Protein AF-A0A2U3EKE1-F1 (afdb_monomer)

pLDDT: mean 77.68, std 24.5, range [23.56, 98.88]

Structure (mmCIF, N/CA/C/O backbone):
data_AF-A0A2U3EKE1-F1
#
_entry.id   AF-A0A2U3EKE1-F1
#
loop_
_atom_site.group_PDB
_atom_site.id
_atom_site.type_symbol
_atom_site.label_atom_id
_atom_site.label_alt_id
_atom_site.label_comp_id
_atom_site.label_asym_id
_atom_site.label_entity_id
_atom_site.label_seq_id
_atom_site.pdbx_PDB_ins_code
_atom_site.Cartn_x
_atom_site.Cartn_y
_atom_site.Cartn_z
_atom_site.occupancy
_atom_site.B_iso_or_equiv
_atom_site.auth_seq_id
_atom_site.auth_comp_id
_atom_site.auth_asym_id
_atom_site.auth_atom_id
_atom_site.pdbx_PDB_model_num
ATOM 1 N N . MET A 1 1 ? -21.934 -7.281 7.543 1.00 77.00 1 MET A N 1
ATOM 2 C CA . MET A 1 1 ? -21.878 -7.103 9.016 1.00 77.00 1 MET A CA 1
ATOM 3 C C . MET A 1 1 ? -21.970 -5.623 9.375 1.00 77.00 1 MET A C 1
ATOM 5 O O . MET A 1 1 ? -21.549 -4.813 8.560 1.00 77.00 1 MET A O 1
ATOM 9 N N . SER A 1 2 ? -22.509 -5.279 10.550 1.00 92.75 2 SER A N 1
ATOM 10 C CA . SER A 1 2 ? -22.551 -3.891 11.050 1.00 92.75 2 SER A CA 1
ATOM 11 C C . SER A 1 2 ? -21.184 -3.447 11.601 1.00 92.75 2 SER A C 1
ATOM 13 O O . SER A 1 2 ? -20.429 -4.266 12.130 1.00 92.75 2 SER A O 1
ATOM 15 N N . LEU A 1 3 ? -20.877 -2.154 11.465 1.00 97.31 3 LEU A N 1
ATOM 16 C CA . LEU A 1 3 ? -19.755 -1.442 12.085 1.00 97.31 3 LEU A CA 1
ATOM 17 C C . LEU A 1 3 ? -20.243 -0.411 13.122 1.00 97.31 3 LEU A C 1
ATOM 19 O O . LEU A 1 3 ? -19.501 0.505 13.479 1.00 97.31 3 LEU A O 1
ATOM 23 N N . ASP A 1 4 ? -21.469 -0.557 13.628 1.00 96.50 4 ASP A N 1
ATOM 24 C CA . ASP A 1 4 ? -22.018 0.315 14.665 1.00 96.50 4 ASP A CA 1
ATOM 25 C C . ASP A 1 4 ? -21.095 0.360 15.890 1.00 96.50 4 ASP A C 1
ATOM 27 O O . ASP A 1 4 ? -20.623 -0.658 16.408 1.00 96.50 4 ASP A O 1
ATOM 31 N N . GLY A 1 5 ? -20.800 1.578 16.343 1.00 96.12 5 GLY A N 1
ATOM 32 C CA . GLY A 1 5 ? -19.887 1.815 17.458 1.00 96.12 5 GLY A CA 1
ATOM 33 C C . GLY A 1 5 ? -18.415 1.526 17.147 1.00 96.12 5 GLY A C 1
ATOM 34 O O . GLY A 1 5 ? -17.599 1.580 18.068 1.00 96.12 5 GLY A O 1
ATOM 35 N N . LYS A 1 6 ? -18.041 1.220 15.897 1.00 98.25 6 LYS A N 1
ATOM 36 C CA . LYS A 1 6 ? -16.645 1.147 15.438 1.00 98.25 6 LYS A CA 1
ATOM 37 C C . LYS A 1 6 ? -16.189 2.488 14.881 1.00 98.25 6 LYS A C 1
ATOM 39 O O . LYS A 1 6 ? -16.994 3.248 14.353 1.00 98.25 6 LYS A O 1
ATOM 44 N N . VAL A 1 7 ? -14.894 2.772 14.990 1.00 98.69 7 VAL A N 1
ATOM 45 C CA . VAL A 1 7 ? -14.299 4.021 14.489 1.00 98.69 7 VAL A CA 1
ATOM 46 C C . VAL A 1 7 ? -13.229 3.714 13.447 1.00 98.69 7 VAL A C 1
ATOM 48 O O . VAL A 1 7 ? -12.298 2.953 13.722 1.00 98.69 7 VAL A O 1
ATOM 51 N N . ALA A 1 8 ? -13.353 4.324 12.269 1.00 98.81 8 ALA A N 1
ATOM 52 C CA . ALA A 1 8 ? -12.406 4.220 11.170 1.00 98.81 8 ALA A CA 1
ATOM 53 C C . ALA A 1 8 ? -11.626 5.525 10.976 1.00 98.81 8 ALA A C 1
ATOM 55 O O . ALA A 1 8 ? -12.206 6.578 10.712 1.00 98.81 8 ALA A O 1
ATOM 56 N N . LEU A 1 9 ? -10.299 5.433 11.067 1.00 98.88 9 LEU A N 1
ATOM 57 C CA . LEU A 1 9 ? -9.361 6.478 10.676 1.00 98.88 9 LEU A CA 1
ATOM 58 C C . LEU A 1 9 ? -8.919 6.250 9.226 1.00 98.88 9 LEU A C 1
ATOM 60 O O . LEU A 1 9 ? -8.255 5.258 8.935 1.00 98.88 9 LEU A O 1
ATOM 64 N N . ILE A 1 10 ? -9.256 7.165 8.316 1.00 98.81 10 ILE A N 1
ATOM 65 C CA . ILE A 1 10 ? -8.906 7.064 6.891 1.00 98.81 10 ILE A CA 1
ATOM 66 C C . ILE A 1 10 ? -8.005 8.236 6.501 1.00 98.81 10 ILE A C 1
ATOM 68 O O . ILE A 1 10 ? -8.447 9.388 6.418 1.00 98.81 10 ILE A O 1
ATOM 72 N N . THR A 1 11 ? -6.729 7.957 6.228 1.00 98.38 11 THR A N 1
ATOM 73 C CA . THR A 1 11 ? -5.804 8.976 5.720 1.00 98.38 11 THR A CA 1
ATOM 74 C C . THR A 1 11 ? -6.040 9.187 4.230 1.00 98.38 11 THR A C 1
ATOM 76 O O . THR A 1 11 ? -6.131 8.221 3.486 1.00 98.38 11 THR A O 1
ATOM 79 N N . GLY A 1 12 ? -6.175 10.444 3.785 1.00 94.94 12 GLY A N 1
ATOM 80 C CA . GLY A 1 12 ? -6.567 10.733 2.39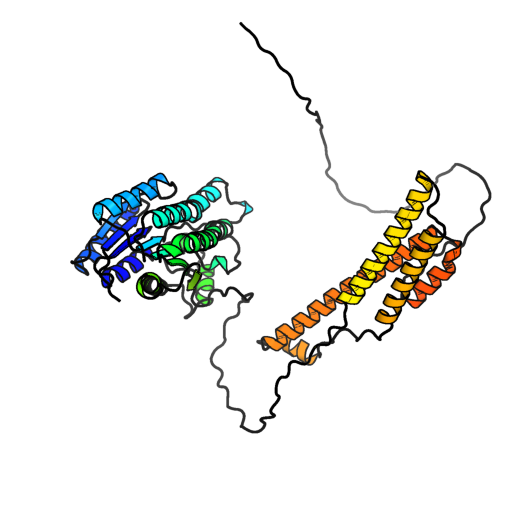8 1.00 94.94 12 GLY A CA 1
ATOM 81 C C . GLY A 1 12 ? -8.073 10.566 2.143 1.00 94.94 12 GLY A C 1
ATOM 82 O O . GLY A 1 12 ? -8.498 10.509 0.994 1.00 94.94 12 GLY A O 1
ATOM 83 N N . GLY A 1 13 ? -8.889 10.530 3.202 1.00 93.62 13 GLY A N 1
ATOM 84 C CA . GLY A 1 13 ? -10.328 10.251 3.166 1.00 93.62 13 GLY A CA 1
ATOM 85 C C . GLY A 1 13 ? -11.224 11.326 2.537 1.00 93.62 13 GLY A C 1
ATOM 86 O O . GLY A 1 13 ? -12.424 11.113 2.434 1.00 93.62 13 GLY A O 1
ATOM 87 N N . ALA A 1 14 ? -10.689 12.482 2.133 1.00 92.62 14 ALA A N 1
ATOM 88 C CA . ALA A 1 14 ? -11.507 13.591 1.626 1.00 92.62 14 ALA A CA 1
ATOM 89 C C . ALA A 1 14 ? -11.915 13.480 0.148 1.00 92.62 14 ALA A C 1
ATOM 91 O O . ALA A 1 14 ? -12.816 14.198 -0.277 1.00 92.62 14 ALA A O 1
ATOM 92 N N . LYS A 1 15 ? -11.231 12.657 -0.660 1.00 91.25 15 LYS A N 1
ATOM 93 C CA . LYS A 1 15 ? -11.450 12.557 -2.117 1.00 91.25 15 LYS A CA 1
ATOM 94 C C . LYS A 1 15 ? -11.190 11.136 -2.627 1.00 91.25 15 LYS A C 1
ATOM 96 O O . LYS A 1 15 ? -10.555 10.336 -1.941 1.00 91.25 15 LYS A O 1
ATOM 101 N N . ASN A 1 16 ? -11.617 10.866 -3.863 1.00 93.06 16 ASN A N 1
ATOM 102 C CA . ASN A 1 16 ? -11.303 9.651 -4.625 1.00 93.06 16 ASN A CA 1
ATOM 103 C C . ASN A 1 16 ? -11.561 8.367 -3.804 1.00 93.06 16 ASN A C 1
ATOM 105 O O . ASN A 1 16 ? -12.609 8.234 -3.173 1.00 93.06 16 ASN A O 1
ATOM 109 N N . LEU A 1 17 ? -10.598 7.437 -3.785 1.00 96.62 17 LEU A N 1
ATOM 110 C CA . LEU A 1 17 ? -10.712 6.153 -3.094 1.00 96.62 17 LEU A CA 1
ATOM 111 C C . LEU A 1 17 ? -10.985 6.305 -1.591 1.00 96.62 17 LEU A C 1
ATOM 113 O O . LEU A 1 17 ? -11.812 5.581 -1.047 1.00 96.62 17 LEU A O 1
ATOM 117 N N . GLY A 1 18 ? -10.338 7.263 -0.921 1.00 96.94 18 GLY A N 1
ATOM 118 C CA . GLY A 1 18 ? -10.552 7.495 0.507 1.00 96.94 18 GLY A CA 1
ATOM 119 C C . GLY A 1 18 ? -11.996 7.899 0.826 1.00 96.94 18 GLY A C 1
ATOM 120 O O . GLY A 1 18 ? -12.576 7.390 1.783 1.00 96.94 18 GLY A O 1
ATOM 121 N N . ALA A 1 19 ? -12.600 8.747 -0.013 1.00 96.69 19 ALA A N 1
ATOM 122 C CA . ALA A 1 19 ? -14.003 9.149 0.118 1.00 96.69 19 ALA A CA 1
ATOM 123 C C . ALA A 1 19 ? -14.980 7.997 -0.182 1.00 96.69 19 ALA A C 1
ATOM 125 O O . ALA A 1 19 ? -15.996 7.847 0.502 1.00 96.69 19 ALA A O 1
ATOM 126 N N . ALA A 1 20 ? -14.661 7.156 -1.172 1.00 97.94 20 ALA A N 1
ATOM 127 C CA . ALA A 1 20 ? -15.448 5.965 -1.486 1.00 97.94 20 ALA A CA 1
ATOM 128 C C . ALA A 1 20 ? -15.440 4.966 -0.316 1.00 97.94 20 ALA A C 1
ATOM 130 O O . ALA A 1 20 ? -16.499 4.523 0.123 1.00 97.94 20 ALA A 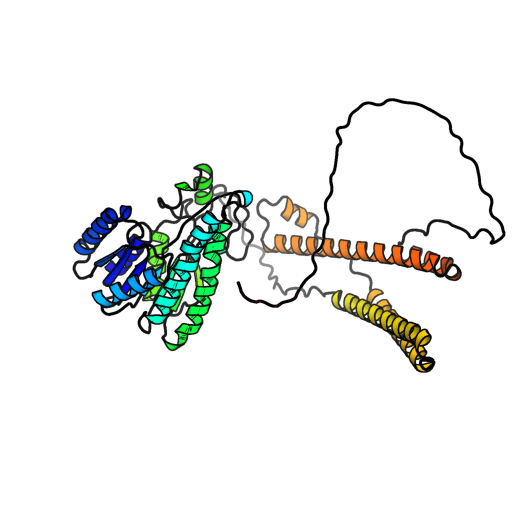O 1
ATOM 131 N N . ILE A 1 21 ? -14.264 4.696 0.265 1.00 98.62 21 ILE A N 1
ATOM 132 C CA . ILE A 1 21 ? -14.131 3.843 1.457 1.00 98.62 21 ILE A CA 1
ATOM 133 C C . ILE A 1 21 ? -14.902 4.448 2.635 1.00 98.62 21 ILE A C 1
ATOM 135 O O . ILE A 1 21 ? -15.652 3.737 3.296 1.00 98.62 21 ILE A O 1
ATOM 139 N N . ALA A 1 22 ? -14.780 5.756 2.881 1.00 98.38 22 ALA A N 1
ATOM 140 C CA . ALA A 1 22 ? -15.541 6.426 3.935 1.00 98.38 22 ALA A CA 1
ATOM 141 C C . ALA A 1 22 ? -17.058 6.232 3.757 1.00 98.38 22 ALA A C 1
ATOM 143 O O . ALA A 1 22 ? -17.758 5.917 4.716 1.00 98.38 22 ALA A O 1
ATOM 144 N N . THR A 1 23 ? -17.556 6.347 2.526 1.00 97.88 23 THR A N 1
ATOM 145 C CA . THR A 1 23 ? -18.980 6.169 2.206 1.00 97.88 23 THR A CA 1
ATOM 146 C C . THR A 1 23 ? -19.457 4.732 2.435 1.00 97.88 23 THR A C 1
ATOM 148 O O . THR A 1 23 ? -20.537 4.543 2.999 1.00 97.88 23 THR A O 1
ATOM 151 N N . GLU A 1 24 ? -18.657 3.733 2.047 1.00 97.94 24 GLU A N 1
ATOM 152 C CA . GLU A 1 24 ? -18.926 2.309 2.306 1.00 97.94 24 GLU A CA 1
ATOM 153 C C . GLU A 1 24 ? -18.970 2.004 3.811 1.00 97.94 24 GLU A C 1
ATOM 155 O O . GLU A 1 24 ? -19.871 1.313 4.284 1.00 97.94 24 GLU A O 1
ATOM 160 N N . LEU A 1 25 ? -18.021 2.537 4.592 1.00 98.44 25 LEU A N 1
ATOM 161 C CA . LEU A 1 25 ? -17.969 2.285 6.036 1.00 98.44 25 LEU A CA 1
ATOM 162 C C . LEU A 1 25 ? -19.057 3.051 6.806 1.00 98.44 25 LEU A C 1
ATOM 164 O O . LEU A 1 25 ? -19.613 2.509 7.763 1.00 98.44 25 LEU A O 1
ATOM 168 N N . ALA A 1 26 ? -19.419 4.262 6.371 1.00 98.00 26 ALA A N 1
ATOM 169 C CA . ALA A 1 26 ? -20.543 5.008 6.940 1.00 98.00 26 ALA A CA 1
ATOM 170 C C . ALA A 1 26 ? -21.881 4.292 6.722 1.00 98.00 26 ALA A C 1
ATOM 172 O O . ALA A 1 26 ? -22.714 4.272 7.627 1.00 98.00 26 ALA A O 1
ATOM 173 N N . ALA A 1 27 ? -22.071 3.644 5.566 1.00 97.50 27 ALA A N 1
ATOM 174 C CA . ALA A 1 27 ? -23.262 2.836 5.295 1.00 97.50 27 ALA A CA 1
ATOM 175 C C . ALA A 1 27 ? -23.432 1.668 6.282 1.00 97.50 27 ALA A C 1
ATOM 177 O O . ALA A 1 27 ? -24.547 1.193 6.488 1.00 97.50 27 ALA A O 1
ATOM 178 N N . LEU A 1 28 ? -22.337 1.225 6.909 1.00 97.94 28 LEU A N 1
ATOM 179 C CA . LEU A 1 28 ? -22.330 0.192 7.943 1.00 97.94 28 LEU A CA 1
ATOM 180 C C . LEU A 1 28 ? -22.355 0.751 9.376 1.00 97.94 28 LEU A C 1
ATOM 182 O O . LEU A 1 28 ? -22.294 -0.040 10.312 1.00 97.94 28 LEU A O 1
ATOM 186 N N . GLY A 1 29 ? -22.425 2.074 9.563 1.00 97.75 29 GLY A N 1
ATOM 187 C CA . GLY A 1 29 ? -22.525 2.711 10.882 1.00 97.75 29 GLY A CA 1
ATOM 188 C C . GLY A 1 29 ? -21.194 3.071 11.556 1.00 97.75 29 GLY A C 1
ATOM 189 O O . GLY A 1 29 ? -21.194 3.476 12.720 1.00 97.75 29 GLY A O 1
ATOM 190 N N . ALA A 1 30 ? -20.057 2.960 10.859 1.00 98.38 30 ALA A N 1
ATOM 191 C CA . ALA A 1 30 ? -18.758 3.321 11.428 1.00 98.38 30 ALA A CA 1
ATOM 192 C C . ALA A 1 30 ? -18.628 4.840 11.626 1.00 98.38 30 ALA A C 1
ATOM 194 O O . ALA A 1 30 ? -18.874 5.605 10.696 1.00 98.38 30 ALA A O 1
ATOM 195 N N . GLY A 1 31 ? -18.149 5.280 12.792 1.00 98.62 31 GLY A N 1
ATOM 196 C CA . GLY A 1 31 ? -17.664 6.648 12.992 1.00 98.62 31 GLY A CA 1
ATOM 197 C C . GLY A 1 31 ? -16.416 6.917 12.146 1.00 98.62 31 GLY A C 1
ATOM 198 O O . GLY A 1 31 ? -15.561 6.043 12.012 1.00 98.62 31 GLY A O 1
ATOM 199 N N . LEU A 1 32 ? -16.298 8.116 11.576 1.00 98.75 32 LEU A N 1
ATOM 200 C CA . LEU A 1 32 ? -15.287 8.445 10.573 1.00 98.75 32 LEU A CA 1
ATOM 201 C C . LEU A 1 32 ? -14.362 9.580 11.019 1.00 98.75 32 LEU A C 1
ATOM 203 O O . LEU A 1 32 ? -14.748 10.752 11.028 1.00 98.75 32 LEU A O 1
ATOM 207 N N . ALA A 1 33 ? -13.108 9.231 11.296 1.00 98.75 33 ALA A N 1
ATOM 208 C CA . ALA A 1 33 ? -11.998 10.165 11.422 1.00 98.75 33 ALA A CA 1
ATOM 209 C C . ALA A 1 33 ? -11.271 10.247 10.069 1.00 98.75 33 ALA A C 1
ATOM 211 O O . ALA A 1 33 ? -10.558 9.332 9.669 1.00 98.75 33 ALA A O 1
ATOM 212 N N . LEU A 1 34 ? -11.471 11.324 9.319 1.00 98.69 34 LEU A N 1
ATOM 213 C CA . LEU A 1 34 ? -10.978 11.457 7.949 1.00 98.69 34 LEU A CA 1
ATOM 214 C C . LEU A 1 34 ? -9.839 12.470 7.885 1.00 98.69 34 LEU A C 1
ATOM 216 O O . LEU A 1 34 ? -9.887 13.515 8.522 1.00 98.69 34 LEU A O 1
ATOM 220 N N . HIS A 1 35 ? -8.806 12.193 7.099 1.00 98.25 35 HIS A N 1
ATOM 221 C CA . HIS A 1 35 ? -7.670 13.102 6.949 1.00 98.25 35 HIS A CA 1
ATOM 222 C C . HIS A 1 35 ? -7.515 13.625 5.517 1.00 98.25 35 HIS A C 1
ATOM 224 O O . HIS A 1 35 ? -7.736 12.892 4.550 1.00 98.25 35 HIS A O 1
ATOM 230 N N . TYR A 1 36 ? -7.069 14.878 5.382 1.00 97.00 36 TYR A N 1
ATOM 231 C CA . TYR A 1 36 ? -6.635 15.474 4.120 1.00 97.00 36 TYR A CA 1
ATOM 232 C C . TYR A 1 36 ? -5.322 16.253 4.270 1.00 97.00 36 TYR A C 1
ATOM 234 O O . TYR A 1 36 ? -5.070 16.887 5.290 1.00 97.00 36 TYR A O 1
ATOM 242 N N . ASN A 1 37 ? -4.496 16.235 3.220 1.00 94.69 37 ASN A N 1
ATOM 243 C CA . ASN A 1 37 ? -3.138 16.777 3.285 1.00 94.69 37 ASN A CA 1
ATOM 244 C C . ASN A 1 37 ? -3.091 18.316 3.220 1.00 94.69 37 ASN A C 1
ATOM 246 O O . ASN A 1 37 ? -2.622 18.972 4.145 1.00 94.69 37 ASN A O 1
ATOM 250 N N . SER A 1 38 ? -3.596 18.907 2.134 1.00 90.81 38 SER A N 1
ATOM 251 C CA . SER A 1 38 ? -3.423 20.337 1.840 1.00 90.81 38 SER A CA 1
ATOM 252 C C . SER A 1 38 ? -4.677 21.162 2.159 1.00 90.81 38 SER A C 1
ATOM 254 O O . SER A 1 38 ? -5.783 20.692 1.869 1.00 90.81 38 SER A O 1
ATOM 256 N N . PRO A 1 39 ? -4.541 22.426 2.617 1.00 90.75 39 PRO A N 1
ATOM 257 C CA . PRO A 1 39 ? -5.662 23.359 2.782 1.00 90.75 39 PRO A CA 1
ATOM 258 C C . PRO A 1 39 ? -6.572 23.478 1.552 1.00 90.75 39 PRO A C 1
ATOM 260 O O . PRO A 1 39 ? -7.776 23.659 1.697 1.00 90.75 39 PRO A O 1
ATOM 263 N N . LYS A 1 40 ? -6.036 23.275 0.339 1.00 90.62 40 LYS A N 1
ATOM 264 C CA . LYS A 1 40 ? -6.807 23.275 -0.920 1.00 90.62 40 LYS A CA 1
ATOM 265 C C . LYS A 1 40 ? -7.893 22.191 -0.990 1.00 90.62 40 LYS A C 1
ATOM 267 O O . LYS A 1 40 ? -8.761 22.240 -1.853 1.00 90.62 40 LYS A O 1
ATOM 272 N N . SER A 1 41 ? -7.838 21.173 -0.129 1.00 92.12 41 SER A N 1
ATOM 273 C CA . SER A 1 41 ? -8.862 20.122 -0.057 1.00 92.12 41 SER A CA 1
ATOM 274 C C . SER A 1 41 ? -9.919 20.369 1.019 1.00 92.12 41 SER A C 1
ATOM 276 O O . SER A 1 41 ? -10.818 19.542 1.152 1.00 92.12 41 SER A O 1
ATOM 278 N N . LYS A 1 42 ? -9.853 21.495 1.742 1.00 93.19 42 LYS A N 1
ATOM 279 C CA . LYS A 1 42 ? -10.791 21.838 2.818 1.00 93.19 42 LYS A CA 1
ATOM 280 C C . LYS A 1 42 ? -12.242 21.885 2.338 1.00 93.19 42 LYS A C 1
ATOM 282 O O . LYS A 1 42 ? -13.098 21.290 2.981 1.00 93.19 42 LYS A O 1
ATOM 287 N N . ASP A 1 43 ? -12.510 22.513 1.197 1.00 93.62 43 ASP A N 1
ATOM 288 C CA . ASP A 1 43 ? -13.884 22.656 0.695 1.00 93.62 43 ASP A CA 1
ATOM 289 C C . ASP A 1 43 ? -14.472 21.312 0.254 1.00 93.62 43 ASP A C 1
ATOM 291 O O . ASP A 1 43 ? -15.624 21.002 0.545 1.00 93.62 43 ASP A O 1
ATOM 295 N N . ALA A 1 44 ? -13.656 20.463 -0.377 1.00 91.56 44 ALA A N 1
ATOM 296 C CA . ALA A 1 44 ? -14.062 19.105 -0.731 1.00 91.56 44 ALA A CA 1
ATOM 297 C C . ALA A 1 44 ? -14.319 18.237 0.512 1.00 91.56 44 ALA A C 1
ATOM 299 O O . ALA A 1 44 ? -15.287 17.483 0.537 1.00 91.56 44 ALA A O 1
ATOM 300 N N . ALA A 1 45 ? -13.489 18.377 1.552 1.00 95.25 45 ALA A N 1
ATOM 301 C CA . ALA A 1 45 ? -13.696 17.708 2.832 1.00 95.25 45 ALA A CA 1
ATOM 302 C C . ALA A 1 45 ? -15.004 18.168 3.500 1.00 95.25 45 ALA A C 1
ATOM 304 O O . ALA A 1 45 ? -15.799 17.334 3.920 1.00 95.25 45 ALA A O 1
ATOM 305 N N . ALA A 1 46 ? -15.267 19.478 3.531 1.00 94.94 46 ALA A N 1
ATOM 306 C CA . ALA A 1 46 ? -16.498 20.035 4.090 1.00 94.94 46 ALA A CA 1
ATOM 307 C C . ALA A 1 46 ? -17.746 19.572 3.321 1.00 94.94 46 ALA A C 1
ATOM 309 O O . ALA A 1 46 ? -18.751 19.216 3.934 1.00 94.94 46 ALA A O 1
ATOM 310 N N . LYS A 1 47 ? -17.671 19.523 1.985 1.00 95.69 47 LYS A N 1
ATOM 311 C CA . LYS A 1 47 ? -18.748 18.998 1.137 1.00 95.69 47 LYS A CA 1
ATOM 312 C C . LYS A 1 47 ? -19.037 17.527 1.451 1.00 95.69 47 LYS A C 1
ATOM 314 O O . LYS A 1 47 ? -20.183 17.180 1.720 1.00 95.69 47 LYS A O 1
ATOM 319 N N . LEU A 1 48 ? -18.002 16.685 1.494 1.00 96.44 48 LEU A N 1
ATOM 320 C CA . LEU A 1 48 ? -18.153 15.267 1.826 1.00 96.44 48 LEU A CA 1
ATOM 321 C C . LEU A 1 48 ? -18.694 15.066 3.250 1.00 96.44 48 LEU A C 1
ATOM 323 O O . LEU A 1 48 ? -19.524 14.191 3.480 1.00 96.44 48 LEU A O 1
ATOM 327 N N . GLU A 1 49 ? -18.271 15.891 4.212 1.00 96.25 49 GLU A N 1
ATOM 328 C CA . GLU A 1 49 ? -18.810 15.864 5.576 1.00 96.25 49 GLU A CA 1
ATOM 329 C C . GLU A 1 49 ? -20.324 16.109 5.591 1.00 96.25 49 GLU A C 1
ATOM 331 O O . GLU A 1 49 ? -21.057 15.400 6.282 1.00 96.25 49 GLU A O 1
ATOM 336 N N . GLN A 1 50 ? -20.800 17.099 4.829 1.00 96.12 50 GLN A N 1
ATOM 337 C CA . GLN A 1 50 ? -22.225 17.413 4.714 1.00 96.12 50 GLN A CA 1
ATOM 338 C C . GLN A 1 50 ? -23.001 16.271 4.051 1.00 96.12 50 GLN A C 1
ATOM 340 O O . GLN A 1 50 ? -24.041 15.866 4.568 1.00 96.12 50 GLN A O 1
ATOM 345 N N . GLU A 1 51 ? -22.478 15.714 2.958 1.00 97.25 51 GLU A N 1
ATOM 346 C CA . GLU A 1 51 ? -23.089 14.585 2.248 1.00 97.25 51 GLU A CA 1
ATOM 347 C C . GLU A 1 51 ? -23.214 13.347 3.148 1.00 97.25 51 GLU A C 1
ATOM 349 O O . GLU A 1 51 ? -24.288 12.746 3.237 1.00 97.25 51 GLU A O 1
ATOM 354 N N . LEU A 1 52 ? -22.147 12.994 3.872 1.00 97.31 52 LEU A N 1
ATOM 355 C CA . LEU A 1 52 ? -22.145 11.845 4.779 1.00 97.31 52 LEU A CA 1
ATOM 356 C C . LEU A 1 52 ? -23.089 12.049 5.964 1.00 97.31 52 LEU A C 1
ATOM 358 O O . LEU A 1 52 ? -23.816 11.123 6.312 1.00 97.31 52 LEU A O 1
ATOM 362 N N . LYS A 1 53 ? -23.138 13.249 6.554 1.00 95.62 53 LYS A N 1
ATOM 363 C CA . LYS A 1 53 ? -24.083 13.556 7.642 1.00 95.62 53 LYS A CA 1
ATOM 364 C C . LYS A 1 53 ? -25.535 13.528 7.177 1.00 95.62 53 LYS A C 1
ATOM 366 O O . LYS A 1 53 ? -26.392 13.052 7.913 1.00 95.62 53 LYS A O 1
ATOM 371 N N . ALA A 1 54 ? -25.814 14.026 5.973 1.00 96.62 54 ALA A N 1
ATOM 372 C CA . ALA A 1 54 ? -27.158 14.006 5.408 1.00 96.62 54 ALA A CA 1
ATOM 373 C C . ALA A 1 54 ? -27.623 12.572 5.119 1.00 96.62 54 ALA A C 1
ATOM 375 O O . ALA A 1 54 ? -28.756 12.213 5.430 1.00 96.62 54 ALA A O 1
ATOM 376 N N . LYS A 1 55 ? -26.738 11.740 4.557 1.00 97.50 55 LYS A N 1
ATOM 377 C CA . LYS A 1 55 ? -27.054 10.353 4.197 1.00 97.50 55 LYS A CA 1
ATOM 378 C C . LYS A 1 55 ? -27.059 9.406 5.403 1.00 97.50 55 LYS A C 1
ATOM 380 O O . LYS A 1 55 ? -27.860 8.476 5.444 1.00 97.50 55 LYS A O 1
ATOM 385 N N . TYR A 1 56 ? -26.194 9.649 6.388 1.00 97.19 56 TYR A N 1
ATOM 386 C CA . TYR A 1 56 ? -25.976 8.790 7.554 1.00 97.19 56 TYR A CA 1
ATOM 387 C C . TYR A 1 56 ? -25.966 9.617 8.856 1.00 97.19 56 TYR A C 1
ATOM 389 O O . TYR A 1 56 ? -24.925 9.776 9.493 1.00 97.19 56 TYR A O 1
ATOM 397 N N . PRO A 1 57 ? -27.123 10.128 9.315 1.00 94.38 57 PRO A N 1
ATOM 398 C CA . PRO A 1 57 ? -27.197 11.092 10.423 1.00 94.38 57 PRO A CA 1
ATOM 399 C C . PRO A 1 57 ? -26.721 10.553 11.781 1.00 94.38 57 PRO A C 1
ATOM 401 O O . PRO A 1 57 ? -26.448 11.330 12.692 1.00 94.38 57 PRO A O 1
ATOM 404 N N . LYS A 1 58 ? -26.620 9.227 11.934 1.00 94.06 58 LYS A N 1
ATOM 405 C CA . LYS A 1 58 ? -26.110 8.565 13.146 1.00 94.06 58 LYS A CA 1
ATOM 406 C C . LYS A 1 58 ? -24.584 8.415 13.158 1.00 94.06 58 LYS A C 1
ATOM 408 O O . LYS A 1 58 ? -24.025 8.043 14.184 1.00 94.06 58 LYS A O 1
ATOM 413 N N . VAL A 1 59 ? -23.917 8.677 12.033 1.00 97.12 59 VAL A N 1
ATOM 414 C CA . VAL A 1 59 ? -22.468 8.535 11.888 1.00 97.12 59 VAL A CA 1
ATOM 415 C C . VAL A 1 59 ? -21.782 9.855 12.222 1.00 97.12 59 VAL A C 1
ATOM 417 O O . VAL A 1 59 ? -21.990 10.878 11.571 1.00 97.12 59 VAL A O 1
ATOM 420 N N . THR A 1 60 ? -20.907 9.828 13.225 1.00 97.50 60 THR A N 1
ATOM 421 C CA . THR A 1 60 ? -20.025 10.959 13.528 1.00 97.50 60 THR A CA 1
ATOM 422 C C . THR A 1 60 ? -18.921 11.042 12.479 1.00 97.50 60 THR A C 1
ATOM 424 O O . THR A 1 60 ? -18.180 10.080 12.291 1.00 97.50 60 THR A O 1
ATOM 427 N N . VAL A 1 61 ? -18.775 12.199 11.831 1.00 98.12 61 VAL A N 1
ATOM 428 C CA . VAL A 1 61 ? -17.717 12.475 10.845 1.00 98.12 61 VAL A CA 1
ATOM 429 C C . VAL A 1 61 ? -16.889 13.670 11.309 1.00 98.12 61 VAL A C 1
ATOM 431 O O . VAL A 1 61 ? -17.448 14.700 11.700 1.00 98.12 61 VAL A O 1
ATOM 434 N N . ARG A 1 62 ? -15.559 13.540 11.270 1.00 97.75 62 ARG A N 1
ATOM 435 C CA . ARG A 1 62 ? -14.599 14.617 11.556 1.00 97.75 62 ARG A CA 1
ATOM 436 C C . ARG A 1 62 ? -13.455 14.592 10.559 1.00 97.75 62 ARG A C 1
ATOM 438 O O . ARG A 1 62 ? -12.981 13.519 10.195 1.00 97.75 62 ARG A O 1
ATOM 445 N N . PHE A 1 63 ? -12.989 15.776 10.171 1.00 97.94 63 PHE A N 1
ATOM 446 C CA . PHE A 1 63 ? -11.840 15.939 9.291 1.00 97.94 63 PHE A CA 1
ATOM 447 C C . PHE A 1 63 ? -10.634 16.544 10.010 1.00 97.94 63 PHE A C 1
ATOM 449 O O . PHE A 1 63 ? -10.763 17.512 10.757 1.00 97.94 63 PHE A O 1
ATOM 456 N N . TYR A 1 64 ? -9.451 16.020 9.702 1.00 97.81 64 TYR A N 1
ATOM 457 C CA . TYR A 1 64 ? -8.163 16.471 10.217 1.00 97.81 64 TYR A CA 1
ATOM 458 C C . TYR A 1 64 ? -7.251 16.861 9.053 1.00 97.81 64 TYR A C 1
ATOM 460 O O . TYR A 1 64 ? -7.113 16.115 8.082 1.00 97.81 64 TYR A O 1
ATOM 468 N N . GLN A 1 65 ? -6.612 18.024 9.153 1.00 97.44 65 GLN A N 1
ATOM 469 C CA . GLN A 1 65 ? -5.651 18.495 8.158 1.00 97.44 65 GLN A CA 1
ATOM 470 C C . GLN A 1 65 ? -4.222 18.294 8.659 1.00 97.44 65 GLN A C 1
ATOM 472 O O . GLN A 1 65 ? -3.926 18.630 9.808 1.00 97.44 65 GLN A O 1
ATOM 477 N N . GLY A 1 66 ? -3.331 17.790 7.806 1.00 96.94 66 GLY A N 1
ATOM 478 C CA . GLY A 1 66 ? -1.905 17.729 8.124 1.00 96.94 66 GLY A CA 1
ATOM 479 C C . GLY A 1 66 ? -1.054 17.106 7.025 1.00 96.94 66 GLY A C 1
ATOM 480 O O . GLY A 1 66 ? -1.542 16.332 6.213 1.00 96.94 66 GLY A O 1
ATOM 481 N N . ASP A 1 67 ? 0.238 17.424 7.000 1.00 97.12 67 ASP A N 1
ATOM 482 C CA . ASP A 1 67 ? 1.194 16.661 6.200 1.00 97.12 67 ASP A CA 1
ATOM 483 C C . ASP A 1 67 ? 1.777 15.514 7.036 1.00 97.12 67 ASP A C 1
ATOM 485 O O . ASP A 1 67 ? 2.363 15.747 8.090 1.00 97.12 67 ASP A O 1
ATOM 489 N N . LEU A 1 68 ? 1.596 14.273 6.579 1.00 97.94 68 LEU A N 1
ATOM 490 C CA . LEU A 1 68 ? 1.933 13.057 7.329 1.00 97.94 68 LEU A CA 1
ATOM 491 C C . LEU A 1 68 ? 3.361 12.546 7.063 1.00 97.94 68 LEU A C 1
ATOM 493 O O . LEU A 1 68 ? 3.694 11.426 7.441 1.00 97.94 68 LEU A O 1
ATOM 497 N N . THR A 1 69 ? 4.220 13.355 6.440 1.00 97.56 69 THR A N 1
ATOM 498 C CA . THR A 1 69 ? 5.638 13.042 6.156 1.00 97.56 69 THR A CA 1
ATOM 499 C C . THR A 1 69 ? 6.534 12.982 7.409 1.00 97.56 69 THR A C 1
ATOM 501 O O . THR A 1 69 ? 7.715 12.617 7.331 1.00 97.56 69 THR A O 1
ATOM 504 N N . THR A 1 70 ? 5.990 13.298 8.590 1.00 98.00 70 THR A N 1
ATOM 505 C CA . THR A 1 70 ? 6.689 13.252 9.884 1.00 98.00 70 THR A CA 1
ATOM 506 C C . THR A 1 70 ? 5.930 12.413 10.909 1.00 98.00 70 THR A C 1
ATOM 508 O O . THR A 1 70 ? 4.700 12.392 10.925 1.00 98.00 70 THR A O 1
ATOM 511 N N . GLU A 1 71 ? 6.667 11.757 11.809 1.00 98.12 71 GLU A N 1
ATOM 512 C CA . GLU A 1 71 ? 6.084 10.973 12.906 1.00 98.12 71 GLU A CA 1
ATOM 513 C C . GLU A 1 71 ? 5.175 11.825 13.797 1.00 98.12 71 GLU A C 1
ATOM 515 O O . GLU A 1 71 ? 4.033 11.453 14.045 1.00 98.12 71 GLU A O 1
ATOM 520 N N . ALA A 1 72 ? 5.634 13.016 14.193 1.00 98.44 72 ALA A N 1
ATOM 521 C CA . ALA A 1 72 ? 4.870 13.919 15.050 1.00 98.44 72 ALA A CA 1
ATOM 522 C C . ALA A 1 72 ? 3.509 14.310 14.443 1.00 98.44 72 ALA A C 1
ATOM 524 O O . ALA A 1 72 ? 2.519 14.442 15.165 1.00 98.44 72 ALA A O 1
ATOM 525 N N . ALA A 1 73 ? 3.431 14.483 13.119 1.00 98.38 73 ALA A N 1
ATOM 526 C CA . ALA A 1 73 ? 2.167 14.772 12.449 1.00 98.38 73 ALA A CA 1
ATOM 527 C C . ALA A 1 73 ? 1.215 13.566 12.454 1.00 98.38 73 ALA A C 1
ATOM 529 O O . ALA A 1 73 ? 0.014 13.737 12.677 1.00 98.38 73 ALA A O 1
ATOM 530 N N . VAL A 1 74 ? 1.744 12.353 12.263 1.00 98.69 74 VAL A N 1
ATOM 531 C CA . VAL A 1 74 ? 0.965 11.113 12.379 1.00 98.69 74 VAL A CA 1
ATOM 532 C C . VAL A 1 74 ? 0.465 10.927 13.814 1.00 98.69 74 VAL A C 1
ATOM 534 O O . VAL A 1 74 ? -0.731 10.723 14.018 1.00 98.69 74 VAL A O 1
ATOM 537 N N . ASP A 1 75 ? 1.323 11.096 14.818 1.00 98.19 75 ASP A N 1
ATOM 538 C CA . ASP A 1 75 ? 0.943 10.995 16.231 1.00 98.19 75 ASP A CA 1
ATOM 539 C C . ASP A 1 75 ? -0.137 12.014 16.611 1.00 98.19 75 ASP A C 1
ATOM 541 O O . ASP A 1 75 ? -1.105 11.685 17.307 1.00 98.19 75 ASP A O 1
ATOM 545 N N . LYS A 1 76 ? -0.025 13.250 16.108 1.00 98.56 76 LYS A N 1
ATOM 546 C CA . LYS A 1 76 ? -1.046 14.286 16.295 1.00 98.56 76 LYS A CA 1
ATOM 547 C C . LYS A 1 76 ? -2.389 13.871 15.693 1.00 98.56 76 LYS A C 1
ATOM 549 O O . LYS A 1 76 ? -3.421 14.099 16.330 1.00 98.56 76 LYS A O 1
ATOM 554 N N . LEU A 1 77 ? -2.396 13.271 14.500 1.00 98.69 77 LEU A N 1
ATOM 555 C CA . LEU A 1 77 ? -3.615 12.771 13.857 1.00 98.69 77 LEU A CA 1
ATOM 556 C C . LEU A 1 77 ? -4.290 11.694 14.716 1.00 98.69 77 LEU A C 1
ATOM 558 O O . LEU A 1 77 ? -5.474 11.822 15.026 1.00 98.69 77 LEU A O 1
ATOM 562 N N . PHE A 1 78 ? -3.540 10.675 15.143 1.00 98.75 78 PHE A N 1
ATOM 563 C CA . PHE A 1 78 ? -4.071 9.595 15.982 1.00 98.75 78 PHE A CA 1
ATOM 564 C C . PHE A 1 78 ? -4.582 10.116 17.327 1.00 98.75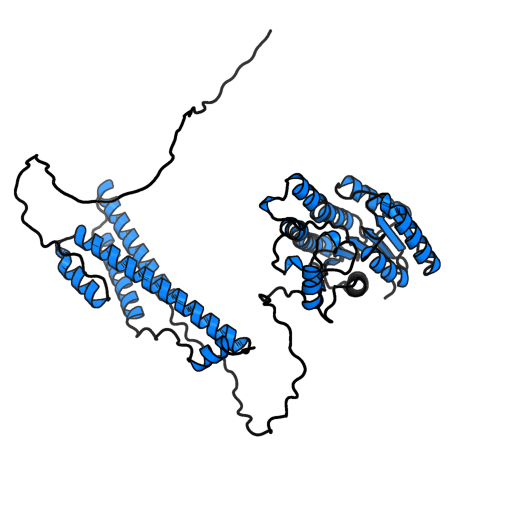 78 PHE A C 1
ATOM 566 O O . PHE A 1 78 ? -5.692 9.781 17.734 1.00 98.75 78 PHE A O 1
ATOM 573 N N . THR A 1 79 ? -3.821 10.989 17.988 1.00 98.44 79 THR A N 1
ATOM 574 C CA . THR A 1 79 ? -4.209 11.579 19.277 1.00 98.44 79 THR A CA 1
ATOM 575 C C . THR A 1 79 ? -5.483 12.414 19.156 1.00 98.44 79 THR A C 1
ATOM 577 O O . THR A 1 79 ? -6.365 12.320 20.007 1.00 98.44 79 THR A O 1
ATOM 580 N N . SER A 1 80 ? -5.615 13.203 18.086 1.00 98.56 80 SER A N 1
ATOM 581 C CA . SER A 1 80 ? -6.815 14.016 17.842 1.00 98.56 80 SER A CA 1
ATOM 582 C C . SER A 1 80 ? -8.035 13.138 17.549 1.00 98.56 80 SER A C 1
ATOM 584 O O . SER A 1 80 ? -9.099 13.364 18.117 1.00 98.56 80 SER A O 1
ATOM 586 N N . ALA A 1 81 ? -7.868 12.090 16.737 1.00 98.56 81 ALA A N 1
ATOM 587 C CA . ALA A 1 81 ? -8.935 11.134 16.455 1.00 98.56 81 ALA A CA 1
ATOM 588 C C . ALA A 1 81 ? -9.382 10.382 17.722 1.00 98.56 81 ALA A C 1
ATOM 590 O O . ALA A 1 81 ? -10.575 10.276 17.987 1.00 98.56 81 ALA A O 1
ATOM 591 N N . ILE A 1 82 ? -8.449 9.918 18.558 1.00 98.50 82 ILE A N 1
ATOM 592 C CA . ILE A 1 82 ? -8.780 9.269 19.837 1.00 98.50 82 ILE A CA 1
ATOM 593 C C . ILE A 1 82 ? -9.479 10.243 20.782 1.00 98.50 82 ILE A C 1
ATOM 595 O O . ILE A 1 82 ? -10.421 9.852 21.461 1.00 98.50 82 ILE A O 1
ATOM 599 N N . LYS A 1 83 ? -9.059 11.509 20.827 1.00 98.38 83 LYS A N 1
ATOM 600 C CA . LYS A 1 83 ? -9.713 12.520 21.661 1.00 98.38 83 LYS A CA 1
ATOM 601 C C . LYS A 1 83 ? -11.182 12.714 21.276 1.00 98.38 83 LYS A C 1
ATOM 603 O O . LYS A 1 83 ? -12.024 12.824 22.161 1.00 98.38 83 LYS A O 1
ATOM 608 N N . ASP A 1 84 ? -11.481 12.747 19.980 1.00 98.00 84 ASP A N 1
ATOM 609 C CA . ASP A 1 84 ? -12.834 13.032 19.492 1.00 98.00 84 ASP A CA 1
ATOM 610 C C . ASP A 1 84 ? -13.747 11.795 19.482 1.00 98.00 84 ASP A C 1
ATOM 612 O O . ASP A 1 84 ? -14.959 11.929 19.647 1.00 98.00 84 ASP A O 1
ATOM 616 N N . PHE A 1 85 ? -13.186 10.596 19.292 1.00 98.19 85 PHE A N 1
ATOM 617 C CA . PHE A 1 85 ? -13.952 9.352 19.128 1.00 98.19 85 PHE A CA 1
ATOM 618 C C . PHE A 1 85 ? -13.772 8.336 20.269 1.00 98.19 85 PHE A C 1
ATOM 620 O O . PHE A 1 85 ? -14.469 7.323 20.311 1.00 98.19 85 PHE A O 1
ATOM 627 N N . GLY A 1 86 ? -12.820 8.555 21.175 1.00 97.88 86 GLY A N 1
ATOM 628 C CA . GLY A 1 86 ? -12.474 7.676 22.299 1.00 97.88 86 GLY A CA 1
ATOM 629 C C . GLY A 1 86 ? -11.621 6.455 21.934 1.00 97.88 86 GLY A C 1
ATOM 630 O O . GLY A 1 86 ? -10.918 5.922 22.789 1.00 97.88 86 GLY A O 1
ATOM 631 N N . LYS A 1 87 ? -11.655 6.002 20.676 1.00 97.75 87 LYS A N 1
ATOM 632 C CA . LYS A 1 87 ? -10.922 4.822 20.193 1.00 97.75 87 LYS A CA 1
ATOM 633 C C . LYS A 1 87 ? -10.751 4.836 18.675 1.00 97.75 87 LYS A C 1
ATOM 635 O O . LYS A 1 87 ? -11.389 5.621 17.980 1.00 97.75 87 LYS A O 1
ATOM 640 N N . ILE A 1 88 ? -9.934 3.914 18.170 1.00 98.69 88 ILE A N 1
ATOM 641 C CA . ILE A 1 88 ? -9.784 3.617 16.742 1.00 98.69 88 ILE A CA 1
ATOM 642 C C . ILE A 1 88 ? -9.856 2.098 16.578 1.00 98.69 88 ILE A C 1
ATOM 644 O O . ILE A 1 88 ? -9.062 1.380 17.176 1.00 98.69 88 ILE A O 1
ATOM 648 N N . ASP A 1 89 ? -10.797 1.593 15.785 1.00 98.69 89 ASP A N 1
ATOM 649 C CA . ASP A 1 89 ? -10.926 0.156 15.499 1.00 98.69 89 ASP A CA 1
ATOM 650 C C . ASP A 1 89 ? -10.325 -0.202 14.127 1.00 98.69 89 ASP A C 1
ATOM 652 O O . ASP A 1 89 ? -9.845 -1.318 13.922 1.00 98.69 89 ASP A O 1
ATOM 656 N N . ILE A 1 90 ? -10.362 0.737 13.178 1.00 98.88 90 ILE A N 1
ATOM 657 C CA . ILE A 1 90 ? -9.958 0.540 11.784 1.00 98.88 90 ILE A CA 1
ATOM 658 C C . ILE A 1 90 ? -9.034 1.688 11.368 1.00 98.88 90 ILE A C 1
ATOM 660 O O . ILE A 1 90 ? -9.351 2.851 11.602 1.00 98.88 90 ILE A O 1
ATOM 664 N N . VAL A 1 91 ? -7.920 1.378 10.708 1.00 98.88 91 VAL A N 1
ATOM 665 C CA . VAL A 1 91 ? -7.058 2.365 10.045 1.00 98.88 91 VAL A CA 1
ATOM 666 C C . VAL A 1 91 ? -6.916 1.988 8.579 1.00 98.88 91 VAL A C 1
ATOM 668 O O . VAL A 1 91 ? -6.518 0.868 8.259 1.00 98.88 91 VAL A O 1
ATOM 671 N N . VAL A 1 92 ? -7.203 2.934 7.689 1.00 98.88 92 VAL A N 1
ATOM 672 C CA . VAL A 1 92 ? -6.991 2.785 6.250 1.00 98.88 92 VAL A CA 1
ATOM 673 C C . VAL A 1 92 ? -6.054 3.880 5.763 1.00 98.88 92 VAL A C 1
ATOM 675 O O . VAL A 1 92 ? -6.383 5.065 5.826 1.00 98.88 92 VAL A O 1
ATOM 678 N N . ASN A 1 93 ? -4.883 3.488 5.266 1.00 98.56 93 ASN A N 1
ATOM 679 C CA . ASN A 1 93 ? -3.916 4.412 4.699 1.00 98.56 93 ASN A CA 1
ATOM 680 C C . ASN A 1 93 ? -4.057 4.495 3.177 1.00 98.56 93 ASN A C 1
ATOM 682 O O . ASN A 1 93 ? -3.649 3.564 2.481 1.00 98.56 93 ASN A O 1
ATOM 686 N N . THR A 1 94 ? -4.576 5.610 2.654 1.00 97.06 94 THR A N 1
ATOM 687 C CA . THR A 1 94 ? -4.642 5.859 1.200 1.00 97.06 94 THR A CA 1
ATOM 688 C C . THR A 1 94 ? -3.668 6.942 0.738 1.00 97.06 94 THR A C 1
ATOM 690 O O . THR A 1 94 ? -3.767 7.411 -0.396 1.00 97.06 94 THR A O 1
ATOM 693 N N . VAL A 1 95 ? -2.740 7.377 1.598 1.00 94.25 95 VAL A N 1
ATOM 694 C CA . VAL A 1 95 ? -1.750 8.398 1.238 1.00 94.25 95 VAL A CA 1
ATOM 695 C C . VAL A 1 95 ? -0.773 7.847 0.202 1.00 94.25 95 VAL A C 1
ATOM 697 O O . VAL A 1 95 ? -0.269 6.720 0.289 1.00 94.25 95 VAL A O 1
ATOM 700 N N . GLY A 1 96 ? -0.494 8.669 -0.801 1.00 93.00 96 GLY A N 1
ATOM 701 C CA . GLY A 1 96 ? 0.547 8.405 -1.770 1.00 93.00 96 GLY A CA 1
ATOM 702 C C . GLY A 1 96 ? 0.772 9.578 -2.710 1.00 93.00 96 GLY A C 1
ATOM 703 O O . GLY A 1 96 ? -0.070 10.467 -2.833 1.00 93.00 96 GLY A O 1
ATOM 704 N N . LYS A 1 97 ? 1.916 9.543 -3.383 1.00 92.81 97 LYS A N 1
ATOM 705 C CA . LYS A 1 97 ? 2.309 10.442 -4.466 1.00 92.81 97 LYS A CA 1
ATOM 706 C C . LYS A 1 97 ? 2.869 9.602 -5.607 1.00 92.81 97 LYS A C 1
ATOM 708 O O . LYS A 1 97 ? 3.570 8.628 -5.347 1.00 92.81 97 LYS A O 1
ATOM 713 N N . VAL A 1 98 ? 2.541 9.956 -6.846 1.00 92.06 98 VAL A N 1
ATOM 714 C CA . VAL A 1 98 ? 3.102 9.332 -8.052 1.00 92.06 98 VAL A CA 1
ATOM 715 C C . VAL A 1 98 ? 4.115 10.285 -8.668 1.00 92.06 98 VAL A C 1
ATOM 717 O O . VAL A 1 98 ? 3.903 11.496 -8.683 1.00 92.06 98 VAL A O 1
ATOM 720 N N . LEU A 1 99 ? 5.196 9.707 -9.180 1.00 92.00 99 LEU A N 1
ATOM 721 C CA . LEU A 1 99 ? 6.163 10.369 -10.038 1.00 92.00 99 LEU A CA 1
ATOM 722 C C . LEU A 1 99 ? 6.520 9.400 -11.161 1.00 92.00 99 LEU A C 1
ATOM 724 O O . LEU A 1 99 ? 7.002 8.296 -10.884 1.00 92.00 99 LEU A O 1
ATOM 728 N N . LYS A 1 100 ? 6.283 9.822 -12.403 1.00 91.81 100 LYS A N 1
ATOM 729 C CA . LYS A 1 100 ? 6.734 9.126 -13.606 1.00 91.81 100 LYS A CA 1
ATOM 730 C C . LYS A 1 100 ? 7.822 9.955 -14.276 1.00 91.81 100 LYS A C 1
ATOM 732 O O . LYS A 1 100 ? 7.555 11.045 -14.772 1.00 91.81 100 LYS A O 1
ATOM 737 N N . LYS A 1 101 ? 9.058 9.460 -14.255 1.00 92.31 101 LYS A N 1
ATOM 738 C CA . LYS A 1 101 ? 10.233 10.188 -14.745 1.00 92.31 101 LYS A CA 1
ATOM 739 C C . LYS A 1 101 ? 11.375 9.224 -15.094 1.00 92.31 101 LYS A C 1
ATOM 741 O O . LYS A 1 101 ? 11.514 8.198 -14.419 1.00 92.31 101 LYS A O 1
ATOM 746 N N . PRO A 1 102 ? 12.205 9.509 -16.116 1.00 94.25 102 PRO A N 1
ATOM 747 C CA . PRO A 1 102 ? 13.446 8.771 -16.343 1.00 94.25 102 PRO A CA 1
ATOM 748 C C . PRO A 1 102 ? 14.323 8.772 -15.094 1.00 94.25 102 PRO A C 1
ATOM 750 O O . PRO A 1 102 ? 14.488 9.807 -14.454 1.00 94.25 102 PRO A O 1
ATOM 753 N N . ILE A 1 103 ? 14.910 7.620 -14.755 1.00 95.38 103 ILE A N 1
ATOM 754 C CA . ILE A 1 103 ? 15.729 7.484 -13.539 1.00 95.38 103 ILE A CA 1
ATOM 755 C C . ILE A 1 103 ? 16.894 8.482 -13.510 1.00 95.38 103 ILE A C 1
ATOM 757 O O . ILE A 1 103 ? 17.227 8.999 -12.451 1.00 95.38 103 ILE A O 1
ATOM 761 N N . THR A 1 104 ? 17.459 8.802 -14.675 1.00 96.88 104 THR A N 1
ATOM 762 C CA . THR A 1 104 ? 18.562 9.755 -14.854 1.00 96.88 104 THR A CA 1
ATOM 763 C C . THR A 1 104 ? 18.178 11.206 -14.571 1.00 96.88 104 THR A C 1
ATOM 765 O O . THR A 1 104 ? 19.060 12.043 -14.426 1.00 96.88 104 THR A O 1
ATOM 768 N N . GLU A 1 105 ? 16.885 11.520 -14.503 1.00 96.75 105 GLU A N 1
ATOM 769 C CA . GLU A 1 105 ? 16.378 12.875 -14.273 1.00 96.75 105 GLU A CA 1
ATOM 770 C C . GLU A 1 105 ? 15.718 13.034 -12.897 1.00 96.75 105 GLU A C 1
ATOM 772 O O . GLU A 1 105 ? 15.293 14.136 -12.541 1.00 96.75 105 GLU A O 1
ATOM 777 N N . ILE A 1 106 ? 15.588 11.952 -12.124 1.00 96.81 106 ILE A N 1
ATOM 778 C CA . ILE A 1 106 ? 15.054 12.019 -10.762 1.00 96.81 106 ILE A CA 1
ATOM 779 C C . ILE A 1 106 ? 16.101 12.689 -9.879 1.00 96.81 106 ILE A C 1
ATOM 781 O O . ILE A 1 106 ? 17.204 12.181 -9.694 1.00 96.81 106 ILE A O 1
ATOM 785 N N . THR A 1 107 ? 15.734 13.839 -9.327 1.00 98.06 107 THR A N 1
ATOM 786 C CA . THR A 1 107 ? 16.559 14.563 -8.361 1.00 98.06 107 THR A CA 1
ATOM 787 C C . THR A 1 107 ? 16.490 13.897 -6.988 1.00 98.06 107 THR A C 1
ATOM 789 O O . THR A 1 107 ? 15.514 13.223 -6.653 1.00 98.06 107 THR A O 1
ATOM 792 N N . GLU A 1 108 ? 17.502 14.130 -6.155 1.00 98.19 108 GLU A N 1
ATOM 793 C CA . GLU A 1 108 ? 17.507 13.664 -4.762 1.00 98.19 108 GLU A CA 1
ATOM 794 C C . GLU A 1 108 ? 16.293 14.191 -3.978 1.00 98.19 108 GLU A C 1
ATOM 796 O O . GLU A 1 108 ? 15.627 13.432 -3.283 1.00 98.19 108 GLU A O 1
ATOM 801 N N . ALA A 1 109 ? 15.910 15.454 -4.189 1.00 98.38 109 ALA A N 1
ATOM 802 C CA . ALA A 1 109 ? 14.729 16.038 -3.555 1.00 98.38 109 ALA A CA 1
ATOM 803 C C . ALA A 1 109 ? 13.420 15.324 -3.951 1.00 98.38 109 ALA A C 1
ATOM 805 O O . ALA A 1 109 ? 12.562 15.082 -3.102 1.00 98.38 109 ALA A O 1
ATOM 806 N N . GLU A 1 110 ? 13.257 14.959 -5.229 1.00 97.75 110 GLU A N 1
ATOM 807 C CA . GLU A 1 110 ? 12.106 14.170 -5.689 1.00 97.75 110 GLU A CA 1
ATOM 808 C C . GLU A 1 110 ? 12.123 12.753 -5.098 1.00 97.75 110 GLU A C 1
ATOM 810 O O . GLU A 1 110 ? 11.069 12.222 -4.744 1.00 97.75 110 GLU A O 1
ATOM 815 N N . TYR A 1 111 ? 13.301 12.135 -4.971 1.00 97.81 111 TYR A N 1
ATOM 816 C CA . TYR A 1 111 ? 13.455 10.845 -4.299 1.00 97.81 111 TYR A CA 1
ATOM 817 C C . TYR A 1 111 ? 13.022 10.930 -2.828 1.00 97.81 111 TYR A C 1
ATOM 819 O O . TYR A 1 111 ? 12.156 10.161 -2.398 1.00 97.81 111 TYR A O 1
ATOM 827 N N . ASP A 1 112 ? 13.558 11.897 -2.085 1.00 98.19 112 ASP A N 1
ATOM 828 C CA . ASP A 1 112 ? 13.262 12.103 -0.669 1.00 98.19 112 ASP A CA 1
ATOM 829 C C . ASP A 1 112 ? 11.779 12.360 -0.435 1.00 98.19 112 ASP A C 1
ATOM 831 O O . ASP A 1 112 ? 11.176 11.769 0.463 1.00 98.19 112 ASP A O 1
ATOM 835 N N . GLU A 1 113 ? 11.153 13.187 -1.272 1.00 97.69 113 GLU A N 1
ATOM 836 C CA . GLU A 1 113 ? 9.725 13.465 -1.177 1.00 97.69 113 GLU A CA 1
ATOM 837 C C . GLU A 1 113 ? 8.884 12.205 -1.438 1.00 97.69 113 GLU A C 1
ATOM 839 O O . GLU A 1 113 ? 7.956 11.899 -0.680 1.00 97.69 113 GLU A O 1
ATOM 844 N N . MET A 1 114 ? 9.219 11.430 -2.475 1.00 97.31 114 MET A N 1
ATOM 845 C CA . MET A 1 114 ? 8.514 10.187 -2.800 1.00 97.31 114 MET A CA 1
ATOM 846 C C . MET A 1 114 ? 8.613 9.172 -1.660 1.00 97.31 114 MET A C 1
ATOM 848 O O . MET A 1 114 ? 7.600 8.586 -1.268 1.00 97.31 114 MET A O 1
ATOM 852 N N . PHE A 1 115 ? 9.797 8.993 -1.070 1.00 98.44 115 PHE A N 1
ATOM 853 C CA . PHE A 1 115 ? 9.985 8.100 0.074 1.00 98.44 115 PHE A CA 1
ATOM 854 C C . PHE A 1 115 ? 9.343 8.641 1.354 1.00 98.44 115 PHE A C 1
ATOM 856 O O . PHE A 1 115 ? 8.759 7.855 2.108 1.00 98.44 115 PHE A O 1
ATOM 863 N N . ALA A 1 116 ? 9.369 9.955 1.585 1.00 98.44 116 ALA A N 1
ATOM 864 C CA . ALA A 1 116 ? 8.700 10.586 2.717 1.00 98.44 116 ALA A CA 1
ATOM 865 C C . ALA A 1 116 ? 7.180 10.346 2.680 1.00 98.44 116 ALA A C 1
ATOM 867 O O . ALA A 1 116 ? 6.585 9.979 3.696 1.00 98.44 116 ALA A O 1
ATOM 868 N N . VAL A 1 117 ? 6.556 10.495 1.507 1.00 97.88 117 VAL A N 1
ATOM 869 C CA . VAL A 1 117 ? 5.102 10.348 1.341 1.00 97.88 117 VAL A CA 1
ATOM 870 C C . VAL A 1 117 ? 4.667 8.883 1.246 1.00 97.88 117 VAL A C 1
ATOM 872 O O . VAL A 1 117 ? 3.690 8.493 1.883 1.00 97.88 117 VAL A O 1
ATOM 875 N N . ASN A 1 118 ? 5.349 8.054 0.452 1.00 98.00 118 ASN A N 1
ATOM 876 C CA . ASN A 1 118 ? 4.873 6.696 0.159 1.00 98.00 118 ASN A CA 1
ATOM 877 C C . ASN A 1 118 ? 5.335 5.648 1.172 1.00 98.00 118 ASN A C 1
ATOM 879 O O . ASN A 1 118 ? 4.567 4.729 1.463 1.00 98.00 118 ASN A O 1
ATOM 883 N N . SER A 1 119 ? 6.557 5.782 1.697 1.00 98.31 119 SER A N 1
ATOM 884 C CA . SER A 1 119 ? 7.184 4.783 2.570 1.00 98.31 119 SER A CA 1
ATOM 885 C C . SER A 1 119 ? 7.172 5.226 4.031 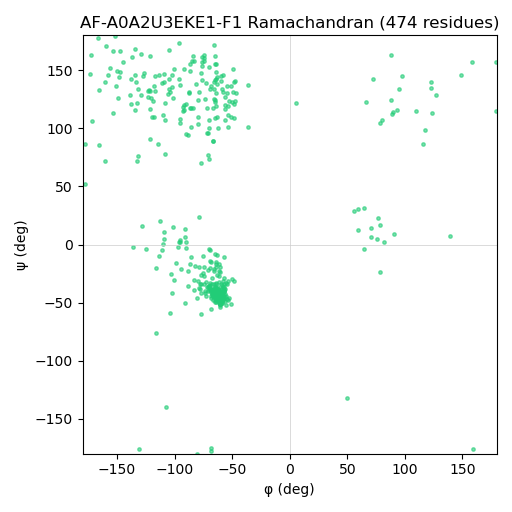1.00 98.31 119 SER A C 1
ATOM 887 O O . SER A 1 119 ? 6.556 4.576 4.874 1.00 98.31 119 SER A O 1
ATOM 889 N N . LYS A 1 120 ? 7.785 6.376 4.336 1.00 98.56 120 LYS A N 1
ATOM 890 C CA . LYS A 1 120 ? 7.945 6.889 5.704 1.00 98.56 120 LYS A CA 1
ATOM 891 C C . LYS A 1 120 ? 6.599 7.176 6.366 1.00 98.56 120 LYS A C 1
ATOM 893 O O . LYS A 1 120 ? 6.363 6.709 7.478 1.00 98.56 120 LYS A O 1
ATOM 898 N N . ALA A 1 121 ? 5.692 7.882 5.685 1.00 98.56 121 ALA A N 1
ATOM 899 C CA . ALA A 1 121 ? 4.349 8.124 6.213 1.00 98.56 121 ALA A CA 1
ATOM 900 C C . ALA A 1 121 ? 3.595 6.807 6.466 1.00 98.56 121 ALA A C 1
ATOM 902 O O . ALA A 1 121 ? 2.997 6.635 7.525 1.00 98.56 121 ALA A O 1
ATOM 903 N N . ALA A 1 122 ? 3.668 5.843 5.539 1.00 98.50 122 ALA A N 1
ATOM 904 C CA . ALA A 1 122 ? 3.035 4.535 5.710 1.00 98.50 122 ALA A CA 1
ATOM 905 C C . ALA A 1 122 ? 3.611 3.764 6.908 1.00 98.50 122 ALA A C 1
ATOM 907 O O . ALA A 1 122 ? 2.845 3.203 7.690 1.00 98.50 122 ALA A O 1
ATOM 908 N N . PHE A 1 123 ? 4.933 3.788 7.095 1.00 98.75 123 PHE A N 1
ATOM 909 C CA . PHE A 1 123 ? 5.596 3.190 8.252 1.00 98.75 123 PHE A CA 1
ATOM 910 C C . PHE A 1 123 ? 5.090 3.791 9.568 1.00 98.75 123 PHE A C 1
ATOM 912 O O . PHE A 1 123 ? 4.674 3.053 10.460 1.00 98.75 123 PHE A O 1
ATOM 919 N N . PHE A 1 124 ? 5.054 5.122 9.686 1.00 98.81 124 PHE A N 1
ATOM 920 C CA . PHE A 1 124 ? 4.584 5.770 10.913 1.00 98.81 124 PHE A CA 1
ATOM 921 C C . PHE A 1 124 ? 3.083 5.592 11.144 1.00 98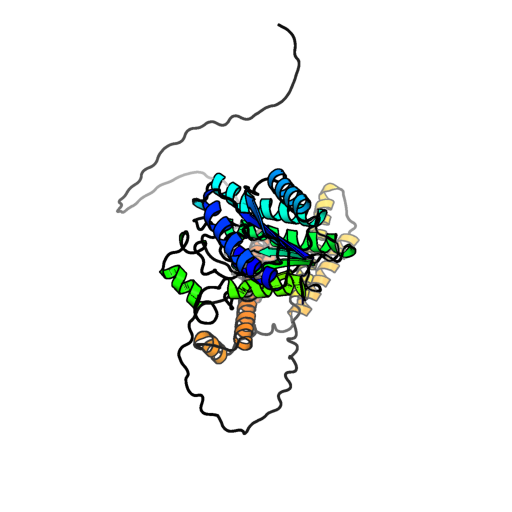.81 124 PHE A C 1
ATOM 923 O O . PHE A 1 124 ? 2.671 5.428 12.289 1.00 98.81 124 PHE A O 1
ATOM 930 N N . ILE A 1 125 ? 2.263 5.540 10.091 1.00 98.81 125 ILE A N 1
ATOM 931 C CA . ILE A 1 125 ? 0.835 5.216 10.221 1.00 98.81 125 ILE A CA 1
ATOM 932 C C . ILE A 1 125 ? 0.650 3.780 10.721 1.00 98.81 125 ILE A C 1
ATOM 934 O O . ILE A 1 125 ? -0.177 3.551 11.601 1.00 98.81 125 ILE A O 1
ATOM 938 N N . LEU A 1 126 ? 1.427 2.818 10.214 1.00 98.75 126 LEU A N 1
ATOM 939 C CA . LEU A 1 126 ? 1.403 1.439 10.706 1.00 98.75 126 LEU A CA 1
ATOM 940 C C . LEU A 1 126 ? 1.899 1.348 12.155 1.00 98.75 126 LEU A C 1
ATOM 942 O O . LEU A 1 126 ? 1.266 0.665 12.953 1.00 98.75 126 LEU A O 1
ATOM 946 N N . LYS A 1 127 ? 2.964 2.072 12.520 1.00 98.69 127 LYS A N 1
ATOM 947 C CA . LYS A 1 127 ? 3.482 2.155 13.897 1.00 98.69 127 LYS A CA 1
ATOM 948 C C . LYS A 1 127 ? 2.441 2.732 14.861 1.00 98.69 127 LYS A C 1
ATOM 950 O O . LYS A 1 127 ? 2.165 2.142 15.904 1.00 98.69 127 LYS A O 1
ATOM 955 N N . ALA A 1 128 ? 1.833 3.864 14.513 1.00 98.69 128 ALA A N 1
ATOM 956 C CA . ALA A 1 128 ? 0.787 4.485 15.319 1.00 98.69 128 ALA A CA 1
ATOM 957 C C . ALA A 1 128 ? -0.464 3.595 15.387 1.00 98.69 128 ALA A C 1
ATOM 959 O O . ALA A 1 128 ? -1.025 3.401 16.464 1.00 98.69 128 ALA A O 1
ATOM 960 N N . GLY A 1 129 ? -0.845 2.965 14.272 1.00 98.38 129 GLY A N 1
ATOM 961 C CA . GLY A 1 129 ? -1.896 1.951 14.217 1.00 98.38 129 GLY A CA 1
ATOM 962 C C . GLY A 1 129 ? -1.620 0.786 15.163 1.00 98.38 129 GLY A C 1
ATOM 963 O O . GLY A 1 129 ? -2.470 0.454 15.982 1.00 98.38 129 GLY A O 1
ATOM 964 N N . ALA A 1 130 ? -0.411 0.227 15.131 1.00 98.19 130 ALA A N 1
ATOM 965 C CA . ALA A 1 130 ? 0.022 -0.847 16.018 1.00 98.19 130 ALA A CA 1
ATOM 966 C C . ALA A 1 130 ? -0.043 -0.458 17.500 1.00 98.19 130 ALA A C 1
ATOM 968 O O . ALA A 1 130 ? -0.371 -1.295 18.337 1.00 98.19 130 ALA A O 1
ATOM 969 N N . LYS A 1 131 ? 0.209 0.810 17.834 1.00 98.12 131 LYS A N 1
ATOM 970 C CA . LYS A 1 131 ? 0.120 1.324 19.206 1.00 98.12 131 LYS A CA 1
ATOM 971 C C . LYS A 1 131 ? -1.318 1.581 19.665 1.00 98.12 131 LYS A C 1
ATOM 973 O O . LYS A 1 131 ? -1.632 1.345 20.827 1.00 98.12 131 LYS A O 1
ATOM 978 N N . HIS A 1 132 ? -2.176 2.078 18.778 1.00 98.19 132 HIS A N 1
ATOM 979 C CA . HIS A 1 132 ? -3.432 2.723 19.169 1.00 98.19 132 HIS A CA 1
ATOM 980 C C . HIS A 1 132 ? -4.712 2.022 18.712 1.00 98.19 132 HIS A C 1
ATOM 982 O O . HIS A 1 132 ? -5.770 2.291 19.282 1.00 98.19 132 HIS A O 1
ATOM 988 N N . VAL A 1 133 ? -4.653 1.159 17.696 1.00 98.12 133 VAL A N 1
ATOM 989 C CA . VAL A 1 133 ? -5.843 0.432 17.242 1.00 98.12 133 VAL A CA 1
ATOM 990 C C . VAL A 1 133 ? -6.334 -0.491 18.355 1.00 98.12 133 VAL A C 1
ATOM 992 O O . VAL A 1 133 ? -5.522 -1.068 19.073 1.00 98.12 133 VAL A O 1
ATOM 995 N N . ALA A 1 134 ? -7.645 -0.628 18.521 1.00 98.06 134 ALA A N 1
ATOM 996 C CA . ALA A 1 134 ? -8.236 -1.537 19.492 1.00 98.06 134 ALA A CA 1
ATOM 997 C C . ALA A 1 134 ? -7.901 -3.005 19.172 1.00 98.06 134 ALA A C 1
ATOM 999 O O . ALA A 1 134 ? -7.660 -3.372 18.018 1.00 98.06 134 ALA A O 1
ATOM 1000 N N . ASP A 1 135 ? -7.931 -3.863 20.192 1.00 97.88 135 ASP A N 1
ATOM 1001 C CA . ASP A 1 135 ? -7.799 -5.309 20.000 1.00 97.88 135 ASP A CA 1
ATOM 1002 C C . ASP A 1 135 ? -8.930 -5.832 19.100 1.00 97.88 135 ASP A C 1
ATOM 1004 O O . ASP A 1 135 ? -10.073 -5.371 19.154 1.00 97.88 135 ASP A O 1
ATOM 1008 N N . GLY A 1 136 ? -8.603 -6.771 18.212 1.00 97.38 136 GLY A N 1
ATOM 1009 C CA . GLY A 1 136 ? -9.505 -7.178 17.134 1.00 97.38 136 GLY A CA 1
ATOM 1010 C C . GLY A 1 136 ? -9.600 -6.176 15.974 1.00 97.38 136 GLY A C 1
ATOM 1011 O O . GLY A 1 136 ? -10.416 -6.376 15.069 1.00 97.38 136 GLY A O 1
ATOM 1012 N N . GLY A 1 137 ? -8.803 -5.105 15.985 1.00 98.06 137 GLY A N 1
ATOM 1013 C CA . GLY A 1 137 ? -8.805 -4.041 14.984 1.00 98.06 137 GLY A CA 1
ATOM 1014 C C . GLY A 1 137 ? -8.305 -4.446 13.596 1.00 98.06 137 GLY A C 1
ATOM 1015 O O . GLY A 1 137 ? -8.013 -5.618 13.325 1.00 98.06 137 GLY A O 1
ATOM 1016 N N . LYS A 1 138 ? -8.252 -3.465 12.689 1.00 98.62 138 LYS A N 1
ATOM 1017 C CA . LYS A 1 138 ? -7.929 -3.660 11.266 1.00 98.62 138 LYS A CA 1
ATOM 1018 C C . LYS A 1 138 ? -7.016 -2.553 10.751 1.00 98.62 138 LYS A C 1
ATOM 1020 O O . LYS A 1 138 ? -7.343 -1.380 10.898 1.00 98.62 138 LYS A O 1
ATOM 1025 N N . LEU A 1 139 ? -5.909 -2.919 10.112 1.00 98.75 139 LEU A N 1
ATOM 1026 C CA . LEU A 1 139 ? -5.008 -1.993 9.426 1.00 98.75 139 LEU A CA 1
ATOM 1027 C C . LEU A 1 139 ? -4.953 -2.364 7.939 1.00 98.75 139 LEU A C 1
ATOM 1029 O O . LEU A 1 139 ? -4.627 -3.498 7.588 1.00 98.75 139 LEU A O 1
ATOM 1033 N N . VAL A 1 140 ? -5.266 -1.418 7.056 1.00 98.81 140 VAL A N 1
ATOM 1034 C CA . VAL A 1 140 ? -5.215 -1.616 5.602 1.00 98.81 140 VAL A CA 1
ATOM 1035 C C . VAL A 1 140 ? -4.418 -0.489 4.962 1.00 98.81 140 VAL A C 1
ATOM 1037 O O . VAL A 1 140 ? -4.700 0.679 5.206 1.00 98.81 140 VAL A O 1
ATOM 1040 N N . 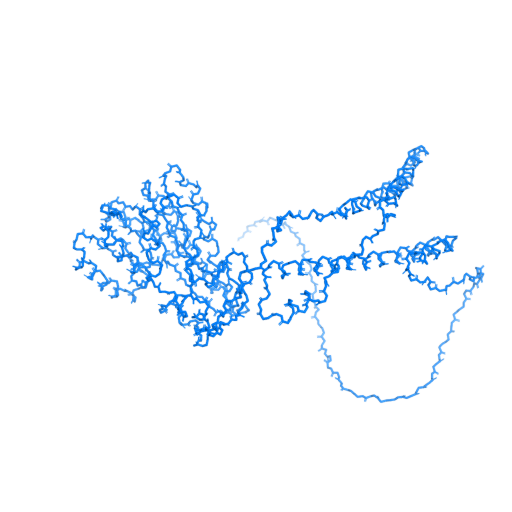THR A 1 141 ? -3.435 -0.811 4.124 1.00 98.56 141 THR A N 1
ATOM 1041 C CA . THR A 1 141 ? -2.680 0.199 3.364 1.00 98.56 141 THR A CA 1
ATOM 1042 C C . THR A 1 141 ? -2.856 0.017 1.864 1.00 98.56 141 THR A C 1
ATOM 1044 O O . THR A 1 141 ? -2.778 -1.096 1.352 1.00 98.56 141 THR A O 1
ATOM 1047 N N . ILE A 1 142 ? -3.061 1.117 1.142 1.00 98.19 142 ILE A N 1
ATOM 1048 C CA . ILE A 1 142 ? -3.121 1.110 -0.317 1.00 98.19 142 ILE A CA 1
ATOM 1049 C C . ILE A 1 142 ? -1.706 1.258 -0.892 1.00 98.19 142 ILE A C 1
ATOM 1051 O O . ILE A 1 142 ? -1.007 2.260 -0.686 1.00 98.19 142 ILE A O 1
ATOM 1055 N N . VAL A 1 143 ? -1.291 0.227 -1.621 1.00 97.12 143 VAL A N 1
ATOM 1056 C CA . VAL A 1 143 ? -0.046 0.163 -2.389 1.00 97.12 143 VAL A CA 1
ATOM 1057 C C . VAL A 1 143 ? -0.369 0.254 -3.887 1.00 97.12 143 VAL A C 1
ATOM 1059 O O . VAL A 1 143 ? -1.203 1.067 -4.273 1.00 97.12 143 VAL A O 1
ATOM 1062 N N . THR A 1 144 ? 0.303 -0.510 -4.748 1.00 94.81 144 THR A N 1
ATOM 1063 C CA . THR A 1 144 ? 0.131 -0.444 -6.204 1.00 94.81 144 THR A CA 1
ATOM 1064 C C . THR A 1 144 ? 0.337 -1.812 -6.848 1.00 94.81 144 THR A C 1
ATOM 1066 O O . THR A 1 144 ? 1.160 -2.603 -6.386 1.00 94.81 144 THR A O 1
ATOM 1069 N N . ALA A 1 145 ? -0.368 -2.090 -7.945 1.00 93.81 145 ALA A N 1
ATOM 1070 C CA . ALA A 1 145 ? -0.121 -3.259 -8.782 1.00 93.81 145 ALA A CA 1
ATOM 1071 C C . ALA A 1 145 ? 1.298 -3.282 -9.383 1.00 93.81 145 ALA A C 1
ATOM 1073 O O . ALA A 1 145 ? 1.792 -4.356 -9.719 1.00 93.81 145 ALA A O 1
ATOM 1074 N N . LEU A 1 146 ? 2.001 -2.142 -9.437 1.00 91.88 146 LEU A N 1
ATOM 1075 C CA . LEU A 1 146 ? 3.402 -2.078 -9.875 1.00 91.88 146 LEU A CA 1
ATOM 1076 C C . LEU A 1 146 ? 4.374 -2.850 -8.968 1.00 91.88 146 LEU A C 1
ATOM 1078 O O . LEU A 1 146 ? 5.517 -3.060 -9.346 1.00 91.88 146 LEU A O 1
ATOM 1082 N N . LEU A 1 147 ? 3.930 -3.338 -7.804 1.00 91.56 147 LEU A N 1
ATOM 1083 C CA . LEU A 1 147 ? 4.709 -4.295 -7.008 1.00 91.56 147 LEU A CA 1
ATOM 1084 C C . LEU A 1 147 ? 4.815 -5.688 -7.659 1.00 91.56 147 LEU A C 1
ATOM 1086 O O . LEU A 1 147 ? 5.624 -6.508 -7.225 1.00 91.56 147 LEU A O 1
ATOM 1090 N N . ALA A 1 148 ? 3.989 -5.968 -8.670 1.00 88.06 148 ALA A N 1
ATOM 1091 C CA . ALA A 1 148 ? 4.004 -7.203 -9.453 1.00 88.06 148 ALA A CA 1
ATOM 1092 C C . ALA A 1 148 ? 4.145 -6.967 -10.969 1.00 88.06 148 ALA A C 1
ATOM 1094 O O . ALA A 1 148 ? 4.244 -7.933 -11.718 1.00 88.06 148 ALA A O 1
ATOM 1095 N N . ALA A 1 149 ? 4.154 -5.716 -11.437 1.00 81.81 149 ALA A N 1
ATOM 1096 C CA . ALA A 1 149 ? 4.373 -5.371 -12.842 1.00 81.81 149 ALA A CA 1
ATOM 1097 C C . ALA A 1 149 ? 5.743 -4.708 -13.030 1.00 81.81 149 ALA A C 1
ATOM 1099 O O . ALA A 1 149 ? 6.184 -3.949 -12.171 1.00 81.81 149 ALA A O 1
ATOM 1100 N N . PHE A 1 150 ? 6.386 -4.940 -14.174 1.00 73.31 150 PHE A N 1
ATOM 1101 C CA . PHE A 1 150 ? 7.562 -4.176 -14.584 1.00 73.31 150 PHE A CA 1
ATOM 1102 C C . PHE A 1 150 ? 7.130 -3.136 -15.623 1.00 73.31 150 PHE A C 1
ATOM 1104 O O . PHE A 1 150 ? 6.482 -3.457 -16.613 1.00 73.31 150 PHE A O 1
ATOM 1111 N N . THR A 1 151 ? 7.442 -1.867 -15.384 1.00 74.94 151 THR A N 1
ATOM 1112 C CA . THR A 1 151 ? 7.139 -0.770 -16.310 1.00 74.94 151 THR A CA 1
ATOM 1113 C C . THR A 1 151 ? 8.210 0.302 -16.180 1.00 74.94 151 THR A C 1
ATOM 1115 O O . THR A 1 151 ? 8.715 0.557 -15.084 1.00 74.94 151 THR A O 1
ATOM 1118 N N . GLY A 1 152 ? 8.563 0.934 -17.298 1.00 84.44 152 GLY A N 1
ATOM 1119 C CA . GLY A 1 152 ? 9.531 2.028 -17.313 1.00 84.44 152 GLY A CA 1
ATOM 1120 C C . GLY A 1 152 ? 9.035 3.263 -16.556 1.00 84.44 152 GLY A C 1
ATOM 1121 O O . GLY A 1 152 ? 7.840 3.417 -16.304 1.00 84.44 152 GLY A O 1
ATOM 1122 N N . PHE A 1 153 ? 9.970 4.153 -16.213 1.00 89.25 153 PHE A N 1
ATOM 1123 C CA . PHE A 1 153 ? 9.733 5.501 -15.664 1.00 89.25 153 PHE A CA 1
ATOM 1124 C C . PHE A 1 153 ? 9.063 5.586 -14.281 1.00 89.25 153 PHE A C 1
ATOM 1126 O O . PHE A 1 153 ? 8.955 6.673 -13.725 1.00 89.25 153 PHE A O 1
ATOM 1133 N N . TYR A 1 154 ? 8.661 4.467 -13.680 1.00 91.06 154 TYR A N 1
ATOM 1134 C CA . TYR A 1 154 ? 8.024 4.425 -12.359 1.00 91.06 154 TYR A CA 1
ATOM 1135 C C . TYR A 1 154 ? 8.964 4.009 -11.221 1.00 91.06 154 TYR A C 1
ATOM 1137 O O . TYR A 1 154 ? 8.500 3.681 -10.128 1.00 91.06 154 TYR A O 1
ATOM 1145 N N . THR A 1 155 ? 10.280 4.028 -11.448 1.00 91.44 155 THR A N 1
ATOM 1146 C CA . THR A 1 155 ? 11.287 3.492 -10.520 1.00 91.44 155 THR A CA 1
ATOM 1147 C C . THR A 1 155 ? 11.124 4.022 -9.093 1.00 91.44 155 THR A C 1
ATOM 1149 O O . THR A 1 155 ? 11.015 3.231 -8.158 1.00 91.44 155 THR A O 1
ATOM 1152 N N . SER A 1 156 ? 11.035 5.346 -8.913 1.00 93.81 156 SER A N 1
ATOM 1153 C CA . SER A 1 156 ? 10.870 5.948 -7.579 1.00 93.81 156 SER A CA 1
ATOM 1154 C C . SER A 1 156 ? 9.482 5.682 -6.981 1.00 93.81 156 SER A C 1
ATOM 1156 O O . SER A 1 156 ? 9.355 5.418 -5.786 1.00 93.81 156 SER A O 1
ATOM 1158 N N . TYR A 1 157 ? 8.420 5.658 -7.792 1.00 94.19 157 TYR A N 1
ATOM 1159 C CA . TYR A 1 157 ? 7.071 5.377 -7.295 1.00 94.19 157 TYR A CA 1
ATOM 1160 C C . TYR A 1 157 ? 6.896 3.927 -6.828 1.00 94.19 157 TYR A C 1
ATOM 1162 O O . TYR A 1 157 ? 6.540 3.694 -5.672 1.00 94.19 157 TYR A O 1
ATOM 1170 N N . ALA A 1 158 ? 7.185 2.950 -7.691 1.00 93.00 158 ALA A N 1
ATOM 1171 C CA . ALA A 1 158 ? 7.097 1.537 -7.334 1.00 93.00 158 ALA A CA 1
ATOM 1172 C C . ALA A 1 158 ? 8.085 1.196 -6.204 1.00 93.00 158 ALA A C 1
ATOM 1174 O O . ALA A 1 158 ? 7.701 0.562 -5.220 1.00 93.00 158 ALA A O 1
ATOM 1175 N N . GLY A 1 159 ? 9.320 1.708 -6.293 1.00 94.50 159 GLY A N 1
ATOM 1176 C CA . GLY A 1 159 ? 10.353 1.537 -5.273 1.00 94.50 159 GLY A CA 1
ATOM 1177 C C . GLY A 1 159 ? 9.962 2.111 -3.911 1.00 94.50 159 GLY A C 1
ATOM 1178 O O . GLY A 1 159 ? 10.148 1.445 -2.901 1.00 94.50 159 GLY A O 1
ATOM 1179 N N . SER A 1 160 ? 9.341 3.293 -3.855 1.00 96.94 160 SER A N 1
ATOM 1180 C CA . SER A 1 160 ? 8.892 3.895 -2.588 1.00 96.94 160 SER A CA 1
ATOM 1181 C C . SER A 1 160 ? 7.636 3.235 -1.998 1.00 96.94 160 SER A C 1
ATOM 1183 O O . SER A 1 160 ? 7.389 3.357 -0.799 1.00 96.94 160 SER A O 1
ATOM 1185 N N . LYS A 1 161 ? 6.847 2.496 -2.791 1.00 96.88 161 LYS A N 1
ATOM 1186 C CA . LYS A 1 161 ? 5.716 1.685 -2.296 1.00 96.88 161 LYS A CA 1
ATOM 1187 C C . LYS A 1 161 ? 6.120 0.260 -1.894 1.00 96.88 161 LYS A C 1
ATOM 1189 O O . LYS A 1 161 ? 5.425 -0.341 -1.077 1.00 96.88 161 LYS A O 1
ATOM 1194 N N . ALA A 1 162 ? 7.227 -0.274 -2.410 1.00 96.44 162 ALA A N 1
ATOM 1195 C CA . ALA A 1 162 ? 7.668 -1.645 -2.141 1.00 96.44 162 ALA A CA 1
ATOM 1196 C C . ALA A 1 162 ? 7.961 -1.960 -0.654 1.00 96.44 162 ALA A C 1
ATOM 1198 O O . ALA A 1 162 ? 7.520 -3.016 -0.189 1.00 96.44 162 ALA A O 1
ATOM 1199 N N . PRO A 1 163 ? 8.603 -1.076 0.144 1.00 98.19 163 PRO A N 1
ATOM 1200 C CA . PRO A 1 163 ? 8.843 -1.333 1.567 1.00 98.19 163 PRO A CA 1
ATOM 1201 C C . PRO A 1 163 ? 7.564 -1.588 2.369 1.00 98.19 163 PRO A C 1
ATOM 1203 O O . PRO A 1 163 ? 7.561 -2.385 3.306 1.00 98.19 163 PRO A O 1
ATOM 1206 N N . VAL A 1 164 ? 6.451 -0.968 1.964 1.00 98.19 164 VAL A N 1
ATOM 1207 C CA . VAL A 1 164 ? 5.160 -1.061 2.657 1.00 98.19 164 VAL A CA 1
ATOM 1208 C C . VAL A 1 164 ? 4.636 -2.497 2.700 1.00 98.19 164 VAL A C 1
ATOM 1210 O O . VAL A 1 164 ? 4.015 -2.894 3.687 1.00 98.19 164 VAL A O 1
ATOM 1213 N N . GLU A 1 165 ? 4.929 -3.311 1.684 1.00 95.94 165 GLU A N 1
ATOM 1214 C CA . GLU A 1 165 ? 4.591 -4.735 1.694 1.00 95.94 165 GLU A CA 1
ATOM 1215 C C . GLU A 1 165 ? 5.318 -5.482 2.826 1.00 95.94 165 GLU A C 1
ATOM 1217 O O . GLU A 1 165 ? 4.716 -6.295 3.529 1.00 95.94 165 GLU A O 1
ATOM 1222 N N . HIS A 1 166 ? 6.596 -5.177 3.054 1.00 97.56 166 HIS A N 1
ATOM 1223 C CA . HIS A 1 166 ? 7.364 -5.796 4.135 1.00 97.56 166 HIS A CA 1
ATOM 1224 C C . HIS A 1 166 ? 6.947 -5.260 5.507 1.00 97.56 166 HIS A C 1
ATOM 1226 O O . HIS A 1 166 ? 6.786 -6.049 6.437 1.00 97.56 166 HIS A O 1
ATOM 1232 N N . PHE A 1 167 ? 6.678 -3.955 5.625 1.00 98.56 167 PHE A N 1
ATOM 1233 C CA . PHE A 1 167 ? 6.145 -3.368 6.860 1.00 98.56 167 PHE A CA 1
ATOM 1234 C C . PHE A 1 167 ? 4.817 -4.018 7.257 1.00 98.56 167 PHE A C 1
ATOM 1236 O O . PHE A 1 167 ? 4.629 -4.385 8.413 1.00 98.56 167 PHE A O 1
ATOM 1243 N N . THR A 1 168 ? 3.928 -4.236 6.286 1.00 98.44 168 THR A N 1
ATOM 1244 C CA . THR A 1 168 ? 2.638 -4.910 6.491 1.00 98.44 168 THR A CA 1
ATOM 1245 C C . THR A 1 168 ? 2.831 -6.302 7.094 1.00 98.44 168 THR A C 1
ATOM 1247 O O . THR A 1 168 ? 2.170 -6.635 8.074 1.00 98.44 168 THR A O 1
ATOM 1250 N N . ARG A 1 169 ? 3.763 -7.104 6.560 1.00 98.25 169 ARG A N 1
ATOM 1251 C CA . ARG A 1 169 ? 4.059 -8.456 7.069 1.00 98.25 169 ARG A CA 1
ATOM 1252 C C . ARG A 1 169 ? 4.641 -8.434 8.483 1.00 98.25 169 ARG A C 1
ATOM 1254 O O . ARG A 1 169 ? 4.214 -9.227 9.318 1.00 98.25 169 ARG A O 1
ATOM 1261 N N . GLY A 1 170 ? 5.583 -7.526 8.751 1.00 98.31 170 GLY A N 1
ATOM 1262 C CA . GLY A 1 170 ? 6.188 -7.369 10.077 1.00 98.31 170 GLY A CA 1
ATOM 1263 C C . GLY A 1 170 ? 5.145 -7.007 11.134 1.00 98.31 170 GLY A C 1
ATOM 1264 O O . GLY A 1 170 ? 4.948 -7.743 12.098 1.00 98.31 170 GLY A O 1
ATOM 1265 N N . VAL A 1 171 ? 4.372 -5.949 10.883 1.00 98.56 171 VAL A N 1
ATOM 1266 C CA . VAL A 1 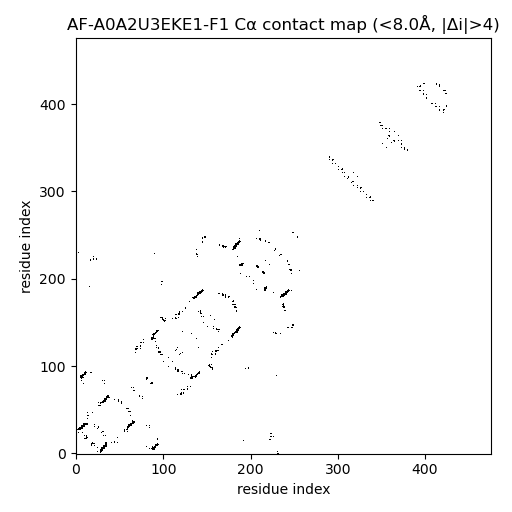171 ? 3.333 -5.482 11.813 1.00 98.56 171 VAL A CA 1
ATOM 1267 C C . VAL A 1 171 ? 2.210 -6.514 11.970 1.00 98.56 171 VAL A C 1
ATOM 1269 O O . VAL A 1 171 ? 1.726 -6.728 13.080 1.00 98.56 171 VAL A O 1
ATOM 1272 N N . ALA A 1 172 ? 1.830 -7.226 10.901 1.00 98.38 172 ALA A N 1
ATOM 1273 C CA . ALA A 1 172 ? 0.889 -8.346 10.993 1.00 98.38 172 ALA A CA 1
ATOM 1274 C C . ALA A 1 172 ? 1.371 -9.425 11.970 1.00 98.38 172 ALA A C 1
ATOM 1276 O O . ALA A 1 172 ? 0.566 -9.988 12.714 1.00 98.38 172 ALA A O 1
ATOM 1277 N N . LYS A 1 173 ? 2.676 -9.725 11.960 1.00 98.06 173 LYS A N 1
ATOM 1278 C CA . LYS A 1 173 ? 3.273 -10.740 12.828 1.00 98.06 173 LYS A CA 1
ATOM 1279 C C . LYS A 1 173 ? 3.318 -10.287 14.286 1.00 98.06 173 LYS A C 1
ATOM 1281 O O . LYS A 1 173 ? 3.019 -11.085 15.171 1.00 98.06 173 LYS A O 1
ATOM 1286 N N . GLU A 1 174 ? 3.631 -9.018 14.528 1.00 98.19 174 GLU A N 1
ATOM 1287 C CA . GLU A 1 174 ? 3.702 -8.434 15.872 1.00 98.19 174 GLU A CA 1
ATOM 1288 C C . GLU A 1 174 ? 2.327 -8.307 16.544 1.00 98.19 174 GLU A C 1
ATOM 1290 O O . GLU A 1 174 ? 2.205 -8.504 17.752 1.00 98.19 174 GLU A O 1
ATOM 1295 N N . LEU A 1 175 ? 1.266 -8.031 15.778 1.00 98.00 175 LEU A N 1
ATOM 1296 C CA . LEU A 1 175 ? -0.070 -7.794 16.335 1.00 98.00 175 LEU A CA 1
ATOM 1297 C C . LEU A 1 175 ? -0.958 -9.047 16.455 1.00 98.00 175 LEU A C 1
ATOM 1299 O O . LEU A 1 175 ? -2.122 -8.935 16.856 1.00 98.00 175 LEU A O 1
ATOM 1303 N N . GLN A 1 176 ? -0.423 -10.244 16.179 1.00 95.94 176 GLN A N 1
ATOM 1304 C CA . GLN A 1 176 ? -1.161 -11.510 16.320 1.00 95.94 176 GLN A CA 1
ATOM 1305 C C . GLN A 1 176 ? -1.804 -11.698 17.709 1.00 95.94 176 GLN A C 1
ATOM 1307 O O . GLN A 1 176 ? -2.994 -12.027 17.749 1.00 95.94 176 GLN A O 1
ATOM 1312 N N . PRO A 1 177 ? -1.111 -11.442 18.844 1.00 97.62 177 PRO A N 1
ATOM 1313 C CA . PRO A 1 177 ? -1.698 -11.631 20.176 1.00 97.62 177 PRO A CA 1
ATOM 1314 C C . PRO A 1 177 ? -2.921 -10.743 20.431 1.00 97.62 177 PRO A C 1
ATOM 1316 O O . PRO A 1 177 ? -3.815 -11.109 21.187 1.00 97.62 177 PRO A O 1
ATOM 1319 N N . ARG A 1 178 ? -2.985 -9.591 19.754 1.00 97.88 178 ARG A N 1
ATOM 1320 C CA . ARG A 1 178 ? -4.066 -8.605 19.865 1.00 97.88 178 ARG A CA 1
ATOM 1321 C C . ARG A 1 178 ? -5.200 -8.849 18.870 1.00 97.88 178 ARG A C 1
ATOM 1323 O O . ARG A 1 178 ? -6.148 -8.069 18.810 1.00 97.88 178 ARG A O 1
ATOM 1330 N N . ARG A 1 179 ? -5.113 -9.918 18.066 1.00 97.31 179 ARG A N 1
ATOM 1331 C CA . ARG A 1 179 ? -6.087 -10.286 17.021 1.00 97.31 179 ARG A CA 1
ATOM 1332 C C . ARG A 1 179 ? -6.337 -9.171 15.994 1.00 97.31 179 ARG A C 1
ATOM 1334 O O . ARG A 1 179 ? -7.431 -9.077 15.436 1.00 97.31 179 ARG A O 1
ATOM 1341 N N . VAL A 1 180 ? -5.342 -8.321 15.748 1.00 98.56 180 VAL A N 1
ATOM 1342 C CA . VAL A 1 180 ? -5.419 -7.266 14.729 1.00 98.56 180 VAL A CA 1
ATOM 1343 C C . VAL A 1 180 ? -4.961 -7.844 13.394 1.00 98.56 180 VAL A C 1
ATOM 1345 O O . VAL A 1 180 ? -3.899 -8.463 13.325 1.00 98.56 180 VAL A O 1
ATOM 1348 N N . SER A 1 181 ? -5.741 -7.639 12.328 1.00 98.50 181 SER A N 1
ATOM 1349 C CA . SER A 1 181 ? -5.299 -7.995 10.975 1.00 98.50 181 SER A CA 1
ATOM 1350 C C . SER A 1 181 ? -4.704 -6.792 10.252 1.00 98.50 181 SER A C 1
ATOM 1352 O O . SER A 1 181 ? -5.167 -5.660 10.410 1.00 98.50 181 SER A O 1
ATOM 1354 N N . VAL A 1 182 ? -3.649 -7.044 9.477 1.00 98.81 182 VAL A N 1
ATOM 1355 C CA . VAL A 1 182 ? -2.850 -6.010 8.813 1.00 98.81 182 VAL A CA 1
ATOM 1356 C C . VAL A 1 182 ? -2.609 -6.444 7.376 1.00 98.81 182 VAL A C 1
ATOM 1358 O O . VAL A 1 182 ? -1.978 -7.471 7.153 1.00 98.81 182 VAL A O 1
ATOM 1361 N N . ASN A 1 183 ? -3.130 -5.703 6.400 1.00 98.75 183 ASN A N 1
ATOM 1362 C CA . ASN A 1 183 ? -3.025 -6.058 4.982 1.00 98.75 183 ASN A CA 1
ATOM 1363 C C . ASN A 1 183 ? -2.694 -4.850 4.107 1.00 98.75 183 ASN A C 1
ATOM 1365 O O . ASN A 1 183 ? -2.925 -3.697 4.474 1.00 98.75 183 ASN A O 1
ATOM 1369 N N . ALA A 1 184 ? -2.212 -5.138 2.906 1.00 98.50 184 ALA A N 1
ATOM 1370 C CA . ALA A 1 184 ? -2.059 -4.183 1.830 1.00 98.50 184 ALA A CA 1
ATOM 1371 C C . ALA A 1 184 ? -3.004 -4.534 0.672 1.00 98.50 184 ALA A C 1
ATOM 1373 O O . ALA A 1 184 ? -3.255 -5.706 0.391 1.00 98.50 184 ALA A O 1
ATOM 1374 N N . VAL A 1 185 ? -3.516 -3.519 -0.018 1.00 98.44 185 VAL A N 1
ATOM 1375 C CA . VAL A 1 185 ? -4.293 -3.673 -1.255 1.00 98.44 185 VAL A CA 1
ATOM 1376 C C . VAL A 1 185 ? -3.532 -2.988 -2.377 1.00 98.44 185 VAL A C 1
ATOM 1378 O O . VAL A 1 185 ? -3.087 -1.853 -2.215 1.00 98.44 185 VAL A O 1
ATOM 1381 N N . ALA A 1 186 ? -3.378 -3.676 -3.503 1.00 96.75 186 ALA A N 1
ATOM 1382 C CA . ALA A 1 186 ? -2.631 -3.246 -4.676 1.00 96.75 186 ALA A CA 1
ATOM 1383 C C . ALA A 1 186 ? -3.581 -3.054 -5.875 1.00 96.75 186 ALA A C 1
ATOM 1385 O O . ALA A 1 186 ? -3.768 -3.992 -6.657 1.00 96.75 186 ALA A O 1
ATOM 1386 N N . PRO A 1 187 ? -4.200 -1.866 -6.023 1.00 95.88 187 PRO A N 1
ATOM 1387 C CA . PRO A 1 187 ? -5.023 -1.543 -7.182 1.00 95.88 187 PRO A CA 1
ATOM 1388 C C . PRO A 1 187 ? -4.217 -1.485 -8.479 1.00 95.88 187 PRO A C 1
ATOM 1390 O O . PRO A 1 187 ? -3.019 -1.180 -8.458 1.00 95.88 187 PRO A O 1
ATOM 1393 N N . GLY A 1 188 ? -4.898 -1.710 -9.604 1.00 92.88 188 GLY A N 1
ATOM 1394 C CA . GLY A 1 188 ? -4.405 -1.322 -10.926 1.00 92.88 188 GLY A CA 1
ATOM 1395 C C . GLY A 1 188 ? -4.380 0.204 -11.105 1.00 92.88 188 GLY A C 1
ATOM 1396 O O . GLY A 1 188 ? -4.660 0.949 -10.159 1.00 92.88 188 GLY A O 1
ATOM 1397 N N . PRO A 1 189 ? -4.040 0.700 -12.307 1.00 91.31 189 PRO A N 1
ATOM 1398 C CA . PRO A 1 189 ? -4.161 2.119 -12.626 1.00 91.31 189 PRO A CA 1
ATOM 1399 C C . PRO A 1 189 ? -5.605 2.592 -12.405 1.00 91.31 189 PRO A C 1
ATOM 1401 O O . PRO A 1 189 ? -6.535 2.040 -12.996 1.00 91.31 189 PRO A O 1
ATOM 1404 N N . MET A 1 190 ? -5.800 3.569 -11.515 1.00 92.38 190 MET A N 1
ATOM 1405 C CA . MET A 1 190 ? -7.136 4.003 -11.093 1.00 92.38 190 MET A CA 1
ATOM 1406 C C . MET A 1 190 ? -7.636 5.207 -11.889 1.00 92.38 190 MET A C 1
ATOM 1408 O O . MET A 1 190 ? -6.905 6.188 -12.036 1.00 92.38 190 MET A O 1
ATOM 1412 N N . ASP A 1 191 ? -8.908 5.178 -12.290 1.00 91.06 191 ASP A N 1
ATOM 1413 C CA . ASP A 1 191 ? -9.609 6.286 -12.941 1.00 91.06 191 ASP A CA 1
ATOM 1414 C C . ASP A 1 191 ? -9.881 7.425 -11.950 1.00 91.06 191 ASP A C 1
ATOM 1416 O O . ASP A 1 191 ? -10.956 7.572 -11.367 1.00 91.06 191 ASP A O 1
ATOM 1420 N N . THR A 1 192 ? -8.844 8.205 -11.663 1.00 87.19 192 THR A N 1
ATOM 1421 C CA . THR A 1 192 ? -8.922 9.324 -10.729 1.00 87.19 192 THR A CA 1
ATOM 1422 C C . THR A 1 192 ? -8.028 10.466 -11.202 1.00 87.19 192 THR A C 1
ATOM 1424 O O . THR A 1 192 ? -7.014 10.218 -11.861 1.00 87.19 192 THR A O 1
ATOM 1427 N N . PRO A 1 193 ? -8.289 11.718 -10.778 1.00 84.44 193 PRO A N 1
ATOM 1428 C CA . PRO A 1 193 ? -7.408 12.855 -11.068 1.00 84.44 193 PRO A CA 1
ATOM 1429 C C . PRO A 1 193 ? -5.954 12.686 -10.592 1.00 84.44 193 PRO A C 1
ATOM 1431 O O . PRO A 1 193 ? -5.103 13.501 -10.922 1.00 84.44 193 PRO A O 1
ATOM 1434 N N . PHE A 1 194 ? -5.668 11.658 -9.786 1.00 78.69 194 PHE A N 1
ATOM 1435 C CA . PHE A 1 194 ? -4.326 11.303 -9.333 1.00 78.69 194 PHE A CA 1
ATOM 1436 C C . PHE A 1 194 ? -3.477 10.625 -10.425 1.00 78.69 194 PHE A C 1
ATOM 1438 O O . PHE A 1 194 ? -2.254 10.683 -10.350 1.00 78.69 194 PHE A O 1
ATOM 1445 N N . PHE A 1 195 ? -4.108 9.993 -11.420 1.00 84.75 195 PHE A N 1
ATOM 1446 C CA . PHE A 1 195 ? -3.440 9.210 -12.464 1.00 84.75 195 PHE A CA 1
ATOM 1447 C C . PHE A 1 195 ? -3.088 10.045 -13.705 1.00 84.75 195 PHE A C 1
ATOM 1449 O O . PHE A 1 195 ? -1.937 10.072 -14.131 1.00 84.75 195 PHE A O 1
ATOM 1456 N N . TYR A 1 196 ? -4.060 10.788 -14.238 1.00 85.44 196 TYR A N 1
ATOM 1457 C CA . TYR A 1 196 ? -3.940 11.510 -15.512 1.00 85.44 196 TYR A CA 1
ATOM 1458 C C . TYR A 1 196 ? -2.769 12.504 -15.634 1.00 85.44 196 TYR A C 1
ATOM 1460 O O . TYR A 1 196 ? -2.158 12.540 -16.695 1.00 85.44 196 TYR A O 1
ATOM 1468 N N . PRO A 1 197 ? -2.379 13.284 -14.602 1.00 86.69 197 PRO A N 1
ATOM 1469 C CA . PRO A 1 197 ? -1.297 14.268 -14.742 1.00 86.69 197 PRO A CA 1
ATOM 1470 C C . PRO A 1 197 ? 0.092 13.679 -15.020 1.00 86.69 197 PRO A C 1
ATOM 1472 O O . PRO A 1 197 ? 1.040 14.436 -15.202 1.00 86.69 197 PRO A O 1
ATOM 1475 N N . GLN A 1 198 ? 0.245 12.356 -14.952 1.00 84.25 198 GLN A N 1
ATOM 1476 C CA . GLN A 1 198 ? 1.503 11.651 -15.196 1.00 84.25 198 GLN A CA 1
ATOM 1477 C C . GLN A 1 198 ? 1.463 10.839 -16.495 1.00 84.25 198 GLN A C 1
ATOM 1479 O O . GLN A 1 198 ? 2.439 10.168 -16.820 1.00 84.25 198 GLN A O 1
ATOM 1484 N N . GLU A 1 199 ? 0.352 10.870 -17.233 1.00 86.62 199 GLU A N 1
ATOM 1485 C CA . GLU A 1 199 ? 0.112 9.973 -18.357 1.00 86.62 199 GLU A CA 1
ATOM 1486 C C . GLU A 1 199 ? -0.264 10.713 -19.638 1.00 86.62 199 GLU A C 1
ATOM 1488 O O . GLU A 1 199 ? -0.934 11.741 -19.608 1.00 86.62 199 GLU A O 1
ATOM 1493 N N . SER A 1 200 ? 0.180 10.169 -20.773 1.00 86.19 200 SER A N 1
ATOM 1494 C CA . SER A 1 200 ? -0.312 10.560 -22.094 1.00 86.19 200 SER A CA 1
ATOM 1495 C C . SER A 1 200 ? -1.609 9.819 -22.412 1.00 86.19 200 SER A C 1
ATOM 1497 O O . SER A 1 200 ? -1.856 8.734 -21.881 1.00 86.19 200 SER A O 1
ATOM 1499 N N . ASP A 1 201 ? -2.411 10.358 -23.329 1.00 86.06 201 ASP A N 1
ATOM 1500 C CA . ASP A 1 201 ? -3.664 9.723 -23.756 1.00 86.06 201 ASP A CA 1
ATOM 1501 C C . ASP A 1 201 ? -3.439 8.301 -24.302 1.00 86.06 201 ASP A C 1
ATOM 1503 O O . ASP A 1 201 ? -4.199 7.384 -23.978 1.00 86.06 201 ASP A O 1
ATOM 1507 N N . ASP A 1 202 ? -2.345 8.084 -25.040 1.00 84.44 202 ASP A N 1
ATOM 1508 C CA . ASP A 1 202 ? -1.961 6.759 -25.543 1.00 84.44 202 ASP A CA 1
ATOM 1509 C C . ASP A 1 202 ? -1.655 5.778 -24.406 1.00 84.44 202 ASP A C 1
ATOM 1511 O O . ASP A 1 202 ? -2.084 4.622 -24.437 1.00 84.44 202 ASP A O 1
ATOM 1515 N N . ALA A 1 203 ? -0.949 6.231 -23.366 1.00 85.38 203 ALA A N 1
ATOM 1516 C CA . ALA A 1 203 ? -0.648 5.400 -22.210 1.00 85.38 203 ALA A CA 1
ATOM 1517 C C . ALA A 1 203 ? -1.919 5.083 -21.409 1.00 85.38 203 ALA A C 1
ATOM 1519 O O . ALA A 1 203 ? -2.116 3.944 -20.990 1.00 85.38 203 ALA A O 1
ATOM 1520 N N . VAL A 1 204 ? -2.838 6.044 -21.268 1.00 88.56 204 VAL A N 1
ATOM 1521 C CA . VAL A 1 204 ? -4.160 5.815 -20.663 1.00 88.56 204 VAL A CA 1
ATOM 1522 C C . VAL A 1 204 ? -4.939 4.749 -21.439 1.00 88.56 204 VAL A C 1
ATOM 1524 O O . VAL A 1 204 ? -5.467 3.816 -20.830 1.00 88.56 204 VAL A O 1
ATOM 1527 N N . ALA A 1 205 ? -5.011 4.861 -22.769 1.00 86.62 205 ALA A N 1
ATOM 1528 C CA . ALA A 1 205 ? -5.698 3.892 -23.625 1.00 86.62 205 ALA A CA 1
ATOM 1529 C C . ALA A 1 205 ? -5.066 2.497 -23.524 1.00 86.62 205 ALA A C 1
ATOM 1531 O O . ALA A 1 205 ? -5.769 1.489 -23.403 1.00 86.62 205 ALA A O 1
ATOM 1532 N N . PHE A 1 206 ? -3.737 2.442 -23.487 1.00 86.94 206 PHE A N 1
ATOM 1533 C CA . PHE A 1 206 ? -3.007 1.212 -23.248 1.00 86.94 206 PHE A CA 1
ATOM 1534 C C . PHE A 1 206 ? -3.360 0.604 -21.885 1.00 86.94 206 PHE A C 1
ATOM 1536 O O . PHE A 1 206 ? -3.777 -0.549 -21.841 1.00 86.94 206 PHE A O 1
ATOM 1543 N N . HIS A 1 207 ? -3.297 1.360 -20.787 1.00 87.88 207 HIS A N 1
ATOM 1544 C CA . HIS A 1 207 ? -3.628 0.850 -19.453 1.00 87.88 207 HIS A CA 1
ATOM 1545 C C . HIS A 1 207 ? -5.068 0.324 -19.362 1.00 87.88 207 HIS A C 1
ATOM 1547 O O . HIS A 1 207 ? -5.290 -0.723 -18.755 1.00 87.88 207 HIS A O 1
ATOM 1553 N N . LYS A 1 208 ? -6.024 0.989 -20.024 1.00 89.50 208 LYS A N 1
ATOM 1554 C CA . LYS A 1 208 ? -7.409 0.514 -20.171 1.00 89.50 208 LYS A CA 1
ATOM 1555 C C . LYS A 1 208 ? -7.482 -0.850 -20.859 1.00 89.50 208 LYS A C 1
ATOM 1557 O O . LYS A 1 208 ? -8.160 -1.743 -20.368 1.00 89.50 208 LYS A O 1
ATOM 1562 N N . SER A 1 209 ? -6.740 -1.039 -21.952 1.00 88.19 209 SER A N 1
ATOM 1563 C CA . SER A 1 209 ? -6.739 -2.297 -22.719 1.00 88.19 209 SER A CA 1
ATOM 1564 C C . SER A 1 209 ? -6.201 -3.516 -21.957 1.00 88.19 209 SER A C 1
ATOM 1566 O O . SER A 1 209 ? -6.393 -4.642 -22.409 1.00 88.19 209 SER A O 1
ATOM 1568 N N . GLN A 1 210 ? -5.512 -3.303 -20.830 1.00 86.31 210 GLN A N 1
ATOM 1569 C CA . GLN A 1 210 ? -4.874 -4.360 -20.039 1.00 86.31 210 GLN A CA 1
ATOM 1570 C C . GLN A 1 210 ? -5.715 -4.844 -18.855 1.00 86.31 210 GLN A C 1
ATOM 1572 O O . GLN A 1 210 ? -5.283 -5.737 -18.132 1.00 86.31 210 GLN A O 1
ATOM 1577 N N . ALA A 1 211 ? -6.889 -4.261 -18.627 1.00 88.31 211 ALA A N 1
ATOM 1578 C CA . ALA A 1 211 ? -7.756 -4.622 -17.517 1.00 88.31 211 ALA A CA 1
ATOM 1579 C C . ALA A 1 211 ? -9.133 -5.093 -18.006 1.00 88.31 211 ALA A C 1
ATOM 1581 O O . ALA A 1 211 ? -9.529 -4.861 -19.151 1.00 88.31 211 ALA A O 1
ATOM 1582 N N . LEU A 1 212 ? -9.855 -5.778 -17.116 1.00 89.12 212 LEU A N 1
ATOM 1583 C CA . LEU A 1 212 ? -11.235 -6.211 -17.326 1.00 89.12 212 LEU A CA 1
ATOM 1584 C C . LEU A 1 212 ? -12.094 -5.059 -17.860 1.00 89.12 212 LEU A C 1
ATOM 1586 O O . LEU A 1 212 ? -11.941 -3.905 -17.460 1.00 89.12 212 LEU A O 1
ATOM 1590 N N . ASP A 1 213 ? -12.981 -5.402 -18.791 1.00 90.69 213 ASP A N 1
ATOM 1591 C CA . ASP A 1 213 ? -13.891 -4.489 -19.489 1.00 90.69 213 ASP A CA 1
ATOM 1592 C C . ASP A 1 213 ? -13.211 -3.354 -20.278 1.00 90.69 213 ASP A C 1
ATOM 1594 O O . ASP A 1 213 ? -13.882 -2.419 -20.715 1.00 90.69 213 ASP A O 1
ATOM 1598 N N . GLY A 1 214 ? -11.890 -3.417 -20.498 1.00 91.56 214 GLY A N 1
ATOM 1599 C CA . GLY A 1 214 ? -11.175 -2.400 -21.268 1.00 91.56 214 GLY A CA 1
ATOM 1600 C C . GLY A 1 214 ? -11.203 -1.019 -20.605 1.00 91.56 214 GLY A C 1
ATOM 1601 O O . GLY A 1 214 ? -11.242 -0.003 -21.302 1.00 91.56 214 GLY A O 1
ATOM 1602 N N . ARG A 1 215 ? -11.232 -0.965 -19.266 1.00 94.06 215 ARG A N 1
ATOM 1603 C CA . ARG A 1 215 ? -11.322 0.271 -18.472 1.00 94.06 215 ARG A CA 1
ATOM 1604 C C . ARG A 1 215 ? -10.254 0.335 -17.382 1.00 94.06 215 ARG A C 1
ATOM 1606 O O . ARG A 1 215 ? -9.636 -0.660 -17.030 1.00 94.06 215 ARG A O 1
ATOM 1613 N N . LEU A 1 216 ? -10.040 1.527 -16.831 1.00 93.88 216 LEU A N 1
ATOM 1614 C CA . LEU A 1 216 ? -9.198 1.696 -15.646 1.00 93.88 216 LEU A CA 1
ATOM 1615 C C . LEU A 1 216 ? -9.937 1.201 -14.393 1.00 93.88 216 LEU A C 1
ATOM 1617 O O . LEU A 1 216 ? -11.159 1.054 -14.385 1.00 93.88 216 LEU A O 1
ATOM 1621 N N . THR A 1 217 ? -9.182 0.972 -13.318 1.00 94.88 217 THR A N 1
ATOM 1622 C CA . THR A 1 217 ? -9.744 0.595 -12.016 1.00 94.88 217 THR A CA 1
ATOM 1623 C C . THR A 1 217 ? -10.585 1.743 -11.460 1.00 94.88 217 THR A C 1
ATOM 1625 O O . THR A 1 217 ? -10.091 2.854 -11.272 1.00 94.88 217 THR A O 1
ATOM 1628 N N . GLU A 1 218 ? -11.843 1.487 -11.145 1.00 95.62 218 GLU A N 1
ATOM 1629 C CA . GLU A 1 218 ? -12.715 2.450 -10.485 1.00 95.62 218 GLU A CA 1
ATOM 1630 C C . GLU A 1 218 ? -12.550 2.349 -8.966 1.00 95.62 218 GLU A C 1
ATOM 1632 O O . GLU A 1 218 ? -12.188 1.308 -8.411 1.00 95.62 218 GLU A O 1
ATOM 1637 N N . VAL A 1 219 ? -12.844 3.428 -8.238 1.00 96.31 219 VAL A N 1
ATOM 1638 C CA . VAL A 1 219 ? -12.776 3.389 -6.765 1.00 96.31 219 VAL A CA 1
ATOM 1639 C C . VAL A 1 219 ? -13.784 2.391 -6.178 1.00 96.31 219 VAL A C 1
ATOM 1641 O O . VAL A 1 219 ? -13.546 1.831 -5.107 1.00 96.31 219 VAL A O 1
ATOM 1644 N N . GLN A 1 220 ? -14.868 2.130 -6.911 1.00 96.12 220 GLN A N 1
ATOM 1645 C CA . GLN A 1 220 ? -15.914 1.153 -6.626 1.00 96.12 220 GLN A CA 1
ATOM 1646 C C . GLN A 1 220 ? -15.434 -0.296 -6.765 1.00 96.12 220 GLN A C 1
ATOM 1648 O O . GLN A 1 220 ? -16.024 -1.172 -6.143 1.00 96.12 220 GLN A O 1
ATOM 1653 N N . ASP A 1 221 ? -14.342 -0.561 -7.488 1.00 96.38 221 ASP A N 1
ATOM 1654 C CA . ASP A 1 221 ? -13.747 -1.903 -7.542 1.00 96.38 221 ASP A CA 1
ATOM 1655 C C . ASP A 1 221 ? -12.935 -2.214 -6.271 1.00 96.38 221 ASP A C 1
ATOM 1657 O O . ASP A 1 221 ? -12.771 -3.370 -5.882 1.00 96.38 221 ASP A O 1
ATOM 1661 N N . ILE A 1 222 ? -12.418 -1.176 -5.601 1.00 98.12 222 ILE A N 1
ATOM 1662 C CA . ILE A 1 222 ? -11.475 -1.311 -4.479 1.00 98.12 222 ILE A CA 1
ATOM 1663 C C . ILE A 1 222 ? -12.150 -1.108 -3.122 1.00 98.12 222 ILE A C 1
ATOM 1665 O O . ILE A 1 222 ? -11.860 -1.839 -2.171 1.00 98.12 222 ILE A O 1
ATOM 1669 N N . ALA A 1 223 ? -13.043 -0.125 -2.997 1.00 98.19 223 ALA A N 1
ATOM 1670 C CA . ALA A 1 223 ? -13.687 0.190 -1.723 1.00 98.19 223 ALA A CA 1
ATOM 1671 C C . ALA A 1 223 ? -14.445 -1.011 -1.106 1.00 98.19 223 ALA A C 1
ATOM 1673 O O . ALA A 1 223 ? -14.279 -1.240 0.098 1.00 98.19 223 ALA A O 1
ATOM 1674 N N . PRO A 1 224 ? -15.166 -1.854 -1.879 1.00 98.00 224 PRO A N 1
ATOM 1675 C CA . PRO A 1 224 ? -15.794 -3.066 -1.353 1.00 98.00 224 PRO A CA 1
ATOM 1676 C C . PRO A 1 224 ? -14.795 -4.102 -0.825 1.00 98.00 224 PRO A C 1
ATOM 1678 O O . PRO A 1 224 ? -15.087 -4.768 0.169 1.00 98.00 224 PRO A O 1
ATOM 1681 N N . LEU A 1 225 ? -13.606 -4.220 -1.429 1.00 98.50 225 LEU A N 1
ATOM 1682 C CA . LEU A 1 225 ? -12.551 -5.099 -0.918 1.00 98.50 225 LEU A CA 1
ATOM 1683 C C . LEU A 1 225 ? -12.030 -4.597 0.431 1.00 98.50 225 LEU A C 1
ATOM 1685 O O . LEU A 1 225 ? -11.875 -5.382 1.365 1.00 98.50 225 LEU A O 1
ATOM 1689 N N . VAL A 1 226 ? -11.805 -3.287 0.570 1.00 98.56 226 VAL A N 1
ATOM 1690 C CA . VAL A 1 226 ? -11.414 -2.702 1.861 1.00 98.56 226 VAL A CA 1
ATOM 1691 C C . VAL A 1 226 ? -12.512 -2.925 2.900 1.00 98.56 226 VAL A C 1
ATOM 1693 O O . VAL A 1 226 ? -12.210 -3.388 3.999 1.00 98.56 226 VAL A O 1
ATOM 1696 N N . ARG A 1 227 ? -13.785 -2.688 2.547 1.00 98.31 227 ARG A N 1
ATOM 1697 C CA . ARG A 1 227 ? -14.945 -2.990 3.404 1.00 98.31 227 ARG A CA 1
ATOM 1698 C C . ARG A 1 227 ? -14.933 -4.448 3.860 1.00 98.31 227 ARG A C 1
ATOM 1700 O O . ARG A 1 227 ? -15.096 -4.707 5.051 1.00 98.31 227 ARG A O 1
ATOM 1707 N N . PHE A 1 228 ? -14.718 -5.393 2.946 1.00 98.50 228 PHE A N 1
ATOM 1708 C CA . PHE A 1 228 ? -14.620 -6.817 3.263 1.00 98.50 228 PHE A CA 1
ATOM 1709 C C . PHE A 1 228 ? -13.477 -7.103 4.246 1.00 98.50 228 PHE A C 1
ATOM 1711 O O . PHE A 1 228 ? -13.712 -7.716 5.286 1.00 98.50 228 PHE A O 1
ATOM 1718 N N . LEU A 1 229 ? -12.267 -6.596 3.986 1.00 98.44 229 LEU A N 1
ATOM 1719 C CA . LEU A 1 229 ? -11.101 -6.802 4.856 1.00 98.44 229 LEU A CA 1
ATOM 1720 C C . LEU A 1 229 ? -11.323 -6.286 6.283 1.00 98.44 229 LEU A C 1
ATOM 1722 O O . LEU A 1 229 ? -10.837 -6.896 7.236 1.00 98.44 229 LEU A O 1
ATOM 1726 N N . VAL A 1 230 ? -12.068 -5.187 6.444 1.00 98.00 230 VAL A N 1
ATOM 1727 C CA . VAL A 1 230 ? -12.335 -4.596 7.764 1.00 98.00 230 VAL A CA 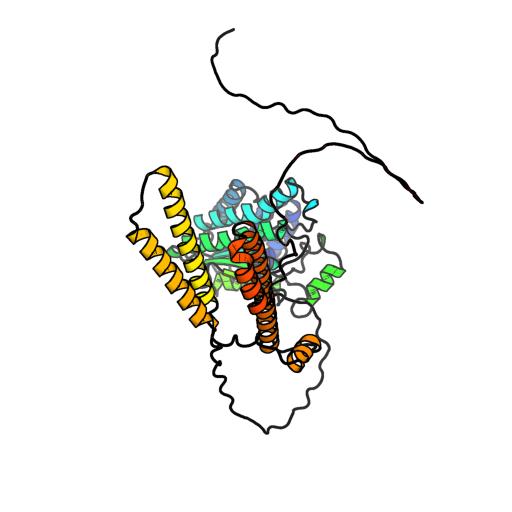1
ATOM 1728 C C . VAL A 1 230 ? -13.591 -5.143 8.454 1.00 98.00 230 VAL A C 1
ATOM 1730 O O . VAL A 1 230 ? -13.855 -4.781 9.599 1.00 98.00 230 VAL A O 1
ATOM 1733 N N . THR A 1 231 ? -14.343 -6.029 7.796 1.00 97.25 231 THR A N 1
ATOM 1734 C CA . THR A 1 231 ? -15.548 -6.671 8.348 1.00 97.25 231 THR A CA 1
ATOM 1735 C C . THR A 1 231 ? -15.362 -8.182 8.481 1.00 97.25 231 THR A C 1
ATOM 1737 O O . THR A 1 231 ? -15.124 -8.683 9.575 1.00 97.25 231 THR A O 1
ATOM 1740 N N . GLU A 1 232 ? -15.438 -8.906 7.370 1.00 96.50 232 GLU A N 1
ATOM 1741 C CA . GLU A 1 232 ? -15.470 -10.373 7.311 1.00 96.50 232 GLU A CA 1
ATOM 1742 C C . GLU A 1 232 ? -14.073 -10.980 7.088 1.00 96.50 232 GLU A C 1
ATOM 1744 O O . GLU A 1 232 ? -13.813 -12.127 7.443 1.00 96.50 232 GLU A O 1
ATOM 1749 N N . GLY A 1 233 ? -13.129 -10.196 6.567 1.00 95.69 233 GLY A N 1
ATOM 1750 C CA . GLY A 1 233 ? -11.778 -10.630 6.211 1.00 95.69 233 GLY A CA 1
ATOM 1751 C C . GLY A 1 233 ? -10.798 -10.752 7.380 1.00 95.69 233 GLY A C 1
ATOM 1752 O O . GLY A 1 233 ? -9.592 -10.676 7.162 1.00 95.69 233 GLY A O 1
ATOM 1753 N N . SER A 1 234 ? -11.257 -10.936 8.624 1.00 89.19 234 SER A N 1
ATOM 1754 C CA . SER A 1 234 ? -10.376 -10.940 9.806 1.00 89.19 234 SER A CA 1
ATOM 1755 C C . SER A 1 234 ? -9.307 -12.037 9.800 1.00 89.19 234 SER A C 1
ATOM 1757 O O . SER A 1 234 ? -8.300 -11.895 10.488 1.00 89.19 234 SER A O 1
ATOM 1759 N N . TRP A 1 235 ? -9.528 -13.126 9.056 1.00 95.81 235 TRP A N 1
ATOM 1760 C CA . TRP A 1 235 ? -8.565 -14.226 8.915 1.00 95.81 235 TRP A CA 1
ATOM 1761 C C . TRP A 1 235 ? -7.426 -13.911 7.933 1.00 95.81 235 TRP A C 1
ATOM 1763 O O . TRP A 1 235 ? -6.369 -14.533 7.977 1.00 95.81 235 TRP A O 1
ATOM 1773 N N . ILE A 1 236 ? -7.625 -12.927 7.054 1.00 98.25 236 ILE A N 1
ATOM 1774 C CA . ILE A 1 236 ? -6.620 -12.483 6.093 1.00 98.25 236 ILE A CA 1
ATOM 1775 C C . ILE A 1 236 ? -5.715 -11.488 6.817 1.00 98.25 236 ILE A C 1
ATOM 1777 O O . ILE A 1 236 ? -6.181 -10.445 7.276 1.00 98.25 236 ILE A O 1
ATOM 1781 N N . THR A 1 237 ? -4.429 -11.802 6.953 1.00 98.31 237 THR A N 1
ATOM 1782 C CA . THR A 1 237 ? -3.430 -10.909 7.558 1.00 98.31 237 THR A CA 1
ATOM 1783 C C . THR A 1 237 ? -2.047 -11.152 6.951 1.00 98.31 237 THR A C 1
ATOM 1785 O O . THR A 1 237 ? -1.731 -12.262 6.514 1.00 98.31 237 THR A O 1
ATOM 1788 N N . GLY A 1 238 ? -1.224 -10.107 6.887 1.00 97.75 238 GLY A N 1
ATOM 1789 C CA . GLY A 1 238 ? 0.105 -10.116 6.277 1.00 97.75 238 GLY A CA 1
ATOM 1790 C C . GLY A 1 238 ? 0.103 -10.214 4.749 1.00 97.75 238 GLY A C 1
ATOM 1791 O O . GLY A 1 238 ? 1.143 -10.524 4.171 1.00 97.75 238 GLY A O 1
ATOM 1792 N N . GLN A 1 239 ? -1.041 -9.987 4.092 1.00 97.88 239 GLN A N 1
ATOM 1793 C CA . GLN A 1 239 ? -1.190 -10.175 2.647 1.00 97.88 239 GLN A CA 1
ATOM 1794 C C . GLN A 1 239 ? -1.114 -8.859 1.871 1.00 97.88 239 GLN A C 1
ATOM 1796 O O . GLN A 1 239 ? -1.545 -7.814 2.358 1.00 97.88 239 GLN A O 1
ATOM 1801 N N . THR A 1 240 ? -0.644 -8.950 0.626 1.00 97.38 240 THR A N 1
ATOM 1802 C CA . THR A 1 240 ? -0.819 -7.918 -0.404 1.00 97.38 240 THR A CA 1
ATOM 1803 C C . THR A 1 240 ? -1.821 -8.439 -1.427 1.00 97.38 240 THR A C 1
ATOM 1805 O O . THR A 1 240 ? -1.498 -9.337 -2.204 1.00 97.38 240 THR A O 1
ATOM 1808 N N . LEU A 1 241 ? -3.042 -7.905 -1.418 1.00 96.81 241 LEU A N 1
ATOM 1809 C CA . LEU A 1 241 ? -4.113 -8.340 -2.311 1.00 96.81 241 LEU A CA 1
ATOM 1810 C C . LEU A 1 241 ? -4.117 -7.490 -3.584 1.00 96.81 241 LEU A C 1
ATOM 1812 O O . LEU A 1 241 ? -4.367 -6.287 -3.528 1.00 96.81 241 LEU A O 1
ATOM 1816 N N . PHE A 1 242 ? -3.861 -8.118 -4.729 1.00 95.38 242 PHE A N 1
ATOM 1817 C CA . PHE A 1 242 ? -3.861 -7.462 -6.037 1.00 95.38 242 PHE A CA 1
ATOM 1818 C C . PHE A 1 242 ? -5.277 -7.430 -6.615 1.00 95.38 242 PHE A C 1
ATOM 1820 O O . PHE A 1 242 ? -5.767 -8.424 -7.140 1.00 95.38 242 PHE A O 1
ATOM 1827 N N . ALA A 1 243 ? -5.932 -6.275 -6.509 1.00 94.44 243 ALA A N 1
ATOM 1828 C CA . ALA A 1 243 ? -7.257 -6.019 -7.065 1.00 94.44 243 ALA A CA 1
ATOM 1829 C C . ALA A 1 243 ? -7.108 -5.079 -8.262 1.00 94.44 243 ALA A C 1
ATOM 1831 O O . ALA A 1 243 ? -7.272 -3.870 -8.151 1.00 94.44 243 ALA A O 1
ATOM 1832 N N . ASN A 1 244 ? -6.681 -5.629 -9.394 1.00 92.00 244 ASN A N 1
ATOM 1833 C CA . ASN A 1 244 ? -6.190 -4.844 -10.527 1.00 92.00 244 ASN A CA 1
ATOM 1834 C C . ASN A 1 244 ? -6.865 -5.204 -11.857 1.00 92.00 244 ASN A C 1
ATOM 1836 O O . ASN A 1 244 ? -6.334 -4.879 -12.911 1.00 92.00 244 ASN A O 1
ATOM 1840 N N . GLY A 1 245 ? -8.003 -5.905 -11.818 1.00 90.44 245 GLY A N 1
ATOM 1841 C CA . GLY A 1 245 ? -8.754 -6.269 -13.019 1.00 90.44 245 GLY A CA 1
ATOM 1842 C C . GLY A 1 245 ? -7.958 -7.113 -14.018 1.00 90.44 245 GLY A C 1
ATOM 1843 O O . GLY A 1 245 ? -8.166 -6.968 -15.212 1.00 90.44 245 GLY A O 1
ATOM 1844 N N . GLY A 1 246 ? -7.010 -7.940 -13.566 1.00 88.12 246 GLY A N 1
ATOM 1845 C CA . GLY A 1 246 ? -6.164 -8.743 -14.458 1.00 88.12 246 GLY A CA 1
ATOM 1846 C C . GLY A 1 246 ? -4.973 -7.990 -15.059 1.00 88.12 246 GLY A C 1
ATOM 1847 O O . GLY A 1 246 ? -4.194 -8.598 -15.783 1.00 88.12 246 GLY A O 1
ATOM 1848 N N . TYR A 1 247 ? -4.775 -6.714 -14.700 1.00 85.81 247 TYR A N 1
ATOM 1849 C CA . TYR A 1 247 ? -3.679 -5.874 -15.199 1.00 85.81 247 TYR A CA 1
ATOM 1850 C C . TYR A 1 247 ? -2.286 -6.484 -14.988 1.00 85.81 247 TYR A C 1
ATOM 1852 O O . TYR A 1 247 ? -1.373 -6.278 -15.781 1.00 85.81 247 TYR A O 1
ATOM 1860 N N . THR A 1 248 ? -2.096 -7.222 -13.894 1.00 83.75 248 THR A N 1
ATOM 1861 C CA . THR A 1 248 ? -0.882 -8.014 -13.670 1.00 83.75 248 THR A CA 1
ATOM 1862 C C . THR A 1 248 ? -1.155 -9.165 -12.712 1.00 83.75 248 THR A C 1
ATOM 1864 O O . THR A 1 248 ? -2.001 -9.064 -11.819 1.00 83.75 248 THR A O 1
ATOM 1867 N N . THR A 1 249 ? -0.388 -10.241 -12.854 1.00 74.19 249 THR A N 1
ATOM 1868 C CA . THR A 1 249 ? -0.367 -11.371 -11.927 1.00 74.19 249 THR A CA 1
ATOM 1869 C C . THR A 1 249 ? 1.046 -11.579 -11.408 1.00 74.19 249 THR A C 1
ATOM 1871 O O . THR A 1 249 ? 1.996 -11.672 -12.186 1.00 74.19 249 THR A O 1
ATOM 1874 N N . ARG A 1 250 ? 1.196 -11.725 -10.091 1.00 65.75 250 ARG A N 1
ATOM 1875 C CA . ARG A 1 250 ? 2.475 -12.110 -9.490 1.00 65.75 250 ARG A CA 1
ATOM 1876 C C . ARG A 1 250 ? 2.724 -13.591 -9.806 1.00 65.75 250 ARG A C 1
ATOM 1878 O O . ARG A 1 250 ? 2.176 -14.449 -9.125 1.00 65.75 250 ARG A O 1
ATOM 1885 N N . GLY A 1 251 ? 3.485 -13.879 -10.866 1.00 43.50 251 GLY A N 1
ATOM 1886 C CA . GLY A 1 251 ? 3.799 -15.256 -11.280 1.00 43.50 251 GLY A CA 1
ATOM 1887 C C . GLY A 1 251 ? 3.785 -15.568 -12.781 1.00 43.50 251 GLY A C 1
ATOM 1888 O O . GLY A 1 251 ? 3.922 -16.734 -13.121 1.00 43.50 251 GLY A O 1
ATOM 1889 N N . SER A 1 252 ? 3.649 -14.590 -13.684 1.00 32.88 252 SER A N 1
ATOM 1890 C CA . SER A 1 252 ? 3.814 -14.835 -15.127 1.00 32.88 252 SER A CA 1
ATOM 1891 C C . SER A 1 252 ? 4.315 -13.571 -15.843 1.00 32.88 252 SER A C 1
ATOM 1893 O O . SER A 1 252 ? 3.830 -12.483 -15.518 1.00 32.88 252 SER A O 1
ATOM 1895 N N . PRO A 1 253 ? 5.289 -13.652 -16.774 1.00 36.22 253 PRO A N 1
ATOM 1896 C CA . PRO A 1 253 ? 5.672 -12.515 -17.602 1.00 36.22 253 PRO A CA 1
ATOM 1897 C C . PRO A 1 253 ? 4.531 -12.229 -18.587 1.00 36.22 253 PRO A C 1
ATOM 1899 O O . PRO A 1 253 ? 4.359 -12.925 -19.583 1.00 36.22 253 PRO A O 1
ATOM 1902 N N . ALA A 1 254 ? 3.711 -11.224 -18.287 1.00 35.31 254 ALA A N 1
ATOM 1903 C CA . ALA A 1 254 ? 2.644 -10.790 -19.179 1.00 35.31 254 ALA A CA 1
ATOM 1904 C C . ALA A 1 254 ? 3.240 -10.246 -20.492 1.00 35.31 254 ALA A C 1
ATOM 1906 O O . ALA A 1 254 ? 3.989 -9.270 -20.476 1.00 35.31 254 ALA A O 1
ATOM 1907 N N . HIS A 1 255 ? 2.899 -10.867 -21.624 1.00 35.84 255 HIS A N 1
ATOM 1908 C CA . HIS A 1 255 ? 3.100 -10.305 -22.961 1.00 35.84 255 HIS A CA 1
ATOM 1909 C C . HIS A 1 255 ? 1.750 -9.814 -23.502 1.00 35.84 255 HIS A C 1
ATOM 1911 O O . HIS A 1 255 ? 0.754 -10.533 -23.454 1.00 35.84 255 HIS A O 1
ATOM 1917 N N . HIS A 1 256 ? 1.731 -8.583 -24.011 1.00 41.25 256 HIS A N 1
ATOM 1918 C CA . HIS A 1 256 ? 0.576 -7.934 -24.633 1.00 41.25 256 HIS A CA 1
ATOM 1919 C C . HIS A 1 256 ? 0.122 -8.603 -25.936 1.00 41.25 256 HIS A C 1
ATOM 1921 O O . HIS A 1 256 ? 0.944 -8.898 -26.801 1.00 41.25 256 HIS A O 1
ATOM 1927 N N . GLY A 1 257 ? -1.197 -8.707 -26.120 1.00 32.28 257 GLY A N 1
ATOM 1928 C CA . GLY A 1 257 ? -1.845 -8.938 -27.413 1.00 32.28 257 GLY A CA 1
ATOM 1929 C C . GLY A 1 257 ? -3.368 -9.032 -27.267 1.00 32.28 257 GLY A C 1
ATOM 1930 O O . GLY A 1 257 ? -3.862 -9.940 -26.611 1.00 32.28 257 GLY A O 1
ATOM 1931 N N . GLN A 1 258 ? -4.108 -8.078 -27.843 1.00 31.91 258 GLN A N 1
ATOM 1932 C CA . GLN A 1 258 ? -5.583 -8.041 -27.902 1.00 31.91 258 GLN A CA 1
ATOM 1933 C C . GLN A 1 258 ? -6.217 -9.362 -28.397 1.00 31.91 258 GLN A C 1
ATOM 1935 O O . GLN A 1 258 ? -5.640 -10.019 -29.266 1.00 31.91 258 GLN A O 1
ATOM 1940 N N . PRO A 1 259 ? -7.454 -9.700 -27.976 1.00 32.31 259 PRO A N 1
ATOM 1941 C CA . PRO A 1 259 ? -8.230 -10.767 -28.605 1.00 32.31 259 PRO A CA 1
ATOM 1942 C C . PRO A 1 259 ? -8.941 -10.263 -29.884 1.00 32.31 259 PRO A C 1
ATOM 1944 O O . PRO A 1 259 ? -9.512 -9.170 -29.861 1.00 32.31 259 PRO A O 1
ATOM 1947 N N . PRO A 1 260 ? -8.983 -11.028 -30.996 1.00 33.16 260 PRO A N 1
ATOM 1948 C CA . PRO A 1 260 ? -9.953 -10.807 -32.069 1.00 33.16 260 PRO A CA 1
ATOM 1949 C C . PRO A 1 260 ? -11.310 -11.489 -31.761 1.00 33.16 260 PRO A C 1
ATOM 1951 O O . PRO A 1 260 ? -11.384 -12.356 -30.886 1.00 33.16 260 PRO A O 1
ATOM 1954 N N . PRO A 1 261 ? -12.398 -11.079 -32.446 1.00 34.19 261 PRO A N 1
ATOM 1955 C CA . PRO A 1 261 ? -13.778 -11.350 -32.047 1.00 34.19 261 PRO A CA 1
ATOM 1956 C C . PRO A 1 261 ? -14.209 -12.801 -32.290 1.00 34.19 261 PRO A C 1
ATOM 1958 O O . PRO A 1 261 ? -13.625 -13.527 -33.090 1.00 34.19 261 PRO A O 1
ATOM 1961 N N . SER A 1 262 ? -15.273 -13.185 -31.587 1.00 41.84 262 SER A N 1
ATOM 1962 C CA . SER A 1 262 ? -15.943 -14.487 -31.569 1.00 41.84 262 SER A CA 1
ATOM 1963 C C . SER A 1 262 ? -15.988 -15.190 -32.935 1.00 41.84 262 SER A C 1
ATOM 1965 O O . SER A 1 262 ? -16.850 -14.904 -33.765 1.00 41.84 262 SER A O 1
ATOM 1967 N N . ALA A 1 263 ? -15.105 -16.169 -33.143 1.00 30.05 263 ALA A N 1
ATOM 1968 C CA . ALA A 1 263 ? -15.263 -17.170 -34.189 1.00 30.05 263 ALA A CA 1
ATOM 1969 C C . ALA A 1 263 ? -15.984 -18.386 -33.594 1.00 30.05 263 ALA A C 1
ATOM 1971 O O . ALA A 1 263 ? -15.517 -19.018 -32.649 1.00 30.05 263 ALA A O 1
ATOM 1972 N N . ILE A 1 264 ? -17.158 -18.666 -34.148 1.00 40.47 264 ILE A N 1
ATOM 1973 C CA . ILE A 1 264 ? -18.007 -19.826 -33.882 1.00 40.47 264 ILE A CA 1
ATOM 1974 C C . ILE A 1 264 ? -17.164 -21.104 -34.014 1.00 40.47 264 ILE A C 1
ATOM 1976 O O . ILE A 1 264 ? -16.787 -21.489 -35.121 1.00 40.47 264 ILE A O 1
ATOM 1980 N N . ILE A 1 265 ? -16.878 -21.783 -32.899 1.00 28.44 265 ILE A N 1
ATOM 1981 C CA . ILE A 1 265 ? -16.344 -23.147 -32.937 1.00 28.44 265 ILE A CA 1
ATOM 1982 C C . ILE A 1 265 ? -17.526 -24.078 -33.193 1.00 28.44 265 ILE A C 1
ATOM 1984 O O . ILE A 1 265 ? -18.344 -24.349 -32.314 1.00 28.44 265 ILE A O 1
ATOM 1988 N N . THR A 1 266 ? -17.611 -24.554 -34.430 1.00 30.61 266 THR A N 1
ATOM 1989 C CA . THR A 1 266 ? -18.439 -25.705 -34.786 1.00 30.61 266 THR A CA 1
ATOM 1990 C C . THR A 1 266 ? -17.843 -26.930 -34.093 1.00 30.61 266 THR A C 1
ATOM 1992 O O . THR A 1 266 ? -16.649 -27.197 -34.214 1.00 30.61 266 THR A O 1
ATOM 1995 N N . ALA A 1 267 ? -18.665 -27.635 -33.318 1.00 29.88 267 ALA A N 1
ATOM 1996 C CA . ALA A 1 267 ? -18.274 -28.814 -32.558 1.00 29.88 267 ALA A CA 1
ATOM 1997 C C . ALA A 1 267 ? -17.700 -29.921 -33.463 1.00 29.88 267 ALA A C 1
ATOM 1999 O O . ALA A 1 267 ? -18.316 -30.304 -34.457 1.00 29.88 267 ALA A O 1
ATOM 2000 N N . CYS A 1 268 ? -16.541 -30.464 -33.082 1.00 26.02 268 CYS A N 1
ATOM 2001 C CA . CYS A 1 268 ? -16.020 -31.722 -33.617 1.00 26.02 268 CYS A CA 1
ATOM 2002 C C . CYS A 1 268 ? -16.793 -32.906 -32.981 1.00 26.02 268 CYS A C 1
ATOM 2004 O O . CYS A 1 268 ? -17.126 -32.821 -31.792 1.00 26.02 268 CYS A O 1
ATOM 2006 N N . PRO A 1 269 ? -17.119 -33.990 -33.716 1.00 31.39 269 PRO A N 1
ATOM 2007 C CA . PRO A 1 269 ? -17.993 -35.055 -33.221 1.00 31.39 269 PRO A CA 1
ATOM 2008 C C . PRO A 1 269 ? -17.334 -35.909 -32.121 1.00 31.39 269 PRO A C 1
ATOM 2010 O O . PRO A 1 269 ? -16.112 -36.071 -32.104 1.00 31.39 269 PRO A O 1
ATOM 2013 N N . PRO A 1 270 ? -18.122 -36.522 -31.217 1.00 31.61 270 PRO A N 1
ATOM 2014 C CA . PRO A 1 270 ? -17.596 -37.322 -30.122 1.00 31.61 270 PRO A CA 1
ATOM 2015 C C . PRO A 1 270 ? -17.222 -38.718 -30.628 1.00 31.61 270 PRO A C 1
ATOM 2017 O O . PRO A 1 270 ? -18.092 -39.530 -30.930 1.00 31.61 270 PRO A O 1
ATOM 2020 N N . GLY A 1 271 ? -15.928 -39.024 -30.701 1.00 36.22 271 GLY A N 1
ATOM 2021 C CA . GLY A 1 271 ? -15.521 -40.350 -31.158 1.00 36.22 271 GLY A CA 1
ATOM 2022 C C . GLY A 1 271 ? -14.027 -40.609 -31.162 1.00 36.22 271 GLY A C 1
ATOM 2023 O O . GLY A 1 271 ? -13.524 -41.017 -32.193 1.00 36.22 271 GLY A O 1
ATOM 2024 N N . GLN A 1 272 ? -13.336 -40.371 -30.041 1.00 29.45 272 GLN A N 1
ATOM 2025 C CA . GLN A 1 272 ? -12.084 -41.049 -29.658 1.00 29.45 272 GLN A CA 1
ATOM 2026 C C . GLN A 1 272 ? -11.633 -40.526 -28.285 1.00 29.45 272 GLN A C 1
ATOM 2028 O O . GLN A 1 272 ? -10.873 -39.572 -28.168 1.00 29.45 272 GLN A O 1
ATOM 2033 N N . ARG A 1 273 ? -12.148 -41.136 -27.209 1.00 28.39 273 ARG A N 1
ATOM 2034 C CA . ARG A 1 273 ? -11.520 -41.039 -25.884 1.00 28.39 273 ARG A CA 1
ATOM 2035 C C . ARG A 1 273 ? -10.539 -42.196 -25.762 1.00 28.39 273 ARG A C 1
ATOM 2037 O O . ARG A 1 273 ? -10.940 -43.296 -25.396 1.00 28.39 273 ARG A O 1
ATOM 2044 N N . THR A 1 274 ? -9.272 -41.955 -26.061 1.00 29.44 274 THR A N 1
ATOM 2045 C CA . THR A 1 274 ? -8.185 -42.778 -25.531 1.00 29.44 274 THR A CA 1
ATOM 2046 C C . THR A 1 274 ? -7.809 -42.223 -24.163 1.00 29.44 274 THR A C 1
ATOM 2048 O O . THR A 1 274 ? -7.427 -41.067 -24.005 1.00 29.44 274 THR A O 1
ATOM 2051 N N . THR A 1 275 ? -7.987 -43.053 -23.142 1.00 30.73 275 THR A N 1
ATOM 2052 C CA . THR A 1 275 ? -7.530 -42.816 -21.776 1.00 30.73 275 THR A CA 1
ATOM 2053 C C . THR A 1 275 ? -6.004 -42.830 -21.750 1.00 30.73 275 THR A C 1
ATOM 2055 O O . THR A 1 275 ? -5.396 -43.877 -21.544 1.00 30.73 275 THR A O 1
ATOM 2058 N N . ALA A 1 276 ? -5.377 -41.679 -21.973 1.00 27.20 276 ALA A N 1
ATOM 2059 C CA . ALA A 1 276 ? -3.990 -41.467 -21.593 1.00 27.20 276 ALA A CA 1
ATOM 2060 C C . ALA A 1 276 ? -3.981 -40.953 -20.150 1.00 27.20 276 ALA A C 1
ATOM 2062 O O . ALA A 1 276 ? -4.157 -39.766 -19.883 1.00 27.20 276 ALA A O 1
ATOM 2063 N N . THR A 1 277 ? -3.820 -41.869 -19.196 1.00 25.50 277 THR A N 1
ATOM 2064 C CA . THR A 1 277 ? -3.285 -41.523 -17.880 1.00 25.50 277 THR A CA 1
ATOM 2065 C C . THR A 1 277 ? -1.929 -40.869 -18.114 1.00 25.50 277 THR A C 1
ATOM 2067 O O . THR A 1 277 ? -0.980 -41.547 -18.505 1.00 25.50 277 THR A O 1
ATOM 2070 N N . ALA A 1 278 ? -1.852 -39.552 -17.930 1.00 27.95 278 ALA A N 1
ATOM 2071 C CA . ALA A 1 278 ? -0.603 -38.805 -17.927 1.00 27.95 278 ALA A CA 1
ATOM 2072 C C . ALA A 1 278 ? 0.186 -39.169 -16.661 1.00 27.95 278 ALA A C 1
ATOM 2074 O O . ALA A 1 278 ? 0.250 -38.418 -15.691 1.00 27.95 278 ALA A O 1
ATOM 2075 N N . THR A 1 279 ? 0.756 -40.369 -16.656 1.00 26.70 279 THR A N 1
ATOM 2076 C CA . THR A 1 279 ? 1.899 -40.686 -15.813 1.00 26.70 279 THR A CA 1
ATOM 2077 C C . THR A 1 279 ? 3.021 -39.804 -16.340 1.00 26.70 279 THR A C 1
ATOM 2079 O O . THR A 1 279 ? 3.465 -39.995 -17.471 1.00 26.70 279 THR A O 1
ATOM 2082 N N . MET A 1 280 ? 3.417 -38.785 -15.571 1.00 28.20 280 MET A N 1
ATOM 2083 C CA . MET A 1 280 ? 4.647 -38.040 -15.827 1.00 28.20 280 MET A CA 1
ATOM 2084 C C . MET A 1 280 ? 5.756 -39.069 -16.038 1.00 28.20 280 MET A C 1
ATOM 2086 O O . MET A 1 280 ? 6.121 -39.780 -15.101 1.00 28.20 280 MET A O 1
ATOM 2090 N N . ALA A 1 281 ? 6.232 -39.207 -17.276 1.00 28.91 281 ALA A N 1
ATOM 2091 C CA . ALA A 1 281 ? 7.413 -40.002 -17.545 1.00 28.91 281 ALA A CA 1
ATOM 2092 C C . ALA A 1 281 ? 8.534 -39.428 -16.666 1.00 28.91 281 ALA A C 1
ATOM 2094 O O . ALA A 1 281 ? 8.737 -38.207 -16.687 1.00 28.91 281 ALA A O 1
ATOM 2095 N N . PRO A 1 282 ? 9.231 -40.245 -15.861 1.00 31.05 282 PRO A N 1
ATOM 2096 C CA . PRO A 1 282 ? 10.430 -39.769 -15.212 1.00 31.05 282 PRO A CA 1
ATOM 2097 C C . PRO A 1 282 ? 11.395 -39.446 -16.349 1.00 31.05 282 PRO A C 1
ATOM 2099 O O . PRO A 1 282 ? 11.847 -40.336 -17.064 1.00 31.05 282 PRO A O 1
ATOM 2102 N N . VAL A 1 283 ? 11.664 -38.161 -16.568 1.00 37.12 283 VAL A N 1
ATOM 2103 C CA . VAL A 1 283 ? 12.868 -37.779 -17.296 1.00 37.12 283 VAL A CA 1
ATOM 2104 C C . VAL A 1 283 ? 13.990 -38.298 -16.412 1.00 37.12 283 VAL A C 1
ATOM 2106 O O . VAL A 1 283 ? 14.249 -37.717 -15.356 1.00 37.12 283 VAL A O 1
ATOM 2109 N N . GLU A 1 284 ? 14.566 -39.446 -16.770 1.00 38.31 284 GLU A N 1
ATOM 2110 C CA . GLU A 1 284 ? 15.794 -39.938 -16.163 1.00 38.31 284 GLU A CA 1
ATOM 2111 C C . GLU A 1 284 ? 16.805 -38.802 -16.288 1.00 38.31 284 GLU A C 1
ATOM 2113 O O . GLU A 1 284 ? 17.327 -38.509 -17.364 1.00 38.31 284 GLU A O 1
ATOM 2118 N N . ARG A 1 285 ? 17.010 -38.076 -15.186 1.00 43.06 285 ARG A N 1
ATOM 2119 C CA . ARG A 1 285 ? 18.099 -37.121 -15.072 1.00 43.06 285 ARG A CA 1
ATOM 2120 C C . ARG A 1 285 ? 19.364 -37.961 -15.089 1.00 43.06 285 ARG A C 1
ATOM 2122 O O . ARG A 1 285 ? 19.836 -38.372 -14.037 1.00 43.06 285 ARG A O 1
ATOM 2129 N N . LEU A 1 286 ? 19.897 -38.226 -16.279 1.00 47.78 286 LEU A N 1
ATOM 2130 C CA . LEU A 1 286 ? 21.306 -38.559 -16.411 1.00 47.78 286 LEU A CA 1
ATOM 2131 C C . LEU A 1 286 ? 22.074 -37.478 -15.651 1.00 47.78 286 LEU A C 1
ATOM 2133 O O . LEU A 1 286 ? 21.859 -36.271 -15.829 1.00 47.78 286 LEU A O 1
ATOM 2137 N N . SER A 1 287 ? 22.853 -37.957 -14.700 1.00 56.66 287 SER A N 1
ATOM 2138 C CA . SER A 1 287 ? 23.315 -37.278 -13.509 1.00 56.66 287 SER A CA 1
ATOM 2139 C C . SER A 1 287 ? 24.458 -36.310 -13.808 1.00 56.66 287 SER A C 1
ATOM 2141 O O . SER A 1 287 ? 25.607 -36.489 -13.418 1.00 56.66 287 SER A O 1
ATOM 2143 N N . HIS A 1 288 ? 24.132 -35.220 -14.499 1.00 61.12 288 HIS A N 1
ATOM 2144 C CA . HIS A 1 288 ? 25.066 -34.118 -14.737 1.00 61.12 288 HIS A CA 1
ATOM 2145 C C . HIS A 1 288 ? 25.640 -33.568 -13.427 1.00 61.12 288 HIS A C 1
ATOM 2147 O O . HIS A 1 288 ? 26.805 -33.188 -13.391 1.00 61.12 288 HIS A O 1
ATOM 2153 N N . ASP A 1 289 ? 24.843 -33.585 -12.356 1.00 65.56 289 ASP A N 1
ATOM 2154 C CA . ASP A 1 289 ? 25.283 -33.214 -11.011 1.00 65.56 289 ASP A CA 1
ATOM 2155 C C . ASP A 1 289 ? 26.331 -34.202 -10.459 1.00 65.56 289 ASP A C 1
ATOM 2157 O O . ASP A 1 289 ? 27.261 -33.779 -9.777 1.00 65.56 289 ASP A O 1
ATOM 2161 N N . GLU A 1 290 ? 26.240 -35.497 -10.789 1.00 73.44 290 GLU A N 1
ATOM 2162 C CA . GLU A 1 290 ? 27.234 -36.505 -10.386 1.00 73.44 290 GLU A CA 1
ATOM 2163 C C . GLU A 1 290 ? 28.534 -36.352 -11.177 1.00 73.44 290 GLU A C 1
ATOM 2165 O O . GLU A 1 290 ? 29.601 -36.358 -10.573 1.00 73.44 290 GLU A O 1
ATOM 2170 N N . LEU A 1 291 ? 28.470 -36.142 -12.498 1.00 73.00 291 LEU A N 1
ATOM 2171 C CA . LEU A 1 291 ? 29.665 -35.863 -13.309 1.00 73.00 291 LEU A CA 1
ATOM 2172 C C . LEU A 1 291 ? 30.343 -34.553 -12.882 1.00 73.00 291 LEU A C 1
ATOM 2174 O O . LEU A 1 291 ? 31.568 -34.481 -12.796 1.00 73.00 291 LEU A O 1
ATOM 2178 N N . GLU A 1 292 ? 29.554 -33.517 -12.581 1.00 75.12 292 GLU A N 1
ATOM 2179 C CA . GLU A 1 292 ? 30.069 -32.247 -12.070 1.00 75.12 292 GLU A CA 1
ATOM 2180 C C . GLU A 1 292 ? 30.740 -32.430 -10.701 1.00 75.12 292 GLU A C 1
ATOM 2182 O O . GLU A 1 292 ? 31.790 -31.838 -10.448 1.00 75.12 292 GLU A O 1
ATOM 2187 N N . GLN A 1 293 ? 30.172 -33.268 -9.831 1.00 79.56 293 GLN A N 1
ATOM 2188 C CA . GLN A 1 293 ? 30.769 -33.586 -8.539 1.00 79.56 293 GLN A CA 1
ATOM 2189 C C . GLN A 1 293 ? 32.060 -34.402 -8.689 1.00 79.56 293 GLN A C 1
ATOM 2191 O O . GLN A 1 293 ? 33.073 -34.028 -8.108 1.00 79.56 293 GLN A O 1
ATOM 2196 N N . GLN A 1 294 ? 32.070 -35.435 -9.533 1.00 82.00 294 GLN A N 1
ATOM 2197 C CA . GLN A 1 294 ? 33.267 -36.236 -9.819 1.00 82.00 294 GLN A CA 1
ATOM 2198 C C . GLN A 1 294 ? 34.406 -35.380 -10.392 1.00 82.00 294 GLN A C 1
ATOM 2200 O O . GLN A 1 294 ? 35.571 -35.573 -10.047 1.00 82.00 294 GLN A O 1
ATOM 2205 N N . LEU A 1 295 ? 34.084 -34.390 -11.231 1.00 80.19 295 LEU A N 1
ATOM 2206 C CA . LEU A 1 295 ? 35.072 -33.442 -11.740 1.00 80.19 295 LEU A CA 1
ATOM 2207 C C . LEU A 1 295 ? 35.637 -32.546 -10.626 1.00 80.19 295 LEU A C 1
ATOM 2209 O O . LEU A 1 295 ? 36.844 -32.306 -10.585 1.00 80.19 295 LEU A O 1
ATOM 2213 N N . LYS A 1 296 ? 34.788 -32.066 -9.707 1.00 82.81 296 LYS A N 1
ATOM 2214 C CA . LYS A 1 296 ? 35.232 -31.297 -8.529 1.00 82.81 296 LYS A CA 1
ATOM 2215 C C . LYS A 1 296 ? 36.151 -32.127 -7.636 1.00 82.81 296 LYS A C 1
ATOM 2217 O O . LYS A 1 296 ? 37.159 -31.599 -7.171 1.00 82.81 296 LYS A O 1
ATOM 2222 N N . ASP A 1 297 ? 35.847 -33.408 -7.455 1.00 84.94 297 ASP A N 1
ATOM 2223 C CA . ASP A 1 297 ? 36.665 -34.324 -6.658 1.00 84.94 297 ASP A CA 1
ATOM 2224 C C . ASP A 1 297 ? 38.056 -34.516 -7.292 1.00 84.94 297 ASP A C 1
ATOM 2226 O O . ASP A 1 297 ? 39.066 -34.420 -6.599 1.00 84.94 297 ASP A O 1
ATOM 2230 N N . ILE A 1 298 ? 38.141 -34.643 -8.623 1.00 85.56 298 ILE A N 1
ATOM 2231 C CA . ILE A 1 298 ? 39.425 -34.704 -9.349 1.00 85.56 298 ILE A CA 1
ATOM 2232 C C . ILE A 1 298 ? 40.226 -33.404 -9.205 1.00 85.56 298 ILE A C 1
ATOM 2234 O O . ILE A 1 298 ? 41.438 -33.445 -8.983 1.00 85.56 298 ILE A O 1
ATOM 2238 N N . ILE A 1 299 ? 39.576 -32.239 -9.310 1.00 83.56 299 ILE A N 1
ATOM 2239 C CA . ILE A 1 299 ? 40.238 -30.939 -9.102 1.00 83.56 299 ILE A CA 1
ATOM 2240 C C . ILE A 1 299 ? 40.799 -30.857 -7.676 1.00 83.56 299 ILE A C 1
ATOM 2242 O O . ILE A 1 299 ? 41.924 -30.392 -7.477 1.00 83.56 299 ILE A O 1
ATOM 2246 N N . GLN A 1 300 ? 40.044 -31.341 -6.688 1.00 83.44 300 GLN A N 1
ATOM 2247 C CA . GLN A 1 300 ? 40.484 -31.386 -5.299 1.00 83.44 300 GLN A CA 1
ATOM 2248 C C . GLN A 1 300 ? 41.660 -32.355 -5.101 1.00 83.44 300 GLN A C 1
ATOM 2250 O O . GLN A 1 300 ? 42.612 -32.010 -4.398 1.00 83.44 300 GLN A O 1
ATOM 2255 N N . ASP A 1 301 ? 41.641 -33.527 -5.741 1.00 85.75 301 ASP A N 1
ATOM 2256 C CA . ASP A 1 301 ? 42.742 -34.496 -5.713 1.00 85.75 301 ASP A CA 1
ATOM 2257 C C . ASP A 1 301 ? 44.029 -33.904 -6.310 1.00 85.75 301 ASP A C 1
ATOM 2259 O O . ASP A 1 301 ? 45.099 -33.997 -5.701 1.00 85.75 301 ASP A O 1
ATOM 2263 N N . LEU A 1 302 ? 43.928 -33.222 -7.456 1.00 83.25 302 LEU A N 1
ATOM 2264 C CA . LEU A 1 302 ? 45.050 -32.523 -8.091 1.00 83.25 302 LEU A CA 1
ATOM 2265 C C . LEU A 1 302 ? 45.593 -31.391 -7.213 1.00 83.25 302 LEU A C 1
ATOM 2267 O O . LEU A 1 302 ? 46.808 -31.270 -7.047 1.00 83.25 302 LEU A O 1
ATOM 2271 N N . TYR A 1 303 ? 44.713 -30.594 -6.602 1.00 82.56 303 TYR A N 1
ATOM 2272 C CA . TYR A 1 303 ? 45.110 -29.549 -5.658 1.00 82.56 303 TYR A CA 1
ATOM 2273 C C . TYR A 1 303 ? 45.850 -30.132 -4.448 1.00 82.56 303 TYR A C 1
ATOM 2275 O O . TYR A 1 303 ? 46.897 -29.622 -4.052 1.00 82.56 303 TYR A O 1
ATOM 2283 N N . ASN A 1 304 ? 45.354 -31.237 -3.888 1.00 82.62 304 ASN A N 1
ATOM 2284 C CA . ASN A 1 304 ? 45.985 -31.908 -2.755 1.00 82.62 304 ASN A CA 1
ATOM 2285 C C . ASN A 1 304 ? 47.387 -32.427 -3.103 1.00 82.62 304 ASN A C 1
ATOM 2287 O O . ASN A 1 304 ? 48.300 -32.298 -2.285 1.00 82.62 304 ASN A O 1
ATOM 2291 N N . ILE A 1 305 ? 47.571 -32.972 -4.309 1.00 84.06 305 ILE A N 1
ATOM 2292 C CA . ILE A 1 305 ? 48.884 -33.399 -4.810 1.00 84.06 305 ILE A CA 1
ATOM 2293 C C . ILE A 1 305 ? 49.808 -32.187 -4.981 1.00 84.06 305 ILE A C 1
ATOM 2295 O O . ILE A 1 305 ? 50.933 -32.207 -4.485 1.00 84.06 305 ILE A O 1
ATOM 2299 N N . MET A 1 306 ? 49.331 -31.108 -5.612 1.00 81.31 306 MET A N 1
ATOM 2300 C CA . MET A 1 306 ? 50.098 -29.869 -5.792 1.00 81.31 306 MET A CA 1
ATOM 2301 C C . MET A 1 306 ? 50.574 -29.305 -4.448 1.00 81.31 306 MET A C 1
ATOM 2303 O O . MET A 1 306 ? 51.745 -28.954 -4.305 1.00 81.31 306 MET A O 1
ATOM 2307 N N . VAL A 1 307 ? 49.699 -29.261 -3.439 1.00 81.06 307 VAL A N 1
ATOM 2308 C CA . VAL A 1 307 ? 50.057 -28.808 -2.089 1.00 81.06 307 VAL A CA 1
ATOM 2309 C C . VAL A 1 307 ? 51.126 -29.715 -1.482 1.00 81.06 307 VAL A C 1
ATOM 2311 O O . VAL A 1 307 ? 52.134 -29.205 -1.001 1.00 81.06 307 VAL A O 1
ATOM 2314 N N . GLN A 1 308 ? 50.980 -31.042 -1.541 1.00 74.31 308 GLN A N 1
ATOM 2315 C CA . GLN A 1 308 ? 51.981 -31.966 -0.984 1.00 74.31 308 GLN A CA 1
ATOM 2316 C C . GLN A 1 308 ? 53.350 -31.847 -1.669 1.00 74.31 308 GLN A C 1
ATOM 2318 O O . GLN A 1 308 ? 54.377 -31.887 -0.993 1.00 74.31 308 GLN A O 1
ATOM 2323 N N . VAL A 1 309 ? 53.375 -31.640 -2.987 1.00 73.69 309 VAL A N 1
ATOM 2324 C CA . VAL A 1 309 ? 54.611 -31.420 -3.753 1.00 73.69 309 VAL A CA 1
ATOM 2325 C C . VAL A 1 309 ? 55.217 -30.041 -3.465 1.00 73.69 309 VAL A C 1
ATOM 2327 O O . VAL A 1 309 ? 56.424 -29.921 -3.333 1.00 73.69 309 VAL A O 1
ATOM 2330 N N . THR A 1 310 ? 54.418 -28.996 -3.263 1.00 69.75 310 THR A N 1
ATOM 2331 C CA . THR A 1 310 ? 54.951 -27.661 -2.915 1.00 69.75 310 THR A CA 1
ATOM 2332 C C . THR A 1 310 ? 55.471 -27.613 -1.469 1.00 69.75 310 THR A C 1
ATOM 2334 O O . THR A 1 310 ? 56.444 -26.929 -1.145 1.00 69.75 310 THR A O 1
ATOM 2337 N N . THR A 1 311 ? 54.845 -28.380 -0.572 1.00 63.56 311 THR A N 1
ATOM 2338 C CA . THR A 1 311 ? 55.261 -28.495 0.836 1.00 63.56 311 THR A CA 1
ATOM 2339 C C . THR A 1 311 ? 56.533 -29.351 0.981 1.00 63.56 311 THR A C 1
ATOM 2341 O O . THR A 1 311 ? 57.337 -29.115 1.888 1.00 63.56 311 THR A O 1
ATOM 2344 N N . TYR A 1 312 ? 56.770 -30.283 0.042 1.00 58.94 312 TYR A N 1
ATOM 2345 C CA . TYR A 1 312 ? 58.015 -31.056 -0.103 1.00 58.94 312 TYR A CA 1
ATOM 2346 C C . TYR A 1 312 ? 59.245 -30.145 -0.221 1.00 58.94 312 TYR A C 1
ATOM 2348 O O . TYR A 1 312 ? 60.229 -30.358 0.491 1.00 58.94 312 TYR A O 1
ATOM 2356 N N . ASP A 1 313 ? 59.165 -29.110 -1.063 1.00 57.00 313 ASP A N 1
ATOM 2357 C CA . ASP A 1 313 ? 60.278 -28.189 -1.336 1.00 57.00 313 ASP A CA 1
ATOM 2358 C C . ASP A 1 313 ? 60.607 -27.263 -0.156 1.00 57.00 313 ASP A C 1
ATOM 2360 O O . ASP A 1 313 ? 61.723 -26.756 -0.052 1.00 57.00 313 ASP A O 1
ATOM 2364 N N . THR A 1 314 ? 59.659 -27.053 0.762 1.00 58.41 314 THR A N 1
ATOM 2365 C CA . THR A 1 314 ? 59.795 -26.079 1.857 1.00 58.41 314 THR A CA 1
ATOM 2366 C C . THR A 1 314 ? 60.112 -26.697 3.219 1.00 58.41 314 THR A C 1
ATOM 2368 O O . THR A 1 314 ? 60.701 -26.014 4.055 1.00 58.41 314 THR A O 1
ATOM 2371 N N . THR A 1 315 ? 59.755 -27.964 3.477 1.00 55.94 315 THR A N 1
ATOM 2372 C CA . THR A 1 315 ? 59.833 -28.542 4.841 1.00 55.94 315 THR A CA 1
ATOM 2373 C C . THR A 1 315 ? 60.416 -29.957 4.948 1.00 55.94 315 THR A C 1
ATOM 2375 O O . THR A 1 315 ? 60.626 -30.444 6.060 1.00 55.94 315 THR A O 1
ATOM 2378 N N . GLY A 1 316 ? 60.774 -30.604 3.834 1.00 59.78 316 GLY A N 1
ATOM 2379 C CA . GLY A 1 316 ? 61.273 -31.983 3.836 1.00 59.78 316 GLY A CA 1
ATOM 2380 C C . GLY A 1 316 ? 60.164 -33.043 3.734 1.00 59.78 316 GLY A C 1
ATOM 2381 O O . GLY A 1 316 ? 58.981 -32.767 3.898 1.00 59.78 316 GLY A O 1
ATOM 2382 N N . ARG A 1 317 ? 60.575 -34.271 3.384 1.00 56.66 317 ARG A N 1
ATOM 2383 C CA . ARG A 1 317 ? 59.770 -35.328 2.732 1.00 56.66 317 ARG A CA 1
ATOM 2384 C C . ARG A 1 317 ? 58.373 -35.608 3.347 1.00 56.66 317 ARG A C 1
ATOM 2386 O O . ARG A 1 317 ? 58.308 -36.119 4.465 1.00 56.66 317 ARG A O 1
ATOM 2393 N N . PRO A 1 318 ? 57.281 -35.509 2.562 1.00 60.56 318 PRO A N 1
ATOM 2394 C CA . PRO A 1 318 ? 56.104 -36.365 2.703 1.00 60.56 318 PRO A CA 1
ATOM 2395 C C . PRO A 1 318 ? 56.527 -37.833 2.548 1.00 60.56 318 PRO A C 1
ATOM 2397 O O . PRO A 1 318 ? 57.441 -38.144 1.772 1.00 60.56 318 PRO A O 1
ATOM 2400 N N . SER A 1 319 ? 55.890 -38.767 3.259 1.00 65.62 319 SER A N 1
ATOM 2401 C CA . SER A 1 319 ? 56.218 -40.180 3.059 1.00 65.62 319 SER A CA 1
ATOM 2402 C C . SER A 1 319 ? 55.876 -40.576 1.619 1.00 65.62 319 SER A C 1
ATOM 2404 O O . SER A 1 319 ? 54.837 -40.193 1.078 1.00 65.62 319 SER A O 1
ATOM 2406 N N . ARG A 1 320 ? 56.756 -41.355 0.976 1.00 71.75 320 ARG A N 1
ATOM 2407 C CA . ARG A 1 320 ? 56.513 -41.935 -0.359 1.00 71.75 320 ARG A CA 1
ATOM 2408 C C . ARG A 1 320 ? 55.138 -42.611 -0.432 1.00 71.75 320 ARG A C 1
ATOM 2410 O O . ARG A 1 320 ? 54.498 -42.593 -1.479 1.00 71.75 320 ARG A O 1
ATOM 2417 N N . ASP A 1 321 ? 54.686 -43.155 0.692 1.00 73.06 321 ASP A N 1
ATOM 2418 C CA . ASP A 1 321 ? 53.385 -43.792 0.851 1.00 73.06 321 ASP A CA 1
ATOM 2419 C C . ASP A 1 321 ? 52.220 -42.795 0.768 1.00 73.06 321 ASP A C 1
ATOM 2421 O O . ASP A 1 321 ? 51.212 -43.110 0.144 1.00 73.06 321 ASP A O 1
ATOM 2425 N N . VAL A 1 322 ? 52.351 -41.578 1.312 1.00 76.31 322 VAL A N 1
ATOM 2426 C CA . VAL A 1 322 ? 51.317 -40.529 1.218 1.00 76.31 322 VAL A CA 1
ATOM 2427 C C . VAL A 1 322 ? 51.142 -40.060 -0.225 1.00 76.31 322 VAL A C 1
ATOM 2429 O O . VAL A 1 322 ? 50.014 -40.039 -0.715 1.00 76.31 322 VAL A O 1
ATOM 2432 N N . LEU A 1 323 ? 52.237 -39.765 -0.933 1.00 78.62 323 LEU A N 1
ATOM 2433 C CA . LEU A 1 323 ? 52.160 -39.352 -2.339 1.00 78.62 323 LEU A CA 1
ATOM 2434 C C . LEU A 1 323 ? 51.637 -40.494 -3.227 1.00 78.62 323 LEU A C 1
ATOM 2436 O O . LEU A 1 323 ? 50.767 -40.284 -4.067 1.00 78.62 323 LEU A O 1
ATOM 2440 N N . SER A 1 324 ? 52.107 -41.723 -2.991 1.00 80.06 324 SER A N 1
ATOM 2441 C CA . SER A 1 324 ? 51.614 -42.928 -3.673 1.00 80.06 324 SER A CA 1
ATOM 2442 C C . SER A 1 324 ? 50.111 -43.129 -3.464 1.00 80.06 324 SER A C 1
ATOM 2444 O O . SER A 1 324 ? 49.390 -43.435 -4.412 1.00 80.06 324 SER A O 1
ATOM 2446 N N . ASN A 1 325 ? 49.613 -42.911 -2.244 1.00 82.88 325 ASN A N 1
ATOM 2447 C CA . ASN A 1 325 ? 48.189 -43.025 -1.943 1.00 82.88 325 ASN A CA 1
ATOM 2448 C C . ASN A 1 325 ? 47.364 -41.932 -2.628 1.00 82.88 325 ASN A C 1
ATOM 2450 O O . ASN A 1 325 ? 46.322 -42.249 -3.184 1.00 82.88 325 ASN A O 1
ATOM 2454 N N . GLN A 1 326 ? 47.837 -40.685 -2.671 1.00 83.06 326 GLN A N 1
ATOM 2455 C CA . GLN A 1 326 ? 47.130 -39.610 -3.378 1.00 83.06 326 GLN A CA 1
ATOM 2456 C C . GLN A 1 326 ? 47.066 -39.838 -4.890 1.00 83.06 326 GLN A C 1
ATOM 2458 O O . GLN A 1 326 ? 46.018 -39.634 -5.497 1.00 83.06 326 GLN A O 1
ATOM 2463 N N . VAL A 1 327 ? 48.150 -40.327 -5.498 1.00 85.19 327 VAL A N 1
ATOM 2464 C CA . VAL A 1 327 ? 48.161 -40.687 -6.925 1.00 85.19 327 VAL A CA 1
ATOM 2465 C C . VAL A 1 327 ? 47.200 -41.849 -7.203 1.00 85.19 327 VAL A C 1
ATOM 2467 O O . VAL A 1 327 ? 46.505 -41.847 -8.219 1.00 85.19 327 VAL A O 1
ATOM 2470 N N . LYS A 1 328 ? 47.098 -42.827 -6.292 1.00 86.88 328 LYS A N 1
ATOM 2471 C CA . LYS A 1 328 ? 46.094 -43.901 -6.390 1.00 86.88 328 LYS A CA 1
ATOM 2472 C C . LYS A 1 328 ? 44.665 -43.375 -6.261 1.00 86.88 328 LYS A C 1
ATOM 2474 O O . LYS A 1 328 ? 43.801 -43.834 -7.008 1.00 86.88 328 LYS A O 1
ATOM 2479 N N . THR A 1 329 ? 44.418 -42.424 -5.361 1.00 87.94 329 THR A N 1
ATOM 2480 C CA . THR A 1 329 ? 43.111 -41.766 -5.227 1.00 87.94 329 THR A CA 1
ATOM 2481 C C . THR A 1 329 ? 42.741 -41.051 -6.519 1.00 87.94 329 THR A C 1
ATOM 2483 O O . THR A 1 329 ? 41.710 -41.377 -7.094 1.00 87.94 329 THR A O 1
ATOM 2486 N N . LEU A 1 330 ? 43.633 -40.211 -7.058 1.00 86.50 330 LEU A N 1
ATOM 2487 C CA . LEU A 1 330 ? 43.414 -39.523 -8.332 1.00 86.50 330 LEU A CA 1
ATOM 2488 C C . LEU A 1 330 ? 43.115 -40.509 -9.473 1.00 86.50 330 LEU A C 1
ATOM 2490 O O . LEU A 1 330 ? 42.184 -40.304 -10.247 1.00 86.50 330 LEU A O 1
ATOM 2494 N N . SER A 1 331 ? 43.877 -41.603 -9.562 1.00 85.12 331 SER A N 1
ATOM 2495 C CA . SER A 1 331 ? 43.647 -42.660 -10.555 1.00 85.12 331 SER A CA 1
ATOM 2496 C C . SER A 1 331 ? 42.254 -43.289 -10.417 1.00 85.12 331 SER A C 1
ATOM 2498 O O . SER A 1 331 ? 41.557 -43.486 -11.410 1.00 85.12 331 SER A O 1
ATOM 2500 N N . THR A 1 332 ? 41.805 -43.535 -9.184 1.00 88.00 332 THR A N 1
ATOM 2501 C CA . THR A 1 332 ? 40.470 -44.085 -8.898 1.00 88.00 332 THR A CA 1
ATOM 2502 C C . THR A 1 332 ? 39.364 -43.090 -9.264 1.00 88.00 332 THR A C 1
ATOM 2504 O O . THR A 1 332 ? 38.369 -43.473 -9.884 1.00 88.00 332 THR A O 1
ATOM 2507 N N . SER A 1 333 ? 39.548 -41.807 -8.944 1.00 83.44 333 SER A N 1
ATOM 2508 C CA . SER A 1 333 ? 38.622 -40.726 -9.300 1.00 83.44 333 SER A CA 1
ATOM 2509 C C . SER A 1 333 ? 38.492 -40.585 -10.823 1.00 83.44 333 SER A C 1
ATOM 2511 O O . SER A 1 333 ? 37.382 -40.533 -11.351 1.00 83.44 333 SER A O 1
ATOM 2513 N N . LEU A 1 334 ? 39.612 -40.641 -11.554 1.00 82.00 334 LEU A N 1
ATOM 2514 C CA . LEU A 1 334 ? 39.634 -40.618 -13.022 1.00 82.00 334 LEU A CA 1
ATOM 2515 C C . LEU A 1 334 ? 38.951 -41.844 -13.643 1.00 82.00 334 LEU A C 1
ATOM 2517 O O . LEU A 1 334 ? 38.205 -41.704 -14.609 1.00 82.00 334 LEU A O 1
ATOM 2521 N N . GLN A 1 335 ? 39.161 -43.039 -13.086 1.00 80.69 335 GLN A N 1
ATOM 2522 C CA . GLN A 1 335 ? 38.484 -44.261 -13.537 1.00 80.69 335 GLN A CA 1
ATOM 2523 C C . GLN A 1 335 ? 36.973 -44.207 -13.292 1.00 80.69 335 GLN A C 1
ATOM 2525 O O . GLN A 1 335 ? 36.196 -44.647 -14.138 1.00 80.69 335 GLN A O 1
ATOM 2530 N N . THR A 1 336 ? 36.553 -43.631 -12.166 1.00 82.38 336 THR A N 1
ATOM 2531 C CA . THR A 1 336 ? 35.137 -43.454 -11.817 1.00 82.38 336 THR A CA 1
ATOM 2532 C C . THR A 1 336 ? 34.459 -42.468 -12.765 1.00 82.38 336 THR A C 1
ATOM 2534 O O . THR A 1 336 ? 33.378 -42.759 -13.284 1.00 82.38 336 THR A O 1
ATOM 2537 N N . LEU A 1 337 ? 35.122 -41.344 -13.058 1.00 79.88 337 LEU A N 1
ATOM 2538 C CA . LEU A 1 337 ? 34.648 -40.387 -14.053 1.00 79.88 337 LEU A CA 1
ATOM 2539 C C . LEU A 1 337 ? 34.574 -41.029 -15.440 1.00 79.88 337 LEU A C 1
ATOM 2541 O O . LEU A 1 337 ? 33.569 -40.879 -16.128 1.00 79.88 337 LEU A O 1
ATOM 2545 N N . HIS A 1 338 ? 35.598 -41.788 -15.838 1.00 76.44 338 HIS A N 1
ATOM 2546 C CA . HIS A 1 338 ? 35.607 -42.481 -17.123 1.00 76.44 338 HIS A CA 1
ATOM 2547 C C . HIS A 1 338 ? 34.455 -43.484 -17.243 1.00 76.44 338 HIS A C 1
ATOM 2549 O O . HIS A 1 338 ? 33.749 -43.468 -18.243 1.00 76.44 338 HIS A O 1
ATOM 2555 N N . ALA A 1 339 ? 34.214 -44.311 -16.223 1.00 77.38 339 ALA A N 1
ATOM 2556 C CA . ALA A 1 339 ? 33.103 -45.262 -16.222 1.00 77.38 339 ALA A CA 1
ATOM 2557 C C . ALA A 1 339 ? 31.738 -44.557 -16.296 1.00 77.38 339 ALA A C 1
ATOM 2559 O O . ALA A 1 339 ? 30.856 -44.993 -17.032 1.00 77.38 339 ALA A O 1
ATOM 2560 N N . SER A 1 340 ? 31.591 -43.436 -15.584 1.00 71.44 340 SER A N 1
ATOM 2561 C CA . SER A 1 340 ? 30.361 -42.635 -15.577 1.00 71.44 340 SER A CA 1
ATOM 2562 C C . SER A 1 340 ? 30.131 -41.920 -16.915 1.00 71.44 340 SER A C 1
ATOM 2564 O O . SER A 1 340 ? 28.997 -41.808 -17.374 1.00 71.44 340 SER A O 1
ATOM 2566 N N . ALA A 1 341 ? 31.205 -41.478 -17.574 1.00 66.75 341 ALA A N 1
ATOM 2567 C CA . ALA A 1 341 ? 31.172 -40.783 -18.860 1.00 66.75 341 ALA A CA 1
ATOM 2568 C C . ALA A 1 341 ? 31.167 -41.722 -20.084 1.00 66.75 341 ALA A C 1
ATOM 2570 O O . ALA A 1 341 ? 30.834 -41.283 -21.182 1.00 66.75 341 ALA A O 1
ATOM 2571 N N . ALA A 1 342 ? 31.533 -42.999 -19.921 1.00 61.97 342 ALA A N 1
ATOM 2572 C CA . ALA A 1 342 ? 31.569 -43.997 -20.995 1.00 61.97 342 ALA A CA 1
ATOM 2573 C C . ALA A 1 342 ? 30.177 -44.505 -21.404 1.00 61.97 342 ALA A C 1
ATOM 2575 O O . ALA A 1 342 ? 30.038 -45.187 -22.423 1.00 61.97 342 ALA A O 1
ATOM 2576 N N . HIS A 1 343 ? 29.133 -44.173 -20.640 1.00 56.41 343 HIS A N 1
ATOM 2577 C CA . HIS A 1 343 ? 27.767 -44.354 -21.106 1.00 56.41 343 HIS A CA 1
ATOM 2578 C C . HIS A 1 343 ? 27.501 -43.411 -22.286 1.00 56.41 343 HIS A C 1
ATOM 2580 O O . HIS A 1 343 ? 27.852 -42.233 -22.205 1.00 56.41 343 HIS A O 1
ATOM 2586 N N . PRO A 1 344 ? 26.891 -43.892 -23.389 1.00 54.84 344 PRO A N 1
ATOM 2587 C CA . PRO A 1 344 ? 26.607 -43.042 -24.533 1.00 54.84 344 PRO A CA 1
ATOM 2588 C C . PRO A 1 344 ? 25.780 -41.851 -24.058 1.00 54.84 344 PRO A C 1
ATOM 2590 O O . PRO A 1 344 ? 24.669 -42.026 -23.553 1.00 54.84 344 PRO A O 1
ATOM 2593 N N . LEU A 1 345 ? 26.346 -40.648 -24.196 1.00 53.31 345 LEU A N 1
ATOM 2594 C CA . LEU A 1 345 ? 25.633 -39.405 -23.945 1.00 53.31 345 LEU A CA 1
ATOM 2595 C C . LEU A 1 345 ? 24.362 -39.457 -24.786 1.00 53.31 345 LEU A C 1
ATOM 2597 O O . LEU A 1 345 ? 24.425 -39.451 -26.018 1.00 53.31 345 LEU A O 1
ATOM 2601 N N . ALA A 1 346 ? 23.209 -39.557 -24.123 1.00 55.00 346 ALA A N 1
ATOM 2602 C CA . ALA A 1 346 ? 21.941 -39.376 -24.798 1.00 55.00 346 ALA A CA 1
ATOM 2603 C C . ALA A 1 346 ? 22.029 -38.031 -25.523 1.00 55.00 346 ALA A C 1
ATOM 2605 O O . ALA A 1 346 ? 22.368 -37.014 -24.908 1.00 55.00 346 ALA A O 1
ATOM 2606 N N . ALA A 1 347 ? 21.811 -38.042 -26.841 1.00 59.56 347 ALA A N 1
ATOM 2607 C CA . ALA A 1 347 ? 21.773 -36.817 -27.620 1.00 59.56 347 ALA A CA 1
ATOM 2608 C C . ALA A 1 347 ? 20.865 -35.816 -26.900 1.00 59.56 347 ALA A C 1
ATOM 2610 O O . ALA A 1 347 ? 19.829 -36.210 -26.353 1.00 59.56 347 ALA A O 1
ATOM 2611 N N . LEU A 1 348 ? 21.272 -34.541 -26.877 1.00 62.66 348 LEU A N 1
ATOM 2612 C CA . LEU A 1 348 ? 20.460 -33.490 -26.271 1.00 62.66 348 LEU A CA 1
ATOM 2613 C C . LEU A 1 348 ? 19.014 -33.647 -26.756 1.00 62.66 348 LEU A C 1
ATOM 2615 O O . LEU A 1 348 ? 18.817 -33.805 -27.966 1.00 62.66 348 LEU A O 1
ATOM 2619 N N . PRO A 1 349 ? 18.022 -33.644 -25.848 1.00 68.50 349 PRO A N 1
ATOM 2620 C CA . PRO A 1 349 ? 16.642 -33.891 -26.224 1.00 68.50 349 PRO A CA 1
ATOM 2621 C C . PRO A 1 349 ? 16.253 -32.927 -27.343 1.00 68.50 349 PRO A C 1
ATOM 2623 O O . PRO A 1 349 ? 16.344 -31.706 -27.194 1.00 68.50 349 PRO A O 1
ATOM 2626 N N . SER A 1 350 ? 15.893 -33.481 -28.499 1.00 72.62 350 SER A N 1
ATOM 2627 C CA . SER A 1 350 ? 15.507 -32.691 -29.662 1.00 72.62 350 SER A CA 1
ATOM 2628 C C . SER A 1 350 ? 14.018 -32.402 -29.588 1.00 72.62 350 SER A C 1
ATOM 2630 O O . SER A 1 350 ? 13.216 -33.309 -29.368 1.00 72.62 350 SER A O 1
ATOM 2632 N N . VAL A 1 351 ? 13.647 -31.140 -29.786 1.00 75.56 351 VAL A N 1
ATOM 2633 C CA . VAL A 1 351 ? 12.244 -30.776 -29.972 1.00 75.56 351 VAL A CA 1
ATOM 2634 C C . VAL A 1 351 ? 11.882 -31.087 -31.430 1.00 75.56 351 VAL A C 1
ATOM 2636 O O . VAL A 1 351 ? 12.572 -30.586 -32.321 1.00 75.56 351 VAL A O 1
ATOM 2639 N N . PRO A 1 352 ? 10.841 -31.898 -31.696 1.00 81.38 352 PRO A N 1
ATOM 2640 C CA . PRO A 1 352 ? 10.340 -32.129 -33.046 1.00 81.38 352 PRO A CA 1
ATOM 2641 C C . PRO A 1 352 ? 10.087 -30.806 -33.788 1.00 81.38 352 PRO A C 1
ATOM 2643 O O . PRO A 1 352 ? 9.525 -29.885 -33.181 1.00 81.38 352 PRO A O 1
ATOM 2646 N N . PRO A 1 353 ? 10.474 -30.682 -35.072 1.00 77.81 353 PRO A N 1
ATOM 2647 C CA . PRO A 1 353 ? 10.241 -29.475 -35.863 1.00 77.81 353 PRO A CA 1
ATOM 2648 C C . PRO A 1 353 ? 8.777 -29.041 -35.866 1.00 77.81 353 PRO A C 1
ATOM 2650 O O . PRO A 1 353 ? 8.503 -27.854 -35.850 1.00 77.81 353 PRO A O 1
ATOM 2653 N N . GLU A 1 354 ? 7.839 -29.980 -35.779 1.00 76.88 354 GLU A N 1
ATOM 2654 C CA . GLU A 1 354 ? 6.403 -29.709 -35.731 1.00 76.88 354 GLU A CA 1
ATOM 2655 C C . GLU A 1 354 ? 5.996 -29.007 -34.429 1.00 76.88 354 GLU A C 1
ATOM 2657 O O . GLU A 1 354 ? 5.106 -28.163 -34.440 1.00 76.88 354 GLU A O 1
ATOM 2662 N N . LEU A 1 355 ? 6.656 -29.317 -33.305 1.00 74.12 355 LEU A N 1
ATOM 2663 C CA . LEU A 1 355 ? 6.446 -28.620 -32.030 1.00 74.12 355 LEU A CA 1
ATOM 2664 C C . LEU A 1 355 ? 7.143 -27.261 -32.014 1.00 74.12 355 LEU A C 1
ATOM 2666 O O . LEU A 1 355 ? 6.614 -26.319 -31.430 1.00 74.12 355 LEU A O 1
ATOM 2670 N N . LEU A 1 356 ? 8.301 -27.146 -32.671 1.00 77.25 356 LEU A N 1
ATOM 2671 C CA . LEU A 1 356 ? 8.955 -25.856 -32.881 1.00 77.25 356 LEU A CA 1
ATOM 2672 C C . LEU A 1 356 ? 8.088 -24.959 -33.757 1.00 77.25 356 LEU A C 1
ATOM 2674 O O . LEU A 1 356 ? 7.780 -23.858 -33.339 1.00 77.25 356 LEU A O 1
ATOM 2678 N N . GLU A 1 357 ? 7.601 -25.442 -34.895 1.00 77.44 357 GLU A N 1
ATOM 2679 C CA . GLU A 1 357 ? 6.694 -24.709 -35.776 1.00 77.44 357 GLU A CA 1
ATOM 2680 C C . GLU A 1 357 ? 5.358 -24.415 -35.098 1.00 77.44 357 GLU A C 1
ATOM 2682 O O . GLU A 1 357 ? 4.825 -23.324 -35.251 1.00 77.44 357 GLU A O 1
ATOM 2687 N N . TYR A 1 358 ? 4.810 -25.336 -34.309 1.00 73.69 358 TYR A N 1
ATOM 2688 C CA . TYR A 1 358 ? 3.593 -25.074 -33.545 1.00 73.69 358 TYR A CA 1
ATOM 2689 C C . TYR A 1 358 ? 3.801 -23.989 -32.481 1.00 73.69 358 TYR A C 1
ATOM 2691 O O . TYR A 1 358 ? 2.910 -23.171 -32.271 1.00 73.69 358 TYR A O 1
ATOM 2699 N N . VAL A 1 359 ? 4.969 -23.929 -31.835 1.00 75.88 359 VAL A N 1
ATOM 2700 C CA . VAL A 1 359 ? 5.292 -22.874 -30.860 1.00 75.88 359 VAL A CA 1
ATOM 2701 C C . VAL A 1 359 ? 5.699 -21.557 -31.539 1.00 75.88 359 VAL A C 1
ATOM 2703 O O . VAL A 1 359 ? 5.331 -20.493 -31.050 1.00 75.88 359 VAL A O 1
ATOM 2706 N N . GLU A 1 360 ? 6.427 -21.609 -32.655 1.00 75.94 360 GLU A N 1
ATOM 2707 C CA . GLU A 1 360 ? 6.975 -20.449 -33.377 1.00 75.94 360 GLU A CA 1
ATOM 2708 C C . GLU A 1 360 ? 5.947 -19.812 -34.327 1.00 75.94 360 GLU A C 1
ATOM 2710 O O . GLU A 1 360 ? 5.855 -18.588 -34.395 1.00 75.94 360 GLU A O 1
ATOM 2715 N N . ASN A 1 361 ? 5.133 -20.621 -35.014 1.00 77.00 361 ASN A N 1
ATOM 2716 C CA . ASN A 1 361 ? 4.075 -20.173 -35.931 1.00 77.00 361 ASN A CA 1
ATOM 2717 C C . ASN A 1 361 ? 2.680 -20.186 -35.288 1.00 77.00 361 ASN A C 1
ATOM 2719 O O . ASN A 1 361 ? 1.740 -19.588 -35.825 1.00 77.00 361 ASN A O 1
ATOM 2723 N N . GLY A 1 362 ? 2.505 -20.869 -34.154 1.00 62.41 362 GLY A N 1
ATOM 2724 C CA . GLY A 1 362 ? 1.245 -20.862 -33.423 1.00 62.41 362 GLY A CA 1
ATOM 2725 C C . GLY A 1 362 ? 0.942 -19.473 -32.881 1.00 62.41 362 GLY A C 1
ATOM 2726 O O . GLY A 1 362 ? 1.690 -18.914 -32.086 1.00 62.41 362 GLY A O 1
ATOM 2727 N N . ARG A 1 363 ? -0.215 -18.918 -33.254 1.00 54.09 363 ARG A N 1
ATOM 2728 C CA . ARG A 1 363 ? -0.699 -17.652 -32.678 1.00 54.09 363 ARG A CA 1
ATOM 2729 C C . ARG A 1 363 ? -0.999 -17.749 -31.173 1.00 54.09 363 ARG A C 1
ATOM 2731 O O . ARG A 1 363 ? -1.092 -16.708 -30.533 1.00 54.09 363 ARG A O 1
ATOM 2738 N N . ASN A 1 364 ? -1.180 -18.961 -30.630 1.00 52.03 364 ASN A N 1
ATOM 2739 C CA . ASN A 1 364 ? -1.405 -19.218 -29.203 1.00 52.03 364 ASN A CA 1
ATOM 2740 C C . ASN A 1 364 ? -1.102 -20.697 -28.830 1.00 52.03 364 ASN A C 1
ATOM 2742 O O . ASN A 1 364 ? -2.046 -21.467 -28.638 1.00 52.03 364 ASN A O 1
ATOM 2746 N N . PRO A 1 365 ? 0.172 -21.143 -28.800 1.00 67.06 365 PRO A N 1
ATOM 2747 C CA . PRO A 1 365 ? 0.510 -22.506 -28.381 1.00 67.06 365 PRO A CA 1
ATOM 2748 C C . PRO A 1 365 ? 0.119 -22.721 -26.914 1.00 67.06 365 PRO A C 1
ATOM 2750 O O . PRO A 1 365 ? 0.221 -21.801 -26.097 1.00 67.06 365 PRO A O 1
ATOM 2753 N N . ASP A 1 366 ? -0.336 -23.925 -26.564 1.00 77.19 366 ASP A N 1
ATOM 2754 C CA . ASP A 1 366 ? -0.705 -24.242 -25.186 1.00 77.19 366 ASP A CA 1
ATOM 2755 C C . ASP A 1 366 ? 0.488 -24.072 -24.232 1.00 77.19 366 ASP A C 1
ATOM 2757 O O . ASP A 1 366 ? 1.648 -24.314 -24.583 1.00 77.19 366 ASP A O 1
ATOM 2761 N N . ILE A 1 367 ? 0.184 -23.625 -23.008 1.00 62.28 367 ILE A N 1
ATOM 2762 C CA . ILE A 1 367 ? 1.188 -23.218 -22.017 1.00 62.28 367 ILE A CA 1
ATOM 2763 C C . ILE A 1 367 ? 2.191 -24.335 -21.712 1.00 62.28 367 ILE A C 1
ATOM 2765 O O . ILE A 1 367 ? 3.379 -24.065 -21.582 1.00 62.28 367 ILE A O 1
ATOM 2769 N N . TYR A 1 368 ? 1.738 -25.589 -21.689 1.00 67.31 368 TYR A N 1
ATOM 2770 C CA . TYR A 1 368 ? 2.578 -26.738 -21.368 1.00 67.31 368 TYR A CA 1
ATOM 2771 C C . TYR A 1 368 ? 3.538 -27.088 -22.505 1.00 67.31 368 TYR A C 1
ATOM 2773 O O . TYR A 1 368 ? 4.715 -27.339 -22.250 1.00 67.31 368 TYR A O 1
ATOM 2781 N N . THR A 1 369 ? 3.077 -27.052 -23.757 1.00 75.12 369 THR A N 1
ATOM 2782 C CA . THR A 1 369 ? 3.936 -27.295 -24.923 1.00 75.12 369 THR A CA 1
ATOM 2783 C C . THR A 1 369 ? 4.966 -26.182 -25.080 1.00 75.12 369 THR A C 1
ATOM 2785 O O . THR A 1 369 ? 6.141 -26.464 -25.305 1.00 75.12 369 THR A O 1
ATOM 2788 N N . ARG A 1 370 ? 4.577 -24.918 -24.872 1.00 75.81 370 ARG A N 1
ATOM 2789 C CA . ARG A 1 370 ? 5.522 -23.793 -24.900 1.00 75.81 370 ARG A CA 1
ATOM 2790 C C . ARG A 1 370 ? 6.563 -23.888 -23.785 1.00 75.81 370 ARG A C 1
ATOM 2792 O O . ARG A 1 370 ? 7.750 -23.747 -24.063 1.00 75.81 370 ARG A O 1
ATOM 2799 N N . GLU A 1 371 ? 6.144 -24.149 -22.547 1.00 73.06 371 GLU A N 1
ATOM 2800 C CA . GLU A 1 371 ? 7.069 -24.327 -21.421 1.00 73.06 371 GLU A CA 1
ATOM 2801 C C . GLU A 1 371 ? 8.019 -25.503 -21.646 1.00 73.06 371 GLU A C 1
ATOM 2803 O O . GLU A 1 371 ? 9.211 -25.378 -21.380 1.00 73.06 371 GLU A O 1
ATOM 2808 N N . PHE A 1 372 ? 7.528 -26.617 -22.192 1.00 77.62 372 PHE A N 1
ATOM 2809 C CA . PHE A 1 372 ? 8.361 -27.762 -22.542 1.00 77.62 372 PHE A CA 1
ATOM 2810 C C . PHE A 1 372 ? 9.419 -27.402 -23.596 1.00 77.62 372 PHE A C 1
ATOM 2812 O O . PHE A 1 372 ? 10.605 -27.660 -23.382 1.00 77.62 372 PHE A O 1
ATOM 2819 N N . VAL A 1 373 ? 9.023 -26.761 -24.703 1.00 80.06 373 VAL A N 1
ATOM 2820 C CA . VAL A 1 373 ? 9.952 -26.352 -25.771 1.00 80.06 373 VAL A CA 1
ATOM 2821 C C . VAL A 1 373 ? 10.995 -25.360 -25.253 1.00 80.06 373 VAL A C 1
ATOM 2823 O O . VAL A 1 373 ? 12.183 -25.528 -25.524 1.00 80.06 373 VAL A O 1
ATOM 2826 N N . GLU A 1 374 ? 10.587 -24.363 -24.469 1.00 78.81 374 GLU A N 1
ATOM 2827 C CA . GLU A 1 374 ? 11.493 -23.375 -23.869 1.00 78.81 374 GLU A CA 1
ATOM 2828 C C . GLU A 1 374 ? 12.459 -24.006 -22.861 1.00 78.81 374 GLU A C 1
ATOM 2830 O O . GLU A 1 374 ? 13.661 -23.731 -22.887 1.00 78.81 374 GLU A O 1
ATOM 2835 N N . LEU A 1 375 ? 11.967 -24.900 -21.999 1.00 76.88 375 LEU A N 1
ATOM 2836 C CA . LEU A 1 375 ? 12.792 -25.619 -21.030 1.00 76.88 375 LEU A CA 1
ATOM 2837 C C . LEU A 1 375 ? 13.863 -26.457 -21.740 1.00 76.88 375 LEU A C 1
ATOM 2839 O O . LEU A 1 375 ? 15.037 -26.395 -21.370 1.00 76.88 375 LEU A O 1
ATOM 2843 N N . VAL A 1 376 ? 13.475 -27.193 -22.786 1.00 77.75 376 VAL A N 1
ATOM 2844 C CA . VAL A 1 376 ? 14.393 -28.017 -23.581 1.00 77.75 376 VAL A CA 1
ATOM 2845 C C . VAL A 1 376 ? 15.390 -27.143 -24.346 1.00 77.75 376 VAL A C 1
ATOM 2847 O O . VAL A 1 376 ? 16.588 -27.418 -24.307 1.00 77.75 376 VAL A O 1
ATOM 2850 N N . ARG A 1 377 ? 14.956 -26.045 -24.982 1.00 77.88 377 ARG A N 1
ATOM 2851 C CA . ARG A 1 377 ? 15.855 -25.112 -25.691 1.00 77.88 377 ARG A CA 1
ATOM 2852 C C . ARG A 1 377 ? 16.867 -24.471 -24.749 1.00 77.88 377 ARG A C 1
ATOM 2854 O O . ARG A 1 377 ? 18.059 -24.462 -25.058 1.00 77.88 377 ARG A O 1
ATOM 2861 N N . ARG A 1 378 ? 16.415 -23.978 -23.594 1.00 75.50 378 ARG A N 1
ATOM 2862 C CA . ARG A 1 378 ? 17.278 -23.369 -22.575 1.00 75.50 378 ARG A CA 1
ATOM 2863 C C . ARG A 1 378 ? 18.263 -24.382 -22.000 1.00 75.50 378 ARG A C 1
ATOM 2865 O O . ARG A 1 378 ? 19.442 -24.061 -21.860 1.00 75.50 378 ARG A O 1
ATOM 2872 N N . GLY A 1 379 ? 17.799 -25.598 -21.708 1.00 73.56 379 GLY A N 1
ATOM 2873 C CA . GLY A 1 379 ? 18.650 -26.706 -21.280 1.00 73.56 379 GLY A CA 1
ATOM 2874 C C . GLY A 1 379 ? 19.720 -27.024 -22.323 1.00 73.56 379 GLY A C 1
ATOM 2875 O O . GLY A 1 379 ? 20.908 -27.008 -22.015 1.00 73.56 379 GLY A O 1
ATOM 2876 N N . ASN A 1 380 ? 19.323 -27.193 -23.584 1.00 78.19 380 ASN A N 1
ATOM 2877 C CA . ASN A 1 380 ? 20.238 -27.477 -24.688 1.00 78.19 380 ASN A CA 1
ATOM 2878 C C . ASN A 1 380 ? 21.249 -26.345 -24.919 1.00 78.19 380 ASN A C 1
ATOM 2880 O O . ASN A 1 380 ? 22.420 -26.616 -25.179 1.00 78.19 380 ASN A O 1
ATOM 2884 N N . GLN A 1 381 ? 20.835 -25.080 -24.806 1.00 75.12 381 GLN A N 1
ATOM 2885 C CA . GLN A 1 381 ? 21.735 -23.930 -24.928 1.00 75.12 381 GLN A CA 1
ATOM 2886 C C . GLN A 1 381 ? 22.761 -23.891 -23.792 1.00 75.12 381 GLN A C 1
ATOM 2888 O O . GLN A 1 381 ? 23.949 -23.702 -24.054 1.00 75.12 381 GLN A O 1
ATOM 2893 N N . LEU A 1 382 ? 22.323 -24.106 -22.548 1.00 73.31 382 LEU A 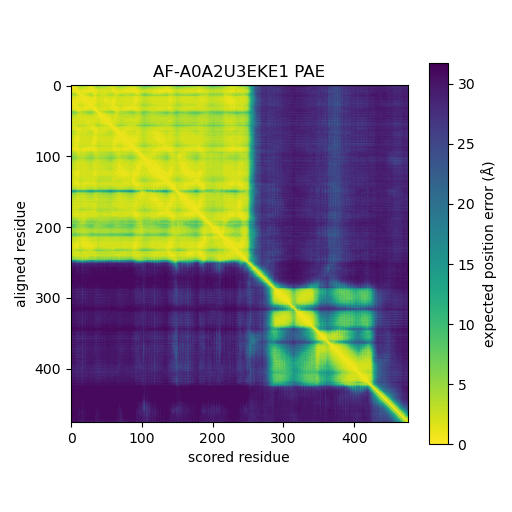N 1
ATOM 2894 C CA . LEU A 1 382 ? 23.220 -24.202 -21.398 1.00 73.31 382 LEU A CA 1
ATOM 2895 C C . LEU A 1 382 ? 24.235 -25.334 -21.592 1.00 73.31 382 LEU A C 1
ATOM 2897 O O . LEU A 1 382 ? 25.424 -25.135 -21.361 1.00 73.31 382 LEU A O 1
ATOM 2901 N N . MET A 1 383 ? 23.782 -26.494 -22.068 1.00 69.88 383 MET A N 1
ATOM 2902 C CA . MET A 1 383 ? 24.643 -27.651 -22.308 1.00 69.88 383 MET A CA 1
ATOM 2903 C C . MET A 1 383 ? 25.654 -27.417 -23.428 1.00 69.88 383 MET A C 1
ATOM 2905 O O . MET A 1 383 ? 26.821 -27.763 -23.266 1.00 69.88 383 MET A O 1
ATOM 2909 N N . ARG A 1 384 ? 25.255 -26.763 -24.524 1.00 75.06 384 ARG A N 1
ATOM 2910 C CA . ARG A 1 384 ? 26.194 -26.330 -25.572 1.00 75.06 384 ARG A CA 1
ATOM 2911 C C . ARG A 1 384 ? 27.231 -25.346 -25.029 1.00 75.06 384 ARG A C 1
ATOM 2913 O O . ARG A 1 384 ? 28.403 -25.463 -25.365 1.00 75.06 384 ARG A O 1
ATOM 2920 N N . GLY A 1 385 ? 26.816 -24.418 -24.165 1.00 71.25 385 GLY A N 1
ATOM 2921 C CA . GLY A 1 385 ? 27.727 -23.496 -23.482 1.00 71.25 385 GLY A CA 1
ATOM 2922 C C . GLY A 1 385 ? 28.726 -24.219 -22.575 1.00 71.25 385 GLY A C 1
ATOM 2923 O O . GLY A 1 385 ? 29.918 -23.926 -22.630 1.00 71.25 385 GLY A O 1
ATOM 2924 N N . LYS A 1 386 ? 28.263 -25.203 -21.790 1.00 72.06 386 LYS A N 1
ATOM 2925 C CA . LYS A 1 386 ? 29.134 -26.057 -20.967 1.00 72.06 386 LYS A CA 1
ATOM 2926 C C . LYS A 1 386 ? 30.123 -26.845 -21.835 1.00 72.06 386 LYS A C 1
ATOM 2928 O O . LYS A 1 386 ? 31.311 -26.817 -21.545 1.00 72.06 386 LYS A O 1
ATOM 2933 N N . ALA A 1 387 ? 29.661 -27.484 -22.912 1.00 73.50 387 ALA A N 1
ATOM 2934 C CA . ALA A 1 387 ? 30.520 -28.227 -23.837 1.00 73.50 387 ALA A CA 1
ATOM 2935 C C . ALA A 1 387 ? 31.614 -27.334 -24.448 1.00 73.50 387 ALA A C 1
ATOM 2937 O O . ALA A 1 387 ? 32.788 -27.673 -24.367 1.00 73.50 387 ALA A O 1
ATOM 2938 N N . ALA A 1 388 ? 31.252 -26.143 -24.934 1.00 74.81 388 ALA A N 1
ATOM 2939 C CA . ALA A 1 388 ? 32.216 -25.187 -25.478 1.00 74.81 388 ALA A CA 1
ATOM 2940 C C . ALA A 1 388 ? 33.246 -24.711 -24.434 1.00 74.81 388 ALA A C 1
ATOM 2942 O O . ALA A 1 388 ? 34.419 -24.521 -24.757 1.00 74.81 388 ALA A O 1
ATOM 2943 N N . ALA A 1 389 ? 32.830 -24.530 -23.176 1.00 70.12 389 ALA A N 1
ATOM 2944 C CA . ALA A 1 389 ? 33.745 -24.191 -22.089 1.00 70.12 389 ALA A CA 1
ATOM 2945 C C . ALA A 1 389 ? 34.727 -25.337 -21.787 1.00 70.12 389 ALA A C 1
ATOM 2947 O O . ALA A 1 389 ? 35.912 -25.081 -21.580 1.00 70.12 389 ALA A O 1
ATOM 2948 N N . PHE A 1 390 ? 34.260 -26.590 -21.811 1.00 75.06 390 PHE A N 1
ATOM 2949 C CA . PHE A 1 390 ? 35.120 -27.764 -21.647 1.00 75.06 390 PHE A CA 1
ATOM 2950 C C . PHE A 1 390 ? 36.088 -27.953 -22.813 1.00 75.06 390 PHE A C 1
ATOM 2952 O O . PHE A 1 390 ? 37.262 -28.213 -22.570 1.00 75.06 390 PHE A O 1
ATOM 2959 N N . ASP A 1 391 ? 35.634 -27.755 -24.050 1.00 75.25 391 ASP A N 1
ATOM 2960 C CA . ASP A 1 391 ? 36.501 -27.776 -25.231 1.00 75.25 391 ASP A CA 1
ATOM 2961 C C . ASP A 1 391 ? 37.615 -26.731 -25.110 1.00 75.25 391 ASP A C 1
ATOM 2963 O O . ASP A 1 391 ? 38.785 -27.026 -25.345 1.00 75.25 391 ASP A O 1
ATOM 2967 N N . SER A 1 392 ? 37.265 -25.518 -24.668 1.00 78.19 392 SER A N 1
ATOM 2968 C CA . SER A 1 392 ? 38.244 -24.460 -24.426 1.00 78.19 392 SER A CA 1
ATOM 2969 C C . SER A 1 392 ? 39.231 -24.827 -23.318 1.00 78.19 392 SER A C 1
ATOM 2971 O O . SER A 1 392 ? 40.420 -24.556 -23.461 1.00 78.19 392 SER A O 1
ATOM 2973 N N . LEU A 1 393 ? 38.763 -25.417 -22.214 1.00 76.75 393 LEU A N 1
ATOM 2974 C CA . LEU A 1 393 ? 39.629 -25.843 -21.114 1.00 76.75 393 LEU A CA 1
ATOM 2975 C C . LEU A 1 393 ? 40.590 -26.951 -21.560 1.00 76.75 393 LEU A C 1
ATOM 2977 O O . LEU A 1 393 ? 41.780 -26.868 -21.266 1.00 76.75 393 LEU A O 1
ATOM 2981 N N . ARG A 1 394 ? 40.086 -27.957 -22.286 1.00 83.56 394 ARG A N 1
ATOM 2982 C CA . ARG A 1 394 ? 40.887 -29.040 -22.870 1.00 83.56 394 ARG A CA 1
ATOM 2983 C C . ARG A 1 394 ? 41.998 -28.473 -23.747 1.00 83.56 394 ARG A C 1
ATOM 2985 O O . ARG A 1 394 ? 43.154 -28.837 -23.563 1.00 83.56 394 ARG A O 1
ATOM 2992 N N . ASP A 1 395 ? 41.647 -27.598 -24.687 1.00 82.50 395 ASP A N 1
ATOM 2993 C CA . ASP A 1 395 ? 42.599 -27.058 -25.659 1.00 82.50 395 ASP A CA 1
ATOM 2994 C C . ASP A 1 395 ? 43.687 -26.206 -24.974 1.00 82.50 395 ASP A C 1
ATOM 2996 O O . ASP A 1 395 ? 44.862 -26.316 -25.325 1.00 82.50 395 ASP A O 1
ATOM 3000 N N . VAL A 1 396 ? 43.321 -25.399 -23.968 1.00 83.50 396 VAL A N 1
ATOM 3001 C CA . VAL A 1 396 ? 44.281 -24.610 -23.169 1.00 83.50 396 VAL A CA 1
ATOM 3002 C C . VAL A 1 396 ? 45.204 -25.524 -22.368 1.00 83.50 396 VAL A C 1
ATOM 3004 O O . VAL A 1 396 ? 46.422 -25.385 -22.447 1.00 83.50 396 VAL A O 1
ATOM 3007 N N . LEU A 1 397 ? 44.642 -26.499 -21.649 1.00 80.44 397 LEU A N 1
ATOM 3008 C CA . LEU A 1 397 ? 45.424 -27.420 -20.829 1.00 80.44 397 LEU A CA 1
ATOM 3009 C C . LEU A 1 397 ? 46.398 -28.238 -21.681 1.00 80.44 397 LEU A C 1
ATOM 3011 O O . LEU A 1 397 ? 47.549 -28.424 -21.298 1.00 80.44 397 LEU A O 1
ATOM 3015 N N . ALA A 1 398 ? 45.960 -28.701 -22.850 1.00 83.12 398 ALA A N 1
ATOM 3016 C CA . ALA A 1 398 ? 46.813 -29.437 -23.768 1.00 83.12 398 ALA A CA 1
ATOM 3017 C C . ALA A 1 398 ? 47.970 -28.577 -24.302 1.00 83.12 398 ALA A C 1
ATOM 3019 O O . ALA A 1 398 ? 49.097 -29.063 -24.401 1.00 83.12 398 ALA A O 1
ATOM 3020 N N . ALA A 1 399 ? 47.718 -27.299 -24.603 1.00 85.19 399 ALA A N 1
ATOM 3021 C CA . ALA A 1 399 ? 48.766 -26.366 -25.009 1.00 85.19 399 ALA A CA 1
ATOM 3022 C C . ALA A 1 399 ? 49.795 -26.145 -23.890 1.00 85.19 399 ALA A C 1
ATOM 3024 O O . ALA A 1 399 ? 50.998 -26.244 -24.140 1.00 85.19 399 ALA A O 1
ATOM 3025 N N . ASP A 1 400 ? 49.330 -25.923 -22.661 1.00 83.50 400 ASP A N 1
ATOM 3026 C CA . ASP A 1 400 ? 50.195 -25.720 -21.498 1.00 83.50 400 ASP A CA 1
ATOM 3027 C C . ASP A 1 400 ? 51.005 -26.982 -21.164 1.00 83.50 400 ASP A C 1
ATOM 3029 O O . ASP A 1 400 ? 52.210 -26.902 -20.924 1.00 83.50 400 ASP A O 1
ATOM 3033 N N . MET A 1 401 ? 50.383 -28.166 -21.212 1.00 82.38 401 MET A N 1
ATOM 3034 C CA . MET A 1 401 ? 51.063 -29.446 -20.984 1.00 82.38 401 MET A CA 1
ATOM 3035 C C . MET A 1 401 ? 52.131 -29.720 -22.041 1.00 82.38 401 MET A C 1
ATOM 3037 O O . MET A 1 401 ? 53.242 -30.107 -21.689 1.00 82.38 401 MET A O 1
ATOM 3041 N N . ALA A 1 402 ? 51.829 -29.489 -23.320 1.00 85.81 402 ALA A N 1
ATOM 3042 C CA . ALA A 1 402 ? 52.793 -29.683 -24.399 1.00 85.81 402 ALA A CA 1
ATOM 3043 C C . ALA A 1 402 ? 53.959 -28.681 -24.343 1.00 85.81 402 ALA A C 1
ATOM 3045 O O . ALA A 1 402 ? 55.056 -28.996 -24.803 1.00 85.81 402 ALA A O 1
ATOM 3046 N N . ALA A 1 403 ? 53.733 -27.481 -23.797 1.00 84.00 403 ALA A N 1
ATOM 3047 C CA . ALA A 1 403 ? 54.780 -26.486 -23.581 1.00 84.00 403 ALA A CA 1
ATOM 3048 C C . ALA A 1 403 ? 55.656 -26.816 -22.361 1.00 84.00 403 ALA A C 1
ATOM 3050 O O . ALA A 1 403 ? 56.875 -26.661 -22.423 1.00 84.00 403 ALA A O 1
ATOM 3051 N N . ALA A 1 404 ? 55.048 -27.268 -21.262 1.00 81.25 404 ALA A N 1
ATOM 3052 C CA . ALA A 1 404 ? 55.747 -27.568 -20.014 1.00 81.25 404 ALA A CA 1
ATOM 3053 C C . ALA A 1 404 ? 56.463 -28.930 -20.026 1.00 81.25 404 ALA A C 1
ATOM 3055 O O . ALA A 1 404 ? 57.498 -29.070 -19.379 1.00 81.25 404 ALA A O 1
ATOM 3056 N N . MET A 1 405 ? 55.921 -29.918 -20.749 1.00 85.00 405 MET A N 1
ATOM 3057 C CA . MET A 1 405 ? 56.426 -31.297 -20.830 1.00 85.00 405 MET A CA 1
ATOM 3058 C C . MET A 1 405 ? 56.508 -31.750 -22.301 1.00 85.00 405 MET A C 1
ATOM 3060 O O . MET A 1 405 ? 55.647 -32.503 -22.771 1.00 85.00 405 MET A O 1
ATOM 3064 N N . PRO A 1 406 ? 57.517 -31.284 -23.064 1.00 86.00 406 PRO A N 1
ATOM 3065 C CA . PRO A 1 406 ? 57.648 -31.586 -24.491 1.00 86.00 406 PRO A CA 1
ATOM 3066 C C . PRO A 1 406 ? 57.708 -33.087 -24.815 1.00 86.00 406 PRO A C 1
ATOM 3068 O O . PRO A 1 406 ? 57.279 -33.504 -25.887 1.00 86.00 406 PRO A O 1
ATOM 3071 N N . GLU A 1 407 ? 58.208 -33.907 -23.892 1.00 86.81 407 GLU A N 1
ATOM 3072 C CA . GLU A 1 407 ? 58.278 -35.365 -24.003 1.00 86.81 407 GLU A CA 1
ATOM 3073 C C . GLU A 1 407 ? 56.905 -36.056 -24.034 1.00 86.81 407 GLU A C 1
ATOM 3075 O O . GLU A 1 407 ? 56.804 -37.171 -24.537 1.00 86.81 407 GLU A O 1
ATOM 3080 N N . LEU A 1 408 ? 55.849 -35.396 -23.542 1.00 86.81 408 LEU A N 1
ATOM 3081 C CA . LEU A 1 408 ? 54.470 -35.901 -23.562 1.00 86.81 408 LEU A CA 1
ATOM 3082 C C . LEU A 1 408 ? 53.668 -35.382 -24.759 1.00 86.81 408 LEU A C 1
ATOM 3084 O O . LEU A 1 408 ? 52.471 -35.646 -24.864 1.00 86.81 408 LEU A O 1
ATOM 3088 N N . ARG A 1 409 ? 54.289 -34.622 -25.666 1.00 86.00 409 ARG A N 1
ATOM 3089 C CA . ARG A 1 409 ? 53.569 -33.937 -26.742 1.00 86.00 409 ARG A CA 1
ATOM 3090 C C . ARG A 1 409 ? 52.779 -34.897 -27.633 1.00 86.00 409 ARG A C 1
ATOM 3092 O O . ARG A 1 409 ? 51.607 -34.641 -27.889 1.00 86.00 409 ARG A O 1
ATOM 3099 N N . ASP A 1 410 ? 53.384 -36.008 -28.042 1.00 87.44 410 ASP A N 1
ATOM 3100 C CA . ASP A 1 410 ? 52.723 -37.007 -28.891 1.00 87.44 410 ASP A CA 1
ATOM 3101 C C . ASP A 1 410 ? 51.532 -37.669 -28.169 1.00 87.44 410 ASP A C 1
ATOM 3103 O O . ASP A 1 410 ? 50.514 -37.989 -28.784 1.00 87.44 410 ASP A O 1
ATOM 3107 N N . ASP A 1 411 ? 51.621 -37.846 -26.846 1.00 86.69 411 ASP A N 1
ATOM 3108 C CA . ASP A 1 411 ? 50.515 -38.351 -26.024 1.00 86.69 411 ASP A CA 1
ATOM 3109 C C . ASP A 1 411 ? 49.367 -37.343 -25.949 1.00 86.69 411 ASP A C 1
ATOM 3111 O O . ASP A 1 411 ? 48.202 -37.709 -26.121 1.00 86.69 411 ASP A O 1
ATOM 3115 N N . VAL A 1 412 ? 49.692 -36.065 -25.745 1.00 84.56 412 VAL A N 1
ATOM 3116 C CA . VAL A 1 412 ? 48.717 -34.971 -25.701 1.00 84.56 412 VAL A CA 1
ATOM 3117 C C . VAL A 1 412 ? 48.024 -34.797 -27.057 1.00 84.56 412 VAL A C 1
ATOM 3119 O O . VAL A 1 412 ? 46.803 -34.641 -27.095 1.00 84.56 412 VAL A O 1
ATOM 3122 N N . GLU A 1 413 ? 48.757 -34.886 -28.171 1.00 87.50 413 GLU A N 1
ATOM 3123 C CA . GLU A 1 413 ? 48.188 -34.818 -29.525 1.00 87.50 413 GLU A CA 1
ATOM 3124 C C . GLU A 1 413 ? 47.209 -35.974 -29.787 1.00 87.50 413 GLU A C 1
ATOM 3126 O O . GLU A 1 413 ? 46.109 -35.737 -30.289 1.00 87.50 413 GLU A O 1
ATOM 3131 N N . ARG A 1 414 ? 47.534 -37.203 -29.355 1.00 85.50 414 ARG A N 1
ATOM 3132 C CA . ARG A 1 414 ? 46.614 -38.353 -29.455 1.00 85.50 414 ARG A CA 1
ATOM 3133 C C . ARG A 1 414 ? 45.328 -38.158 -28.656 1.00 85.50 414 ARG A C 1
ATOM 3135 O O . ARG A 1 414 ? 44.248 -38.514 -29.127 1.00 85.50 414 ARG A O 1
ATOM 3142 N N . VAL A 1 415 ? 45.424 -37.603 -27.447 1.00 83.69 415 VAL A N 1
ATOM 3143 C CA . VAL A 1 415 ? 44.245 -37.328 -26.610 1.00 83.69 415 VAL A CA 1
ATOM 3144 C C . VAL A 1 415 ? 43.392 -36.218 -27.218 1.00 83.69 415 VAL A C 1
ATOM 3146 O O . VAL A 1 415 ? 42.167 -36.341 -27.237 1.00 83.69 415 VAL A O 1
ATOM 3149 N N . LEU A 1 416 ? 44.008 -35.162 -27.755 1.00 83.75 416 LEU A N 1
ATOM 3150 C CA . LEU A 1 416 ? 43.293 -34.102 -28.466 1.00 83.75 416 LEU A CA 1
ATOM 3151 C C . LEU A 1 416 ? 42.542 -34.653 -29.678 1.00 83.75 416 LEU A C 1
ATOM 3153 O O . LEU A 1 416 ? 41.357 -34.369 -29.825 1.00 83.75 416 LEU A O 1
ATOM 3157 N N . GLU A 1 417 ? 43.178 -35.493 -30.492 1.00 84.19 417 GLU A N 1
ATOM 3158 C CA . GLU A 1 417 ? 42.526 -36.122 -31.645 1.00 84.19 417 GLU A CA 1
ATOM 3159 C C . GLU A 1 417 ? 41.324 -36.980 -31.218 1.00 84.19 417 GLU A C 1
ATOM 3161 O O . GLU A 1 417 ? 40.225 -36.827 -31.754 1.00 84.19 417 GLU A O 1
ATOM 3166 N N . ALA A 1 418 ? 41.491 -37.813 -30.187 1.00 78.50 418 ALA A N 1
ATOM 3167 C CA . ALA A 1 418 ? 40.428 -38.675 -29.671 1.00 78.50 418 ALA A CA 1
ATOM 3168 C C . ALA A 1 418 ? 39.251 -37.905 -29.042 1.00 78.50 418 ALA A C 1
ATOM 3170 O O . ALA A 1 418 ? 38.146 -38.439 -28.940 1.00 78.50 418 ALA A O 1
ATOM 3171 N N . THR A 1 419 ? 39.473 -36.663 -28.610 1.00 76.69 419 THR A N 1
ATOM 3172 C CA . THR A 1 419 ? 38.471 -35.839 -27.917 1.00 76.69 419 THR A CA 1
ATOM 3173 C C . THR A 1 419 ? 37.945 -34.678 -28.761 1.00 76.69 419 THR A C 1
ATOM 3175 O O . THR A 1 419 ? 37.154 -33.889 -28.251 1.00 76.69 419 THR A O 1
ATOM 3178 N N . GLY A 1 420 ? 38.338 -34.568 -30.037 1.00 78.38 420 GLY A N 1
ATOM 3179 C CA . GLY A 1 420 ? 37.890 -33.503 -30.946 1.00 78.38 420 GLY A CA 1
ATOM 3180 C C . GLY A 1 420 ? 38.554 -32.139 -30.712 1.00 78.38 420 GLY A C 1
ATOM 3181 O O . GLY A 1 420 ? 37.986 -31.105 -31.063 1.00 78.38 420 GLY A O 1
ATOM 3182 N N . GLY A 1 421 ? 39.732 -32.128 -30.088 1.00 77.38 421 GLY A N 1
ATOM 3183 C CA . GLY A 1 421 ? 40.529 -30.942 -29.794 1.00 77.38 421 GLY A CA 1
ATOM 3184 C C . GLY A 1 421 ? 41.278 -30.359 -30.981 1.00 77.38 421 GLY A C 1
ATOM 3185 O O . GLY A 1 421 ? 41.492 -31.005 -32.008 1.00 77.38 421 GLY A O 1
ATOM 3186 N N . LYS A 1 422 ? 41.678 -29.093 -30.845 1.00 81.50 422 LYS A N 1
ATOM 3187 C CA . LYS A 1 422 ? 42.459 -28.401 -31.878 1.00 81.50 422 LYS A CA 1
ATOM 3188 C C . LYS A 1 422 ? 43.892 -28.923 -31.908 1.00 81.50 422 LYS A C 1
ATOM 3190 O O . LYS A 1 422 ? 44.511 -29.102 -30.864 1.00 81.50 422 LYS A O 1
ATOM 3195 N N . ALA A 1 423 ? 44.435 -29.100 -33.112 1.00 76.75 423 ALA A N 1
ATOM 3196 C CA . ALA A 1 423 ? 45.824 -29.504 -33.293 1.00 76.75 423 ALA A CA 1
ATOM 3197 C C . ALA A 1 423 ? 46.782 -28.491 -32.645 1.00 76.75 423 ALA A C 1
ATOM 3199 O O . ALA A 1 423 ? 46.651 -27.278 -32.840 1.00 76.75 423 ALA A O 1
ATOM 3200 N N . LEU A 1 424 ? 47.766 -28.997 -31.902 1.00 75.75 424 LEU A N 1
ATOM 3201 C CA . LEU A 1 424 ? 48.824 -28.179 -31.326 1.00 75.75 424 LEU A CA 1
ATOM 3202 C C . LEU A 1 424 ? 49.685 -27.624 -32.465 1.00 75.75 424 LEU A C 1
ATOM 3204 O O . LEU A 1 424 ? 50.296 -28.380 -33.218 1.00 75.75 424 LEU A O 1
ATOM 3208 N N . GLY A 1 425 ? 49.729 -26.297 -32.609 1.00 62.84 425 GLY A N 1
ATOM 3209 C CA . GLY A 1 425 ? 50.520 -25.626 -33.646 1.00 62.84 425 GLY A CA 1
ATOM 3210 C C . GLY A 1 425 ? 51.959 -26.155 -33.691 1.00 62.84 425 GLY A C 1
ATOM 3211 O O . GLY A 1 425 ? 52.612 -26.308 -32.654 1.00 62.84 425 GLY A O 1
ATOM 3212 N N . GLY A 1 426 ? 52.426 -26.497 -34.893 1.00 46.41 426 GLY A N 1
ATOM 3213 C CA . GLY A 1 426 ? 53.680 -27.211 -35.107 1.00 46.41 426 GLY A CA 1
ATOM 3214 C C . GLY A 1 426 ? 54.912 -26.362 -34.811 1.00 46.41 426 GLY A C 1
ATOM 3215 O O . GLY A 1 426 ? 55.303 -25.525 -35.618 1.00 46.41 426 GLY A O 1
ATOM 3216 N N . ALA A 1 427 ? 55.577 -26.656 -33.699 1.00 39.34 427 ALA A N 1
ATOM 3217 C CA . ALA A 1 427 ? 56.999 -26.403 -33.523 1.00 39.34 427 ALA A CA 1
ATOM 3218 C C . ALA A 1 427 ? 57.659 -27.753 -33.225 1.00 39.34 427 ALA A C 1
ATOM 3220 O O . ALA A 1 427 ? 57.721 -28.194 -32.079 1.00 39.34 427 ALA A O 1
ATOM 3221 N N . ARG A 1 428 ? 58.105 -28.449 -34.279 1.00 35.91 428 ARG A N 1
ATOM 3222 C CA . ARG A 1 428 ? 59.076 -29.536 -34.118 1.00 35.91 428 ARG A CA 1
ATOM 3223 C C . ARG A 1 428 ? 60.367 -28.920 -33.583 1.00 35.91 428 ARG A C 1
ATOM 3225 O O . ARG A 1 428 ? 60.836 -27.924 -34.128 1.00 35.91 428 ARG A O 1
ATOM 3232 N N . ALA A 1 429 ? 60.900 -29.522 -32.525 1.00 33.81 429 ALA A N 1
ATOM 3233 C CA . ALA A 1 429 ? 62.159 -29.157 -31.896 1.00 33.81 429 ALA A CA 1
ATOM 3234 C C . ALA A 1 429 ? 63.278 -28.988 -32.940 1.00 33.81 429 ALA A C 1
ATOM 3236 O O . ALA A 1 429 ? 63.586 -29.921 -33.682 1.00 33.81 429 ALA A O 1
ATOM 3237 N N . ALA A 1 430 ? 63.872 -27.795 -32.987 1.00 29.53 430 ALA A N 1
ATOM 3238 C CA . ALA A 1 430 ? 65.164 -27.560 -33.611 1.00 29.53 430 ALA A CA 1
ATOM 3239 C C . ALA A 1 430 ? 66.201 -27.384 -32.496 1.00 29.53 430 ALA A C 1
ATOM 3241 O O . ALA A 1 430 ? 65.947 -26.697 -31.506 1.00 29.53 430 ALA A O 1
ATOM 3242 N N . ASP A 1 431 ? 67.324 -28.068 -32.684 1.00 28.02 431 ASP A N 1
ATOM 3243 C CA . ASP A 1 431 ? 68.475 -28.210 -31.801 1.00 28.02 431 ASP A CA 1
ATOM 3244 C C . ASP A 1 431 ? 68.857 -26.978 -30.972 1.00 28.02 431 ASP A C 1
ATOM 3246 O O . ASP A 1 431 ? 69.000 -25.853 -31.458 1.00 28.02 431 ASP A O 1
ATOM 3250 N N . VAL A 1 432 ? 69.164 -27.254 -29.706 1.00 33.88 432 VAL A N 1
ATOM 3251 C CA . VAL A 1 432 ? 69.933 -26.374 -28.830 1.00 33.88 432 VAL A CA 1
ATOM 3252 C C . VAL A 1 432 ? 71.388 -26.380 -29.297 1.00 33.88 432 VAL A C 1
ATOM 3254 O O . VAL A 1 432 ? 72.159 -27.223 -28.858 1.00 33.88 432 VAL A O 1
ATOM 3257 N N . THR A 1 433 ? 71.796 -25.398 -30.104 1.00 28.97 433 THR A N 1
ATOM 3258 C CA . THR A 1 433 ? 73.178 -24.882 -30.091 1.00 28.97 433 THR A CA 1
ATOM 3259 C C . THR A 1 433 ? 73.250 -23.425 -30.559 1.00 28.97 433 THR A C 1
ATOM 3261 O O . THR A 1 433 ? 73.092 -23.142 -31.740 1.00 28.97 433 THR A O 1
ATOM 3264 N N . GLY A 1 434 ? 73.616 -22.525 -29.640 1.00 27.27 434 GLY A N 1
ATOM 3265 C CA . GLY A 1 434 ? 74.646 -21.512 -29.902 1.00 27.27 434 GLY A CA 1
ATOM 3266 C C . GLY A 1 434 ? 74.255 -20.147 -30.495 1.00 27.27 434 GLY A C 1
ATOM 3267 O O . GLY A 1 434 ? 74.020 -20.014 -31.685 1.00 27.27 434 GLY A O 1
ATOM 3268 N N . ALA A 1 435 ? 74.454 -19.124 -29.656 1.00 27.53 435 ALA A N 1
ATOM 3269 C CA . ALA A 1 435 ? 75.045 -17.815 -29.975 1.00 27.53 435 ALA A CA 1
ATOM 3270 C C . ALA A 1 435 ? 74.203 -16.707 -30.658 1.00 27.53 435 ALA A C 1
ATOM 3272 O O . ALA A 1 435 ? 73.985 -16.673 -31.861 1.00 27.53 435 ALA A O 1
ATOM 3273 N N . SER A 1 436 ? 73.875 -15.704 -29.831 1.00 29.41 436 SER A N 1
ATOM 3274 C CA . SER A 1 436 ? 74.013 -14.252 -30.057 1.00 29.41 436 SER A CA 1
ATOM 3275 C C . SER A 1 436 ? 74.483 -13.777 -31.444 1.00 29.41 436 SER A C 1
ATOM 3277 O O . SER A 1 436 ? 75.655 -13.954 -31.771 1.00 29.41 436 SER A O 1
ATOM 3279 N N . ALA A 1 437 ? 73.670 -12.951 -32.115 1.00 27.98 437 ALA A N 1
ATOM 3280 C CA . ALA A 1 437 ? 74.156 -11.745 -32.794 1.00 27.98 437 ALA A CA 1
ATOM 3281 C C . ALA A 1 437 ? 73.032 -10.731 -33.077 1.00 27.98 437 ALA A C 1
ATOM 3283 O O . ALA A 1 437 ? 71.914 -11.067 -33.454 1.00 27.98 437 ALA A O 1
ATOM 3284 N N . VAL A 1 438 ? 73.403 -9.472 -32.879 1.00 29.33 438 VAL A N 1
ATOM 3285 C CA . VAL A 1 438 ? 72.693 -8.219 -33.141 1.00 29.33 438 VAL A CA 1
ATOM 3286 C C . VAL A 1 438 ? 72.703 -7.886 -34.643 1.00 29.33 438 VAL A C 1
ATOM 3288 O O . VAL A 1 438 ? 73.678 -8.204 -35.317 1.00 29.33 438 VAL A O 1
ATOM 3291 N N . ALA A 1 439 ? 71.684 -7.133 -35.089 1.00 28.91 439 ALA A N 1
ATOM 3292 C CA . ALA A 1 439 ? 71.717 -6.045 -36.091 1.00 28.91 439 ALA A CA 1
ATOM 3293 C C . ALA A 1 439 ? 70.804 -6.201 -37.322 1.00 28.91 439 ALA A C 1
ATOM 3295 O O . ALA A 1 439 ? 70.848 -7.197 -38.033 1.00 28.91 439 ALA A O 1
ATOM 3296 N N . GLY A 1 440 ? 70.122 -5.093 -37.645 1.00 25.80 440 GLY A N 1
ATOM 3297 C CA . GLY A 1 440 ? 70.010 -4.620 -39.029 1.00 25.80 440 GLY A CA 1
ATOM 3298 C C . GLY A 1 440 ? 68.602 -4.571 -39.609 1.00 25.80 440 GLY A C 1
ATOM 3299 O O . GLY A 1 440 ? 68.092 -5.572 -40.091 1.00 25.80 440 GLY A O 1
ATOM 3300 N N . GLY A 1 441 ? 68.004 -3.378 -39.600 1.00 24.92 441 GLY A N 1
ATOM 3301 C CA . GLY A 1 441 ? 66.768 -3.075 -40.316 1.00 24.92 441 GLY A CA 1
ATOM 3302 C C . GLY A 1 441 ? 66.947 -2.783 -41.813 1.00 24.92 441 GLY A C 1
ATOM 3303 O O . GLY A 1 441 ? 68.059 -2.743 -42.336 1.00 24.92 441 GLY A O 1
ATOM 3304 N N . GLY A 1 442 ? 65.803 -2.506 -42.448 1.00 25.17 442 GLY A N 1
ATOM 3305 C CA . GLY A 1 442 ? 65.621 -2.077 -43.843 1.00 25.17 442 GLY A CA 1
ATOM 3306 C C . GLY A 1 442 ? 64.683 -3.047 -44.577 1.00 25.17 442 GLY A C 1
ATOM 3307 O O . GLY A 1 442 ? 65.024 -4.210 -44.718 1.00 25.17 442 GLY A O 1
ATOM 3308 N N . GLY A 1 443 ? 63.469 -2.719 -45.025 1.00 26.28 443 GLY A N 1
ATOM 3309 C CA . GLY A 1 443 ? 62.835 -1.427 -45.285 1.00 26.28 443 GLY A CA 1
ATOM 3310 C C . GLY A 1 443 ? 62.655 -1.216 -46.795 1.00 26.28 443 GLY A C 1
ATOM 3311 O O . GLY A 1 443 ? 63.648 -1.071 -47.499 1.00 26.28 443 GLY A O 1
ATOM 3312 N N . GLY A 1 444 ? 61.397 -1.150 -47.253 1.00 26.56 444 GLY A N 1
ATOM 3313 C CA . GLY A 1 444 ? 60.973 -0.665 -48.581 1.00 26.56 444 GLY A CA 1
ATOM 3314 C C . GLY A 1 444 ? 60.087 -1.665 -49.338 1.00 26.56 444 GLY A C 1
ATOM 3315 O O . GLY A 1 444 ? 60.464 -2.821 -49.466 1.00 26.56 444 GLY A O 1
ATOM 3316 N N . GLY A 1 445 ? 58.908 -1.327 -49.867 1.00 26.47 445 GLY A N 1
ATOM 3317 C CA . GLY A 1 445 ? 58.146 -0.071 -49.995 1.00 26.47 445 GLY A CA 1
ATOM 3318 C C . GLY A 1 445 ? 56.758 -0.421 -50.579 1.00 26.47 445 GLY A C 1
ATOM 3319 O O . GLY A 1 445 ? 56.635 -1.480 -51.190 1.00 26.47 445 GLY A O 1
ATOM 3320 N N . GLY A 1 446 ? 55.681 0.286 -50.207 1.00 27.11 446 GLY A N 1
ATOM 3321 C CA . GLY A 1 446 ? 55.008 1.318 -51.039 1.00 27.11 446 GLY A CA 1
ATOM 3322 C C . GLY A 1 446 ? 53.831 0.674 -51.800 1.00 27.11 446 GLY A C 1
ATOM 3323 O O . GLY A 1 446 ? 53.985 -0.439 -52.280 1.00 27.11 446 GLY A O 1
ATOM 3324 N N . ASP A 1 447 ? 52.599 1.171 -51.906 1.00 28.75 447 ASP A N 1
ATOM 3325 C CA . ASP A 1 447 ? 51.905 2.460 -51.726 1.00 28.75 447 ASP A CA 1
ATOM 3326 C C . ASP A 1 447 ? 50.423 2.101 -51.391 1.00 28.75 447 ASP A C 1
ATOM 3328 O O . ASP A 1 447 ? 50.033 0.950 -51.572 1.00 28.75 447 ASP A O 1
ATOM 3332 N N . GLY A 1 448 ? 49.485 2.920 -50.911 1.00 27.08 448 GLY A N 1
ATOM 3333 C CA . GLY A 1 448 ? 49.306 4.364 -50.788 1.00 27.08 448 GLY A CA 1
ATOM 3334 C C . GLY A 1 448 ? 47.787 4.642 -50.648 1.00 27.08 448 GLY A C 1
ATOM 3335 O O . GLY A 1 448 ? 46.978 3.817 -51.064 1.00 27.08 448 GLY A O 1
ATOM 3336 N N . ASP A 1 449 ? 47.448 5.800 -50.068 1.00 27.88 449 ASP A N 1
ATOM 3337 C CA . ASP A 1 449 ? 46.127 6.461 -49.917 1.00 27.88 449 ASP A CA 1
ATOM 3338 C C . ASP A 1 449 ? 45.169 5.950 -48.813 1.00 27.88 449 ASP A C 1
ATOM 3340 O O . ASP A 1 449 ? 44.586 4.879 -48.924 1.00 27.88 449 ASP A O 1
ATOM 3344 N N . ALA A 1 450 ? 44.940 6.589 -47.651 1.00 30.41 450 ALA A N 1
ATOM 3345 C CA . ALA A 1 450 ? 45.035 7.960 -47.100 1.00 30.41 450 ALA A CA 1
ATOM 3346 C C . ALA A 1 450 ? 43.729 8.793 -47.063 1.00 30.41 450 ALA A C 1
ATOM 3348 O O . ALA A 1 450 ? 42.910 8.788 -47.976 1.00 30.41 450 ALA A O 1
ATOM 3349 N N . SER A 1 451 ? 43.658 9.594 -45.983 1.00 31.16 451 SER A N 1
ATOM 3350 C CA . SER A 1 451 ? 42.660 10.588 -45.523 1.00 31.16 451 SER A CA 1
ATOM 3351 C C . SER A 1 451 ? 41.509 10.033 -44.665 1.00 31.16 451 SER A C 1
ATOM 3353 O O . SER A 1 451 ? 40.816 9.114 -45.070 1.00 31.16 451 SER A O 1
ATOM 3355 N N . GLY A 1 452 ? 41.221 10.502 -43.443 1.00 27.66 452 GLY A N 1
ATOM 3356 C CA . GLY A 1 452 ? 41.636 11.660 -42.623 1.00 27.66 452 GLY A CA 1
ATOM 3357 C C . GLY A 1 452 ? 40.414 12.035 -41.746 1.00 27.66 452 GLY A C 1
ATOM 3358 O O . GLY A 1 452 ? 39.292 11.849 -42.191 1.00 27.66 452 GLY A O 1
ATOM 3359 N N . GLY A 1 453 ? 40.470 12.509 -40.501 1.00 25.58 453 GLY A N 1
ATOM 3360 C CA . GLY A 1 453 ? 41.553 13.020 -39.677 1.00 25.58 453 GLY A CA 1
ATOM 3361 C C . GLY A 1 453 ? 41.130 13.133 -38.199 1.00 25.58 453 GLY A C 1
ATOM 3362 O O . GLY A 1 453 ? 40.011 12.803 -37.811 1.00 25.58 453 GLY A O 1
ATOM 3363 N N . ALA A 1 454 ? 42.098 13.555 -37.391 1.00 27.25 454 ALA A N 1
ATOM 3364 C CA . ALA A 1 454 ? 42.170 13.463 -35.939 1.00 27.25 454 ALA A CA 1
ATOM 3365 C C . ALA A 1 454 ? 41.713 14.728 -35.185 1.00 27.25 454 ALA A C 1
ATOM 3367 O O . ALA A 1 454 ? 41.561 15.800 -35.767 1.00 27.25 454 ALA A O 1
ATOM 3368 N N . GLY A 1 455 ? 41.637 14.605 -33.854 1.00 24.28 455 GLY A N 1
ATOM 3369 C CA . GLY A 1 455 ? 41.659 15.721 -32.906 1.00 24.28 455 GLY A CA 1
ATOM 3370 C C . GLY A 1 455 ? 41.902 15.259 -31.462 1.00 24.28 455 GLY A C 1
ATOM 3371 O O . GLY A 1 455 ? 40.952 15.044 -30.720 1.00 24.28 455 GLY A O 1
ATOM 3372 N N . ALA A 1 456 ? 43.173 15.094 -31.074 1.00 25.62 456 ALA A N 1
ATOM 3373 C CA . ALA A 1 456 ? 43.650 15.034 -29.680 1.00 25.62 456 ALA A CA 1
ATOM 3374 C C . ALA A 1 456 ? 43.914 16.473 -29.173 1.00 25.62 456 ALA A C 1
ATOM 3376 O O . ALA A 1 456 ? 44.220 17.337 -29.991 1.00 25.62 456 ALA A O 1
ATOM 3377 N N . ALA A 1 457 ? 43.770 16.832 -27.889 1.00 28.70 457 ALA A N 1
ATOM 3378 C CA . ALA A 1 457 ? 44.713 16.657 -26.758 1.00 28.70 457 ALA A CA 1
ATOM 3379 C C . ALA A 1 457 ? 44.327 17.692 -25.642 1.00 28.70 457 ALA A C 1
ATOM 3381 O O . ALA A 1 457 ? 43.429 18.494 -25.910 1.00 28.70 457 ALA A O 1
ATOM 3382 N N . PRO A 1 458 ? 45.034 17.870 -24.493 1.00 37.53 458 PRO A N 1
ATOM 3383 C CA . PRO A 1 458 ? 45.877 16.983 -23.672 1.00 37.53 458 PRO A CA 1
ATOM 3384 C C . PRO A 1 458 ? 45.537 17.020 -22.148 1.00 37.53 458 PRO A C 1
ATOM 3386 O O . PRO A 1 458 ? 44.616 17.689 -21.688 1.00 37.53 458 PRO A O 1
ATOM 3389 N N . ALA A 1 459 ? 46.343 16.283 -21.374 1.00 25.86 459 ALA A N 1
ATOM 3390 C CA . ALA A 1 459 ? 46.313 16.066 -19.927 1.00 25.86 459 ALA A CA 1
ATOM 3391 C C . ALA A 1 459 ? 47.024 17.131 -19.053 1.00 25.86 459 ALA A C 1
ATOM 3393 O O . ALA A 1 459 ? 47.980 17.765 -19.490 1.00 25.86 459 ALA A O 1
ATOM 3394 N N . ALA A 1 460 ? 46.623 17.197 -17.774 1.00 26.98 460 ALA A N 1
ATOM 3395 C CA . ALA A 1 460 ? 47.409 17.502 -16.560 1.00 26.98 460 ALA A CA 1
ATOM 3396 C C . ALA A 1 460 ? 46.521 17.079 -15.358 1.00 26.98 460 ALA A C 1
ATOM 3398 O O . ALA A 1 460 ? 45.330 17.352 -15.383 1.00 26.98 460 ALA A O 1
ATOM 3399 N N . GLY A 1 461 ? 46.911 16.354 -14.308 1.00 23.56 461 GLY A N 1
ATOM 3400 C CA . GLY A 1 461 ? 48.205 16.173 -13.664 1.00 23.56 461 GLY A CA 1
ATOM 3401 C C . GLY A 1 461 ? 48.120 16.732 -12.237 1.00 23.56 461 GLY A C 1
ATOM 3402 O O . GLY A 1 461 ? 48.435 17.898 -12.057 1.00 23.56 461 GLY A O 1
ATOM 3403 N N . ALA A 1 462 ? 47.677 15.942 -11.248 1.00 26.64 462 ALA A N 1
ATOM 3404 C CA . ALA A 1 462 ? 47.974 16.154 -9.820 1.00 26.64 462 ALA A CA 1
ATOM 3405 C C . ALA A 1 462 ? 47.483 14.967 -8.972 1.00 26.64 462 ALA A C 1
ATOM 3407 O O . ALA A 1 462 ? 46.289 14.801 -8.730 1.00 26.64 462 ALA A O 1
ATOM 3408 N N . ALA A 1 463 ? 48.429 14.157 -8.507 1.00 24.67 463 ALA A N 1
ATOM 3409 C CA . ALA A 1 463 ? 48.259 13.222 -7.407 1.00 24.67 463 ALA A CA 1
ATOM 3410 C C . ALA A 1 463 ? 48.987 13.801 -6.193 1.00 24.67 463 ALA A C 1
ATOM 3412 O O . ALA A 1 463 ? 50.172 14.099 -6.320 1.00 24.67 463 ALA A O 1
ATOM 3413 N N . THR A 1 464 ? 48.335 13.875 -5.029 1.00 27.39 464 THR A N 1
ATOM 3414 C CA . THR A 1 464 ? 49.060 13.849 -3.751 1.00 27.39 464 THR A CA 1
ATOM 3415 C C . THR A 1 464 ? 48.214 13.203 -2.658 1.00 27.39 464 THR A C 1
ATOM 3417 O O . THR A 1 464 ? 47.068 13.574 -2.419 1.00 27.39 464 THR A O 1
ATOM 3420 N N . GLN A 1 465 ? 48.820 12.198 -2.032 1.00 27.11 465 GLN A N 1
ATOM 3421 C CA . GLN A 1 465 ? 48.324 11.386 -0.931 1.00 27.11 465 GLN A CA 1
ATOM 3422 C C . GLN A 1 465 ? 48.337 12.124 0.417 1.00 27.11 465 GLN A C 1
ATOM 3424 O O . GLN A 1 465 ? 49.117 13.044 0.654 1.00 27.11 465 GLN A O 1
ATOM 3429 N N . ILE A 1 466 ? 47.485 11.614 1.304 1.00 26.84 466 ILE A N 1
ATOM 3430 C CA . ILE A 1 466 ? 47.390 11.842 2.752 1.00 26.84 466 ILE A CA 1
ATOM 3431 C C . ILE A 1 466 ? 48.658 11.326 3.467 1.00 26.84 466 ILE A C 1
ATOM 3433 O O . ILE A 1 466 ? 49.196 10.291 3.068 1.00 26.84 466 ILE A O 1
ATOM 3437 N N . PRO A 1 467 ? 49.073 11.955 4.583 1.00 32.66 467 PRO A N 1
ATOM 3438 C CA . PRO A 1 467 ? 49.241 11.176 5.813 1.00 32.66 467 PRO A CA 1
ATOM 3439 C C . PRO A 1 467 ? 48.646 11.856 7.059 1.00 32.66 467 PRO A C 1
ATOM 3441 O O . PRO A 1 467 ? 48.223 13.008 7.052 1.00 32.66 467 PRO A O 1
ATOM 3444 N N . ALA A 1 468 ? 48.567 11.060 8.122 1.00 26.70 468 ALA A N 1
ATOM 3445 C CA . ALA A 1 468 ? 47.697 11.210 9.274 1.00 26.70 468 ALA A CA 1
ATOM 3446 C C . ALA A 1 468 ? 48.390 11.723 10.560 1.00 26.70 468 ALA A C 1
ATOM 3448 O O . ALA A 1 468 ? 49.600 11.613 10.703 1.00 26.70 468 ALA A O 1
ATOM 3449 N N . GLN A 1 469 ? 47.535 12.114 11.518 1.00 28.09 469 GLN A N 1
ATOM 3450 C CA . GLN A 1 469 ? 47.661 12.060 12.991 1.00 28.09 469 GLN A CA 1
ATOM 3451 C C . GLN A 1 469 ? 48.595 12.996 13.791 1.00 28.09 469 GLN A C 1
ATOM 3453 O O . GLN A 1 469 ? 49.755 13.210 13.470 1.00 28.09 469 GLN A O 1
ATOM 3458 N N . GLY A 1 470 ? 48.050 13.387 14.961 1.00 27.56 470 GLY A N 1
ATOM 3459 C CA . GLY A 1 470 ? 48.722 13.933 16.153 1.00 27.56 470 GLY A CA 1
ATOM 3460 C C . GLY A 1 470 ? 48.758 15.462 16.154 1.00 27.56 470 GLY A C 1
ATOM 3461 O O . GLY A 1 470 ? 49.349 16.050 15.269 1.00 27.56 470 GLY A O 1
ATOM 3462 N N . GLY A 1 471 ? 48.129 16.216 17.055 1.00 26.80 471 GLY A N 1
ATOM 3463 C CA . GLY A 1 471 ? 47.908 16.010 18.482 1.00 26.80 471 GLY A CA 1
ATOM 3464 C C . GLY A 1 471 ? 48.513 17.216 19.222 1.00 26.80 471 GLY A C 1
ATOM 3465 O O . GLY A 1 471 ? 49.601 17.654 18.872 1.00 26.80 471 GLY A O 1
ATOM 3466 N N . SER A 1 472 ? 47.817 17.703 20.254 1.00 29.80 472 SER A N 1
ATOM 3467 C CA . SER A 1 472 ? 48.187 18.762 21.222 1.00 29.80 472 SER A CA 1
ATOM 3468 C C . SER A 1 472 ? 47.846 20.234 20.894 1.00 29.80 472 SER A C 1
ATOM 3470 O O . SER A 1 472 ? 48.402 20.879 20.014 1.00 29.80 472 SER A O 1
ATOM 3472 N N . ALA A 1 473 ? 46.907 20.752 21.695 1.00 34.25 473 ALA A N 1
ATOM 3473 C CA . ALA A 1 473 ? 46.777 22.149 22.136 1.00 34.25 473 ALA A CA 1
ATOM 3474 C C . ALA A 1 473 ? 47.998 22.521 23.040 1.00 34.25 473 ALA A C 1
ATOM 3476 O O . ALA A 1 473 ? 48.691 21.574 23.430 1.00 34.25 473 ALA A O 1
ATOM 3477 N N . PRO A 1 474 ? 48.265 23.785 23.477 1.00 43.84 474 PRO A N 1
ATOM 3478 C CA . PRO A 1 474 ? 47.263 24.778 23.895 1.00 43.84 474 PRO A CA 1
ATOM 3479 C C . PRO A 1 474 ? 47.595 26.288 23.719 1.00 43.84 474 PRO A C 1
ATOM 3481 O O . PRO A 1 474 ? 48.692 26.685 23.344 1.00 43.84 474 PRO A O 1
ATOM 3484 N N . THR A 1 475 ? 46.604 27.097 24.127 1.00 37.56 475 THR A N 1
ATOM 3485 C CA . THR A 1 475 ? 46.661 28.461 24.712 1.00 37.56 475 THR A CA 1
ATOM 3486 C C . THR A 1 475 ? 47.156 29.650 23.882 1.00 37.56 475 THR A C 1
ATOM 3488 O O . THR A 1 475 ? 48.314 29.723 23.486 1.00 37.56 475 THR A O 1
ATOM 3491 N N . GLY A 1 476 ? 46.266 30.643 23.791 1.00 38.31 476 GLY A N 1
ATOM 3492 C CA . GLY A 1 476 ? 46.483 32.021 23.357 1.00 38.31 476 GLY A CA 1
ATOM 3493 C C . GLY A 1 476 ? 45.151 32.743 23.299 1.00 38.31 476 GLY A C 1
ATOM 3494 O O . GLY A 1 476 ? 44.449 32.516 22.292 1.00 38.31 476 GLY A O 1
#

InterPro domains:
  IPR002347 Short-chain dehydrogenase/reductase SDR [PF13561] (14-248)
  IPR002347 Short-chain dehydrogenase/reductase SDR [PR00080] (86-97)
  IPR002347 Short-chain dehydrogenase/reductase SDR [PR00080] (137-145)
  IPR002347 Short-chain dehydrogenase/reductase SDR [PR00080] (157-176)
  IPR002347 Short-chain dehydrogenase/reductase SDR [PR00081] (7-24)
  IPR002347 Short-chain dehydrogenase/reductase SDR [PR00081] (86-97)
  IPR002347 Short-chain dehydrogenase/reductase SDR [PR00081] (157-176)
  IPR002347 Short-chain dehydrogenase/reductase SDR [PR00081] (178-195)
  IPR002347 Short-chain dehydrogenase/reductase SDR [PR00081] (212-232)
  IPR019145 Mediator complex, subunit Med10 [PF09748] (292-413)
  IPR036291 NAD(P)-binding domain superfamily [SSF51735] (4-249)

Sequence (476 aa):
MSLDGKVALITGGAKNLGAAIATELAALGAGLALHYNSPKSKDAAAKLEQELKAKYPKVTVRFYQGDLTTEAAVDKLFTSAIKDFGKIDIVVNTVGKVLKKPITEITEAEYDEMFAVNSKAAFFILKAGAKHVADGGKLVTIVTALLAAFTGFYTSYAGSKAPVEHFTRGVAKELQPRRVSVNAVAPGPMDTPFFYPQESDDAVAFHKSQALDGRLTEVQDIAPLVRFLVTEGSWITGQTLFANGGYTTRGSPAHHGQPPPSAIITACPPGQRTTATATMAPVERLSHDELEQQLKDIIQDLYNIMVQVTTYDTTGRPSRDVLSNQVKTLSTSLQTLHASAAHPLAALPSVPPELLEYVENGRNPDIYTREFVELVRRGNQLMRGKAAAFDSLRDVLAADMAAAMPELRDDVERVLEATGGKALGGARAADVTGASAVAGGGGGGGDGDASGGAGAAPAAGAATQIPAQGGSAPTG

Radius of gyration: 36.58 Å; Cα contacts (8 Å, |Δi|>4): 572; chains: 1; bounding box: 102×77×76 Å

Secondary structure (DSSP, 8-state):
---TT-EEEEETTTSHHHHHHHHHHHHTT-EEEEEESSGGGHHHHHHHHHHHHHH-TTS-EEEEE---SSHHHHHHHHHHHHHHHS-EEEEEE---------GGG--HHHHHHHHIIIIIHHHHHHHHHHHHEEEEEEEEEE--GGGT---TT-HHHHHHHHHHHHHHHHHHHHTGGGT-EEEEEEE-SBSSTTTGGG--HHHHHHHHHTSGGGSPBPHHHHHHHHHHHHHT-TT--S-EEEESTTS--TTS-----PPPP----PPPPS-----------------HHHHHHHHHHHHHHHHHHHHHHHHHHHH-PPPHHHHHHHHHHHHHHHHHHHHHHSS--PPPPPPPHHHHHHHHH-SS--HHHHHHHHHHHHHHHHHHHHHHHHHHHHHHHHHHHHHH-GGGHHHHHHHHHHHTPPPPP---------------------------------------------------

Organism: Purpureocillium lilacinum (NCBI:txid33203)

Nearest PDB structures (foldseek):
  5thk-assembly2_G  TM=9.726E-01  e=3.550E-32  Burkholderia cenocepacia J2315
  6pzm-assembly1_B  TM=9.351E-01  e=2.403E-21  Acinetobacter baumannii
  6ihi-assembly1_C  TM=9.352E-01  e=1.815E-20  Ralstonia sp.
  4mow-assembly1_B  TM=8.944E-01  e=1.450E-20  Burkholderia cenocepacia J2315
  1yxm-assembly1_B  TM=8.633E-01  e=2.273E-19  Homo sapiens

Mean predicted aligned error: 19.34 Å

Solvent-accessible surface area (backbone atoms only — not comparable to full-atom values): 28026 Å² total; per-residue (Å²): 128,79,32,66,91,34,27,36,38,27,37,39,20,45,47,71,51,28,31,45,36,49,53,58,42,37,76,31,36,20,26,36,39,27,22,37,58,54,79,89,47,48,65,51,34,53,50,48,49,52,54,48,37,72,76,33,75,87,31,56,72,48,81,45,80,48,65,46,62,41,62,71,45,39,52,49,52,53,52,52,42,30,70,77,64,74,48,32,34,31,40,37,40,54,55,68,66,84,53,70,47,57,77,92,72,61,47,69,68,58,49,52,51,38,33,28,42,30,26,49,22,48,50,40,48,50,52,51,42,73,73,57,41,40,74,61,16,31,40,38,34,53,54,47,36,52,78,52,43,90,70,84,40,31,62,62,34,41,56,21,37,48,59,48,60,56,50,29,34,52,52,21,63,72,32,49,92,45,53,31,24,17,32,33,37,12,38,34,69,47,72,44,88,84,45,56,89,70,54,52,72,69,55,50,53,50,56,11,66,46,18,57,92,55,36,54,38,46,47,78,72,47,28,58,54,55,53,38,48,69,62,79,31,62,85,57,52,44,43,75,46,74,62,26,54,72,56,60,52,84,88,60,89,86,76,91,77,86,84,81,78,92,73,85,77,76,83,78,82,94,83,81,87,76,87,74,78,82,68,79,73,79,77,77,70,75,56,60,68,55,54,55,46,46,51,51,51,42,54,51,44,52,49,52,51,51,51,55,56,57,45,33,80,75,72,54,80,70,56,71,64,56,58,52,49,52,52,50,48,40,51,51,44,52,52,51,46,48,61,68,61,67,50,81,76,73,72,74,81,76,77,55,68,68,58,49,46,38,51,73,68,35,95,74,50,56,69,66,62,44,50,50,53,50,51,44,50,52,50,48,52,52,49,51,51,51,49,54,51,49,53,51,50,52,43,51,50,47,52,51,46,35,70,76,39,61,91,48,31,71,59,49,51,52,52,26,62,78,70,75,44,73,80,78,80,87,74,79,89,74,82,95,72,86,82,91,83,88,87,84,86,84,89,88,80,90,88,82,89,88,89,85,86,90,86,88,87,87,89,85,89,87,86,84,83,86,88,83,87,85,85,83,85,84,91,134

Foldseek 3Di:
DACALAEEEEECLLDFLNVLLVLLNLVRRYAYEYEDEDPVSVVSNVVSLVVSCVVRVNHHYDYDYHHLLDLVRLLVSLVVSCVVSVAHQEYEYPWAAFFFAAPVPQDPVNLSVRLSTQPVSLLSNLVSCLVTHAQLGEAEYEAAPVCQDDDHRRCSRNVSNNVSLVSQLVSLVVCVVSLYAGEYEHEAQEPDPRRPVNDDPVVLQVSLQLAPPSHFHHSVLPSVVSVCCRPVVSVDHSYYHYSYRRSGDNPDDDDDDDDDDDDDDDDDDDDDDDDDPPPPDPPPPLPPVVLVVLVVVLVVLVVVLVVQVVVCVVPHDDPPVVNVVSVVVNVVSVVVSCVSVVPPDDPQDDDPVVLVCCLVVPPDRDPVSVCVVVVSVVVVVVVVVVVVVVLVVLQVVLQVCCVVPVVCNVVSQVVCVVVVHDHHPDDDDDDDDDDDDDDDDDDDDDDDDDDDDDDDDDDDDDDDDDDDDDDDDDDD